Protein AF-0000000073388711 (afdb_homodimer)

Foldseek 3Di:
DDPPPPPDDPDDPDPDPPPVVVVVVVVVVVVVCVVCVVVVVVVVCVVCVVVVVLLQLLQWQAFPVCRPVTNDNPRRCVLVVCCVVPPLLVLQAVLLVVLLVLLLVLLLVVLVVLLVVLQDDDPVSVVVLVVLLVLQVDDPLVLLVVLLQCQPLVRHPVQVVCVVVVHHDDRQCQDLVRNSVSLSVSSSSRCSSVNNVQLNVQQVPDDCVVVVVVVVVVDDPVRCCVPPSCVSCVLSSVLSSLVSSLVSLVDDSNCCRRHNCDPVNSNNHLLSVLVCCCPVVRSSNSSSSSVVVNVVVSVVSVVVSCVSNVPVVPPD/DDPPPPPDDPDDPDPDPPVVVVVVVVVVVVVCCVVCVVVVVVVVCVVCVVVVVLLQLLQWQAFPVCRPVTNDNPRRCVLVVCCVVPPLLV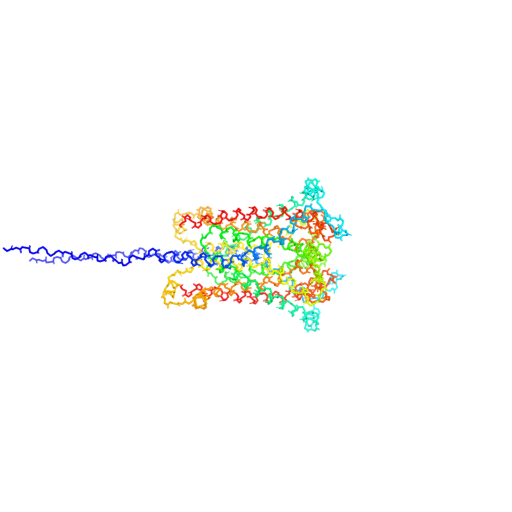LQAVLLVVLLVLLLVLLLVVLVVLLVVLQDDDPVSVVVLVVLLVLQVDDPLVLLVVLLQCQPLVRHPVQVVCVVVVRHDDRQCQDLVRNSVSLSVSSSSRCSSVNNVQLNVQQVPDDCVVVVVVVVVVDDPVRCCVPPSCVSCVLSSVLSSLVSSLVSLVDDSNCCRRHNCDPVNSNPHLLSVLVCCCPVVRSSNSSSNSVVVNVVVSVVSVVVSCVSNVVVVPPD

Nearest PDB structures (foldseek):
  4jbw-assembly2_H  TM=9.044E-01  e=5.539E-09  Escherichia coli K-12
  4jbw-assembly1_F  TM=8.390E-01  e=1.743E-09  Escherichia coli K-12
  2r6g-assembly1_F  TM=8.729E-01  e=6.574E-09  Escherichia coli K-12
  4tqv-assembly4_M  TM=8.009E-01  e=4.471E-09  Sphingomonas sp.
  4xtc-assembly1_M  TM=8.225E-01  e=8.501E-09  Sphingomonas sp. A1

Structure (mmCIF, N/CA/C/O backbone):
data_AF-0000000073388711-model_v1
#
loop_
_entity.id
_entity.type
_entity.pdbx_description
1 polymer 'Binding-protein-dependent transport systems inner membrane component'
#
loop_
_atom_site.group_PDB
_atom_site.id
_atom_site.type_symbol
_atom_site.label_atom_id
_atom_site.label_alt_id
_atom_site.label_comp_id
_atom_site.label_asym_id
_atom_site.label_entity_id
_atom_site.label_seq_id
_atom_site.pdbx_PDB_ins_code
_atom_site.Cartn_x
_atom_site.Cartn_y
_atom_site.Cartn_z
_atom_site.occupancy
_atom_site.B_iso_or_equiv
_atom_site.auth_seq_id
_atom_site.auth_comp_id
_atom_site.auth_asym_id
_atom_site.auth_atom_id
_atom_site.pdbx_PDB_model_num
ATOM 1 N N . MET A 1 1 ? 19 83.188 33.969 1 28.52 1 MET A N 1
ATOM 2 C CA . MET A 1 1 ? 18.734 81.812 34.375 1 28.52 1 MET A CA 1
ATOM 3 C C . MET A 1 1 ? 18.828 80.875 33.156 1 28.52 1 MET A C 1
ATOM 5 O O . MET A 1 1 ? 18.062 81.062 32.188 1 28.52 1 MET A O 1
ATOM 9 N N . GLY A 1 2 ? 20.047 80.312 32.781 1 33.41 2 GLY A N 1
ATOM 10 C CA . GLY A 1 2 ? 20.641 79.5 31.75 1 33.41 2 GLY A CA 1
ATOM 11 C C . GLY A 1 2 ? 20.078 78.062 31.719 1 33.41 2 GLY A C 1
ATOM 12 O O . GLY A 1 2 ? 20.156 77.375 32.719 1 33.41 2 GLY A O 1
ATOM 13 N N . ALA A 1 3 ? 19 77.875 30.969 1 43.28 3 ALA A N 1
ATOM 14 C CA . ALA A 1 3 ? 18.359 76.625 30.75 1 43.28 3 ALA A CA 1
ATOM 15 C C . ALA A 1 3 ? 19.359 75.562 30.312 1 43.28 3 ALA A C 1
ATOM 17 O O . ALA A 1 3 ? 20.031 75.688 29.281 1 43.28 3 ALA A O 1
ATOM 18 N N . ALA A 1 4 ? 20 74.812 31.25 1 41.16 4 ALA A N 1
ATOM 19 C CA . ALA A 1 4 ? 20.891 73.688 31.078 1 41.16 4 ALA A CA 1
ATOM 20 C C . ALA A 1 4 ? 20.25 72.625 30.188 1 41.16 4 ALA A C 1
ATOM 22 O O . ALA A 1 4 ? 19.172 72.125 30.5 1 41.16 4 ALA A O 1
ATOM 23 N N . ASN A 1 5 ? 20.484 72.562 28.859 1 36.97 5 ASN A N 1
ATOM 24 C CA . ASN A 1 5 ? 20.172 71.625 27.812 1 36.97 5 ASN A CA 1
ATOM 25 C C . ASN A 1 5 ? 20.656 70.188 28.203 1 36.97 5 ASN A C 1
ATOM 27 O O . ASN A 1 5 ? 21.859 70 28.344 1 36.97 5 ASN A O 1
ATOM 31 N N . ALA A 1 6 ? 19.984 69.5 29.109 1 43.19 6 ALA A N 1
ATOM 32 C CA . ALA A 1 6 ? 20.344 68.125 29.406 1 43.19 6 ALA A CA 1
ATOM 33 C C . ALA A 1 6 ? 20.531 67.312 28.125 1 43.19 6 ALA A C 1
ATOM 35 O O . ALA A 1 6 ? 19.578 67.125 27.359 1 43.19 6 ALA A O 1
ATOM 36 N N . LEU A 1 7 ? 21.75 67.25 27.516 1 36.62 7 LEU A N 1
ATOM 37 C CA . LEU A 1 7 ? 22.203 66.438 26.391 1 36.62 7 LEU A CA 1
ATOM 38 C C . LEU A 1 7 ? 21.906 64.938 26.641 1 36.62 7 LEU A C 1
ATOM 40 O O . LEU A 1 7 ? 22.219 64.438 27.719 1 36.62 7 LEU A O 1
ATOM 44 N N . ALA A 1 8 ? 20.859 64.438 26.062 1 44.75 8 ALA A N 1
ATOM 45 C CA . ALA A 1 8 ? 20.469 63 25.984 1 44.75 8 ALA A CA 1
ATOM 46 C C . ALA A 1 8 ? 21.688 62.125 25.719 1 44.75 8 ALA A C 1
ATOM 48 O O . ALA A 1 8 ? 22.484 62.406 24.828 1 44.75 8 ALA A O 1
ATOM 49 N N . ALA A 1 9 ? 22.25 61.375 26.688 1 48.31 9 ALA A N 1
ATOM 50 C CA . ALA A 1 9 ? 23.328 60.375 26.531 1 48.31 9 ALA A CA 1
ATOM 51 C C . ALA A 1 9 ? 23.031 59.438 25.375 1 48.31 9 ALA A C 1
ATOM 53 O O . ALA A 1 9 ? 21.906 58.969 25.203 1 48.31 9 ALA A O 1
ATOM 54 N N . PRO A 1 10 ? 23.891 59.375 24.281 1 43.28 10 PRO A N 1
ATOM 55 C CA . PRO A 1 10 ? 23.703 58.5 23.109 1 43.28 10 PRO A CA 1
ATOM 56 C C . PRO A 1 10 ? 23.578 57.031 23.484 1 43.28 10 PRO A C 1
ATOM 58 O O . PRO A 1 10 ? 24.141 56.594 24.484 1 43.28 10 PRO A O 1
ATOM 61 N N . ALA A 1 11 ? 22.469 56.344 23.188 1 48.56 11 ALA A N 1
ATOM 62 C CA . ALA A 1 11 ? 22.203 54.938 23.281 1 48.56 11 ALA A CA 1
ATOM 63 C C . ALA A 1 11 ? 23.391 54.125 22.781 1 48.56 11 ALA A C 1
ATOM 65 O O . ALA A 1 11 ? 23.938 54.406 21.703 1 48.56 11 ALA A O 1
ATOM 66 N N . THR A 1 12 ? 24.312 53.594 23.641 1 48.59 12 THR A N 1
ATOM 67 C CA . THR A 1 12 ? 25.406 52.719 23.297 1 48.59 12 THR A CA 1
ATOM 68 C C . THR A 1 12 ? 24.922 51.594 22.375 1 48.59 12 THR A C 1
ATOM 70 O O . THR A 1 12 ? 23.922 50.938 22.641 1 48.59 12 THR A O 1
ATOM 73 N N . PRO A 1 13 ? 25.297 51.594 21.062 1 46.88 13 PRO A N 1
ATOM 74 C CA . PRO A 1 13 ? 24.891 50.531 20.125 1 46.88 13 PRO A CA 1
ATOM 75 C C . PRO A 1 13 ? 25.125 49.125 20.672 1 46.88 13 PRO A C 1
ATOM 77 O O . PRO A 1 13 ? 26.078 48.906 21.438 1 46.88 13 PRO A O 1
ATOM 80 N N . GLY A 1 14 ? 24.156 48.344 20.984 1 45.16 14 GLY A N 1
ATOM 81 C CA . GLY A 1 14 ? 24.25 46.938 21.391 1 45.16 14 GLY A CA 1
ATOM 82 C C . GLY A 1 14 ? 25.297 46.156 20.609 1 45.16 14 GLY A C 1
ATOM 83 O O . GLY A 1 14 ? 25.734 46.594 19.547 1 45.16 14 GLY A O 1
ATOM 84 N N . PRO A 1 15 ? 26.156 45.375 21.219 1 46.56 15 PRO A N 1
ATOM 85 C CA . PRO A 1 15 ? 27.25 44.656 20.547 1 46.56 15 PRO A CA 1
ATOM 86 C C . PRO A 1 15 ? 26.828 44.031 19.219 1 46.56 15 PRO A C 1
ATOM 88 O O . PRO A 1 15 ? 25.797 43.375 19.156 1 46.56 15 PRO A O 1
ATOM 91 N N . GLN A 1 16 ? 27.094 44.625 18.078 1 43.47 16 GLN A N 1
ATOM 92 C CA . GLN A 1 16 ? 26.969 44.062 16.734 1 43.47 16 GLN A CA 1
ATOM 93 C C . GLN A 1 16 ? 27.516 42.656 16.688 1 43.47 16 GLN A C 1
ATOM 95 O O . GLN A 1 16 ? 28.625 42.375 17.156 1 43.47 16 GLN A O 1
ATOM 100 N N . ALA A 1 17 ? 26.656 41.656 16.672 1 50.5 17 ALA A N 1
ATOM 101 C CA . ALA A 1 17 ? 27.156 40.312 16.406 1 50.5 17 ALA A CA 1
ATOM 102 C C . ALA A 1 17 ? 28.344 40.344 15.438 1 50.5 17 ALA A C 1
ATOM 104 O O . ALA A 1 17 ? 28.25 40.969 14.367 1 50.5 17 ALA A O 1
ATOM 105 N N . SER A 1 18 ? 29.609 40.281 15.859 1 50.62 18 SER A N 1
ATOM 106 C CA . SER A 1 18 ? 30.828 40.406 15.078 1 50.62 18 SER A CA 1
ATOM 107 C C . SER A 1 18 ? 30.781 39.531 13.828 1 50.62 18 SER A C 1
ATOM 109 O O . SER A 1 18 ? 30.219 38.406 13.859 1 50.62 18 SER A O 1
ATOM 111 N N . PRO A 1 19 ? 30.984 39.969 12.641 1 50.44 19 PRO A N 1
ATOM 112 C CA . PRO A 1 19 ? 31.062 39.219 11.383 1 50.44 19 PRO A CA 1
ATOM 113 C C . PRO A 1 19 ? 31.766 37.875 11.539 1 50.44 19 PRO A C 1
ATOM 115 O O . PRO A 1 19 ? 31.688 37.031 10.648 1 50.44 19 PRO A O 1
ATOM 118 N N . ALA A 1 20 ? 32.5 37.719 12.594 1 51.53 20 ALA A N 1
ATOM 119 C CA . ALA A 1 20 ? 33.25 36.5 12.828 1 51.53 20 ALA A CA 1
ATOM 120 C C . ALA A 1 20 ? 32.344 35.344 13.219 1 51.53 20 ALA A C 1
ATOM 122 O O . ALA A 1 20 ? 32.594 34.188 12.891 1 51.53 20 ALA A O 1
ATOM 123 N N . SER A 1 21 ? 31.281 35.719 13.875 1 51.97 21 SER A N 1
ATOM 124 C CA . SER A 1 21 ? 30.391 34.688 14.352 1 51.97 21 SER A CA 1
ATOM 125 C C . SER A 1 21 ? 29.609 34.031 13.203 1 51.97 21 SER A C 1
ATOM 127 O O . SER A 1 21 ? 29.344 32.844 13.219 1 51.97 21 SER A O 1
ATOM 129 N N . ARG A 1 22 ? 29.344 34.906 12.203 1 54.09 22 ARG A N 1
ATOM 130 C CA . ARG A 1 22 ? 28.656 34.375 11.031 1 54.09 22 ARG A CA 1
ATOM 131 C C . ARG A 1 22 ? 29.594 33.469 10.219 1 54.09 22 ARG A C 1
ATOM 133 O O . ARG A 1 22 ? 29.141 32.469 9.625 1 54.09 22 ARG A O 1
ATOM 140 N N . GLY A 1 23 ? 30.797 33.938 10.219 1 50.62 23 GLY A N 1
ATOM 141 C CA . GLY A 1 23 ? 31.797 33.156 9.484 1 50.62 23 GLY A CA 1
ATOM 142 C C . GLY A 1 23 ? 32 31.781 10.062 1 50.62 23 GLY A C 1
ATOM 143 O O . GLY A 1 23 ? 32.188 30.812 9.32 1 50.62 23 GLY A O 1
ATOM 144 N N . TRP A 1 24 ? 32.125 31.75 11.344 1 50 24 TRP A N 1
ATOM 145 C CA . TRP A 1 24 ? 32.344 30.484 12.031 1 50 24 TRP A CA 1
ATOM 146 C C . TRP A 1 24 ? 31.141 29.562 11.875 1 50 24 TRP A C 1
ATOM 148 O O . TRP A 1 24 ? 31.281 28.359 11.656 1 50 24 TRP A O 1
ATOM 158 N N . GLN A 1 25 ? 29.984 30.172 11.922 1 54.19 25 GLN A N 1
ATOM 159 C CA . GLN A 1 25 ? 28.797 29.344 11.727 1 54.19 25 GLN A CA 1
ATOM 160 C C . GLN A 1 25 ? 28.734 28.781 10.312 1 54.19 25 GLN A C 1
ATOM 162 O O . GLN A 1 25 ? 28.359 27.625 10.117 1 54.19 25 GLN A O 1
ATOM 167 N N . ALA A 1 26 ? 29.109 29.688 9.43 1 55.22 26 ALA A N 1
ATOM 168 C CA . ALA A 1 26 ? 29.172 29.219 8.047 1 55.22 26 ALA A CA 1
ATOM 169 C C . ALA A 1 26 ? 30.25 28.141 7.883 1 55.22 26 ALA A C 1
ATOM 171 O O . ALA A 1 26 ? 30.062 27.172 7.141 1 55.22 26 ALA A O 1
ATOM 172 N N . ALA A 1 27 ? 31.391 28.312 8.453 1 52.41 27 ALA A N 1
ATOM 173 C CA . ALA A 1 27 ? 32.469 27.328 8.398 1 52.41 27 ALA A CA 1
ATOM 174 C C . ALA A 1 27 ? 32.062 26.016 9.055 1 52.41 27 ALA A C 1
ATOM 176 O O . ALA A 1 27 ? 32.375 24.938 8.562 1 52.41 27 ALA A O 1
ATOM 177 N N . ARG A 1 28 ? 31.422 25.969 10.117 1 52.72 28 ARG A N 1
ATOM 178 C CA . ARG A 1 28 ? 30.938 24.781 10.805 1 52.72 28 ARG A CA 1
ATOM 179 C C . ARG A 1 28 ? 29.859 24.078 9.984 1 52.72 28 ARG A C 1
ATOM 181 O O . ARG A 1 28 ? 29.844 22.844 9.906 1 52.72 28 ARG A O 1
ATOM 188 N N . ARG A 1 29 ? 29.062 24.906 9.383 1 55.72 29 ARG A N 1
ATOM 189 C CA . ARG A 1 29 ? 28.047 24.328 8.5 1 55.72 29 ARG A CA 1
ATOM 190 C C . ARG A 1 29 ? 28.703 23.625 7.312 1 55.72 29 ARG A C 1
ATOM 192 O O . ARG A 1 29 ? 28.25 22.547 6.898 1 55.72 29 ARG A O 1
ATOM 199 N N . ARG A 1 30 ? 29.734 24.312 6.793 1 54.56 30 ARG A N 1
ATOM 200 C CA . ARG A 1 30 ? 30.469 23.703 5.691 1 54.56 30 ARG A CA 1
ATOM 201 C C . ARG A 1 30 ? 31.188 22.438 6.141 1 54.56 30 ARG A C 1
ATOM 203 O O . ARG A 1 30 ? 31.234 21.453 5.406 1 54.56 30 ARG A O 1
ATOM 210 N N . ALA A 1 31 ? 31.797 22.516 7.207 1 53.03 31 ALA A N 1
ATOM 211 C CA . ALA A 1 31 ? 32.5 21.344 7.742 1 53.03 31 ALA A CA 1
ATOM 212 C C . ALA A 1 31 ? 31.531 20.188 7.988 1 53.03 31 ALA A C 1
ATOM 214 O O . ALA A 1 31 ? 31.828 19.031 7.691 1 53.03 31 ALA A O 1
ATOM 215 N N . PHE A 1 32 ? 30.5 20.516 8.602 1 54.19 32 PHE A N 1
ATOM 216 C CA . PHE A 1 32 ? 29.469 19.516 8.812 1 54.19 32 PHE A CA 1
ATOM 217 C C . PHE A 1 32 ? 28.953 18.984 7.48 1 54.19 32 PHE A C 1
ATOM 219 O O . PHE A 1 32 ? 28.75 17.766 7.324 1 54.19 32 PHE A O 1
ATOM 226 N N . ALA A 1 33 ? 28.859 19.922 6.582 1 56.19 33 ALA A N 1
ATOM 227 C CA . ALA A 1 33 ? 28.438 19.5 5.25 1 56.19 33 ALA A CA 1
ATOM 228 C C . ALA A 1 33 ? 29.5 18.641 4.586 1 56.19 33 ALA A C 1
ATOM 230 O O . ALA A 1 33 ? 29.188 17.625 3.945 1 56.19 33 ALA A O 1
ATOM 231 N N . PHE A 1 34 ? 30.75 19.062 4.676 1 59.19 34 PHE A N 1
ATOM 232 C CA . PHE A 1 34 ? 31.844 18.297 4.082 1 59.19 34 PHE A CA 1
ATOM 233 C C . PHE A 1 34 ? 32.031 16.969 4.812 1 59.19 34 PHE A C 1
ATOM 235 O O . PHE A 1 34 ? 32.375 15.953 4.195 1 59.19 34 PHE A O 1
ATOM 242 N N . GLY A 1 35 ? 31.922 16.938 6.125 1 60.88 35 GLY A N 1
ATOM 243 C CA . GLY A 1 35 ? 32.062 15.703 6.871 1 60.88 35 GLY A CA 1
ATOM 244 C C . GLY A 1 35 ? 30.906 14.734 6.633 1 60.88 35 GLY A C 1
ATOM 245 O O . GLY A 1 35 ? 31.125 13.516 6.605 1 60.88 35 GLY A O 1
ATOM 246 N N . LEU A 1 36 ? 29.828 15.312 6.344 1 70.5 36 LEU A N 1
ATOM 247 C CA . LEU A 1 36 ? 28.656 14.445 6.18 1 70.5 36 LEU A CA 1
ATOM 248 C C . LEU A 1 36 ? 28.438 14.117 4.707 1 70.5 36 LEU A C 1
ATOM 250 O O . LEU A 1 36 ? 27.656 13.219 4.383 1 70.5 36 LEU A O 1
ATOM 254 N N . ALA A 1 37 ? 29.312 14.734 3.889 1 78.12 37 ALA A N 1
ATOM 255 C CA . ALA A 1 37 ? 29.156 14.578 2.445 1 78.12 37 ALA A CA 1
ATOM 256 C C . ALA A 1 37 ? 29.422 13.141 2.016 1 78.12 37 ALA A C 1
ATOM 258 O O . ALA A 1 37 ? 28.656 12.562 1.249 1 78.12 37 ALA A O 1
ATOM 259 N N . PRO A 1 38 ? 30.438 12.539 2.615 1 80.5 38 PRO A N 1
ATOM 260 C CA . PRO A 1 38 ? 30.656 11.148 2.209 1 80.5 38 PRO A CA 1
ATOM 261 C C . PRO A 1 38 ? 29.5 10.234 2.574 1 80.5 38 PRO A C 1
ATOM 263 O O . PRO A 1 38 ? 29.125 9.359 1.789 1 80.5 38 PRO A O 1
ATOM 266 N N . ALA A 1 39 ? 28.984 10.523 3.746 1 81.69 39 ALA A N 1
ATOM 267 C CA . ALA A 1 39 ? 27.844 9.703 4.176 1 81.69 39 ALA A CA 1
ATOM 268 C C . ALA A 1 39 ? 26.641 9.93 3.281 1 81.69 39 ALA A C 1
ATOM 270 O O . ALA A 1 39 ? 25.938 8.977 2.92 1 81.69 39 ALA A O 1
ATOM 271 N N . LEU A 1 40 ? 26.453 11.117 2.875 1 84.75 40 LEU A N 1
ATOM 272 C CA . LEU A 1 40 ? 25.312 11.445 2.027 1 84.75 40 LEU A CA 1
ATOM 273 C C . LEU A 1 40 ? 25.484 10.844 0.636 1 84.75 40 LEU A C 1
ATOM 275 O O . LEU A 1 40 ? 24.5 10.375 0.043 1 84.75 40 LEU A O 1
ATOM 279 N N . VAL A 1 41 ? 26.688 10.836 0.199 1 87.38 41 VAL A N 1
ATOM 280 C CA . VAL A 1 41 ? 26.938 10.273 -1.12 1 87.38 41 VAL A CA 1
ATOM 281 C C . VAL A 1 41 ? 26.688 8.766 -1.099 1 87.38 41 VAL A C 1
ATOM 283 O O . VAL A 1 41 ? 26.078 8.227 -2.016 1 87.38 41 VAL A O 1
ATOM 286 N N . VAL A 1 42 ? 27.062 8.156 -0.072 1 86.19 42 VAL A N 1
ATOM 287 C CA . VAL A 1 42 ? 26.891 6.711 0.056 1 86.19 42 VAL A CA 1
ATOM 288 C C . VAL A 1 42 ? 25.406 6.379 0.188 1 86.19 42 VAL A C 1
ATOM 290 O O . VAL A 1 42 ? 24.906 5.461 -0.466 1 86.19 42 VAL A O 1
ATOM 293 N N . LEU A 1 43 ? 24.766 7.195 0.958 1 87.19 43 LEU A N 1
ATOM 294 C CA . LEU A 1 43 ? 23.328 6.957 1.157 1 87.19 43 LEU A CA 1
ATOM 295 C C . LEU A 1 43 ? 22.547 7.223 -0.125 1 87.19 43 LEU A C 1
ATOM 297 O O . LEU A 1 43 ? 21.609 6.492 -0.446 1 87.19 43 LEU A O 1
ATOM 301 N N . LEU A 1 44 ? 22.984 8.203 -0.798 1 90 44 LEU A N 1
ATOM 302 C CA . LEU A 1 44 ? 22.359 8.508 -2.074 1 90 44 LEU A CA 1
ATOM 303 C C . LEU A 1 44 ? 22.578 7.391 -3.082 1 90 44 LEU A C 1
ATOM 305 O O . LEU A 1 44 ? 21.672 7.012 -3.818 1 90 44 LEU A O 1
ATOM 309 N N . ALA A 1 45 ? 23.75 6.879 -3.039 1 88.88 45 ALA A N 1
ATOM 310 C CA . ALA A 1 45 ? 24.062 5.766 -3.93 1 88.88 45 ALA A CA 1
ATOM 311 C C . ALA A 1 45 ? 23.219 4.539 -3.592 1 88.88 45 ALA A C 1
ATOM 313 O O . ALA A 1 45 ? 22.641 3.91 -4.48 1 88.88 45 ALA A O 1
ATOM 314 N N . ILE A 1 46 ? 23.094 4.316 -2.389 1 88.5 46 ILE A N 1
ATOM 315 C CA . ILE A 1 46 ? 22.328 3.16 -1.939 1 88.5 46 ILE A CA 1
ATOM 316 C C . ILE A 1 46 ? 20.859 3.332 -2.324 1 88.5 46 ILE A C 1
ATOM 318 O O . ILE A 1 46 ? 20.172 2.354 -2.627 1 88.5 46 ILE A O 1
ATOM 322 N N . THR A 1 47 ? 20.438 4.539 -2.373 1 90.5 47 THR A N 1
ATOM 323 C CA . THR A 1 47 ? 19.047 4.832 -2.699 1 90.5 47 THR A CA 1
ATOM 324 C C . THR A 1 47 ? 18.828 4.801 -4.211 1 90.5 47 THR A C 1
ATOM 326 O O . THR A 1 47 ? 17.844 4.238 -4.688 1 90.5 47 THR A O 1
ATOM 329 N N . LEU A 1 48 ? 19.812 5.254 -4.965 1 92.56 48 LEU A N 1
ATOM 330 C CA . LEU A 1 48 ? 19.578 5.469 -6.391 1 92.56 48 LEU A CA 1
ATOM 331 C C . LEU A 1 48 ? 20.062 4.273 -7.207 1 92.56 48 LEU A C 1
ATOM 333 O O . LEU A 1 48 ? 19.578 4.035 -8.312 1 92.56 48 LEU A O 1
ATOM 337 N N . VAL A 1 49 ? 20.922 3.514 -6.684 1 91.12 49 VAL A N 1
ATOM 338 C CA . VAL A 1 49 ? 21.547 2.42 -7.43 1 91.12 49 VAL A CA 1
ATOM 339 C C . VAL A 1 49 ? 20.484 1.375 -7.777 1 91.12 49 VAL A C 1
ATOM 341 O O . VAL A 1 49 ? 20.406 0.918 -8.922 1 91.12 49 VAL A O 1
ATOM 344 N N . PRO A 1 50 ? 19.656 0.988 -6.832 1 92.81 50 PRO A N 1
ATOM 345 C CA . PRO A 1 50 ? 18.641 -0.001 -7.203 1 92.81 50 PRO A CA 1
ATOM 346 C C . PRO A 1 50 ? 17.719 0.497 -8.305 1 92.81 50 PRO A C 1
ATOM 348 O O . PRO A 1 50 ? 17.391 -0.249 -9.234 1 92.81 50 PRO A O 1
ATOM 351 N N . ALA A 1 51 ? 17.328 1.696 -8.18 1 91.75 51 ALA A N 1
ATOM 352 C CA . ALA A 1 51 ? 16.484 2.271 -9.219 1 91.75 51 ALA A CA 1
ATOM 353 C C . ALA A 1 51 ? 17.234 2.34 -10.555 1 91.75 51 ALA A C 1
ATOM 355 O O . ALA A 1 51 ? 16.641 2.082 -11.609 1 91.75 51 ALA A O 1
ATOM 356 N N . ALA A 1 52 ? 18.516 2.664 -10.492 1 92.12 52 ALA A N 1
ATOM 357 C CA . ALA A 1 52 ? 19.344 2.705 -11.703 1 92.12 52 ALA A CA 1
ATOM 358 C C . ALA A 1 52 ? 19.469 1.319 -12.32 1 92.12 52 ALA A C 1
ATOM 360 O O . ALA A 1 52 ? 19.516 1.185 -13.547 1 92.12 52 ALA A O 1
ATOM 361 N N . ALA A 1 53 ? 19.531 0.344 -11.523 1 90.69 53 ALA A N 1
ATOM 362 C CA . ALA A 1 53 ? 19.609 -1.027 -12.016 1 90.69 53 ALA A CA 1
ATOM 363 C C . ALA A 1 53 ? 18.391 -1.387 -12.844 1 90.69 53 ALA A C 1
ATOM 365 O O . ALA A 1 53 ? 18.484 -2.1 -13.852 1 90.69 53 ALA A O 1
ATOM 366 N N . LEU A 1 54 ? 17.266 -0.926 -12.367 1 93.44 54 LEU A N 1
ATOM 367 C CA . LEU A 1 54 ? 16.031 -1.143 -13.117 1 93.44 54 LEU A CA 1
ATOM 368 C C . LEU A 1 54 ? 16.125 -0.51 -14.508 1 93.44 54 LEU A C 1
ATOM 370 O O . LEU A 1 54 ? 15.773 -1.141 -15.5 1 93.44 54 LEU A O 1
ATOM 374 N N . VAL A 1 55 ? 16.641 0.712 -14.562 1 94.12 55 VAL A N 1
ATOM 375 C CA . VAL A 1 55 ? 16.75 1.439 -15.82 1 94.12 55 VAL A CA 1
ATOM 376 C C . VAL A 1 55 ? 17.781 0.76 -16.719 1 94.12 55 VAL A C 1
ATOM 378 O O . VAL A 1 55 ? 17.547 0.604 -17.922 1 94.12 55 VAL A O 1
ATOM 381 N N . VAL A 1 56 ? 18.844 0.325 -16.188 1 92.19 56 VAL A N 1
ATOM 382 C CA . VAL A 1 56 ? 19.875 -0.355 -16.953 1 92.19 56 VAL A CA 1
ATOM 383 C C . VAL A 1 56 ? 19.328 -1.662 -17.516 1 92.19 56 VAL A C 1
ATOM 385 O O . VAL A 1 56 ? 19.531 -1.973 -18.688 1 92.19 56 VAL A O 1
ATOM 388 N N . ALA A 1 57 ? 18.625 -2.414 -16.688 1 93.12 57 ALA A N 1
ATOM 389 C CA . ALA A 1 57 ? 18.031 -3.668 -17.141 1 93.12 57 ALA A CA 1
ATOM 390 C C . ALA A 1 57 ? 17.047 -3.422 -18.281 1 93.12 57 ALA A C 1
ATOM 392 O O . ALA A 1 57 ? 16.906 -4.242 -19.188 1 93.12 57 ALA A O 1
ATOM 393 N N . SER A 1 58 ? 16.359 -2.281 -18.203 1 96.06 58 SER A N 1
ATOM 394 C CA . SER A 1 58 ? 15.352 -1.953 -19.219 1 96.06 58 SER A CA 1
ATOM 395 C C . SER A 1 58 ? 16 -1.738 -20.578 1 96.06 58 SER A C 1
ATOM 397 O O . SER A 1 58 ? 15.312 -1.777 -21.609 1 96.06 58 SER A O 1
ATOM 399 N N . LEU A 1 59 ? 17.312 -1.503 -20.625 1 95.75 59 LEU A N 1
ATOM 400 C CA . LEU A 1 59 ? 18.047 -1.234 -21.859 1 95.75 59 LEU A CA 1
ATOM 401 C C . LEU A 1 59 ? 18.656 -2.514 -22.422 1 95.75 59 LEU A C 1
ATOM 403 O O . LEU A 1 59 ? 19.375 -2.477 -23.422 1 95.75 59 LEU A O 1
ATOM 407 N N . THR A 1 60 ? 18.328 -3.688 -21.797 1 93.75 60 THR A N 1
ATOM 408 C CA . THR A 1 60 ? 18.844 -4.984 -22.219 1 93.75 60 THR A CA 1
ATOM 409 C C . THR A 1 60 ? 17.719 -5.984 -22.406 1 93.75 60 THR A C 1
ATOM 411 O O . THR A 1 60 ? 16.625 -5.812 -21.859 1 93.75 60 THR A O 1
ATOM 414 N N . PRO A 1 61 ? 17.953 -6.957 -23.25 1 92.75 61 PRO A N 1
ATOM 415 C CA . PRO A 1 61 ? 16.969 -8.039 -23.344 1 92.75 61 PRO A CA 1
ATOM 416 C C . PRO A 1 61 ? 17.109 -9.07 -22.234 1 92.75 61 PRO A C 1
ATOM 418 O O . PRO A 1 61 ? 16.891 -10.266 -22.453 1 92.75 61 PRO A O 1
ATOM 421 N N . LEU A 1 62 ? 17.422 -8.68 -21.094 1 88.5 62 LEU A N 1
ATOM 422 C CA . LEU A 1 62 ? 17.719 -9.539 -19.953 1 88.5 62 LEU A CA 1
ATOM 423 C C . LEU A 1 62 ? 16.594 -10.562 -19.75 1 88.5 62 LEU A C 1
ATOM 425 O O . LEU A 1 62 ? 15.422 -10.203 -19.719 1 88.5 62 LEU A O 1
ATOM 429 N N . SER A 1 63 ? 17.047 -11.805 -19.75 1 90.25 63 SER A N 1
ATOM 430 C CA . SER A 1 63 ? 16.156 -12.93 -19.484 1 90.25 63 SER A CA 1
ATOM 431 C C . SER A 1 63 ? 16.766 -13.875 -18.453 1 90.25 63 SER A C 1
ATOM 433 O O . SER A 1 63 ? 17.969 -14.086 -18.438 1 90.25 63 SER A O 1
ATOM 435 N N . LEU A 1 64 ? 15.891 -14.359 -17.609 1 83.81 64 LEU A N 1
ATOM 436 C CA . LEU A 1 64 ? 16.375 -15.273 -16.578 1 83.81 64 LEU A CA 1
ATOM 437 C C . LEU A 1 64 ? 16.828 -16.594 -17.188 1 83.81 64 LEU A C 1
ATOM 439 O O . LEU A 1 64 ? 17.656 -17.297 -16.594 1 83.81 64 LEU A O 1
ATOM 443 N N . THR A 1 65 ? 16.312 -16.938 -18.312 1 84.12 65 THR A N 1
ATOM 444 C CA . THR A 1 65 ? 16.641 -18.203 -18.953 1 84.12 65 THR A CA 1
ATOM 445 C C . THR A 1 65 ? 18.047 -18.172 -19.516 1 84.12 65 THR A C 1
ATOM 447 O O . THR A 1 65 ? 18.688 -19.203 -19.703 1 84.12 65 THR A O 1
ATOM 450 N N . ASP A 1 66 ? 18.562 -17 -19.828 1 85.44 66 ASP A N 1
ATOM 451 C CA . ASP A 1 66 ? 19.922 -16.812 -20.328 1 85.44 66 ASP A CA 1
ATOM 452 C C . ASP A 1 66 ? 20.484 -15.453 -19.906 1 85.44 66 ASP A C 1
ATOM 454 O O . ASP A 1 66 ? 20.719 -14.586 -20.75 1 85.44 66 ASP A O 1
ATOM 458 N N . PRO A 1 67 ? 20.797 -15.375 -18.656 1 80.69 67 PRO A N 1
ATOM 459 C CA . PRO A 1 67 ? 21.188 -14.062 -18.156 1 80.69 67 PRO A CA 1
ATOM 460 C C . PRO A 1 67 ? 22.5 -13.57 -18.75 1 80.69 67 PRO A C 1
ATOM 462 O O . PRO A 1 67 ? 22.625 -12.398 -19.109 1 80.69 67 PRO A O 1
ATOM 465 N N . ALA A 1 68 ? 23.406 -14.359 -18.906 1 79.25 68 ALA A N 1
ATOM 466 C CA . ALA A 1 68 ? 24.719 -13.977 -19.438 1 79.25 68 ALA A CA 1
ATOM 467 C C . ALA A 1 68 ? 24.609 -13.531 -20.891 1 79.25 68 ALA A C 1
ATOM 469 O O . ALA A 1 68 ? 25.203 -12.523 -21.297 1 79.25 68 ALA A O 1
ATOM 470 N N . GLY A 1 69 ? 23.797 -14.195 -21.641 1 79.75 69 GLY A N 1
ATOM 471 C CA . GLY A 1 69 ? 23.672 -13.914 -23.062 1 79.75 69 GLY A CA 1
ATOM 472 C C . GLY A 1 69 ? 22.797 -12.719 -23.359 1 79.75 69 GLY A C 1
ATOM 473 O O . GLY A 1 69 ? 22.906 -12.109 -24.422 1 79.75 69 GLY A O 1
ATOM 474 N N . THR A 1 70 ? 22.062 -12.43 -22.359 1 82.5 70 THR A N 1
ATOM 475 C CA . THR A 1 70 ? 21.062 -11.422 -22.688 1 82.5 70 THR A CA 1
ATOM 476 C C . THR A 1 70 ? 21.375 -10.102 -22 1 82.5 70 THR A C 1
ATOM 478 O O . THR A 1 70 ? 20.719 -9.094 -22.25 1 82.5 70 THR A O 1
ATOM 481 N N . PHE A 1 71 ? 22.406 -10.164 -21.219 1 84.31 71 PHE A N 1
ATOM 482 C CA . PHE A 1 71 ? 22.812 -8.898 -20.625 1 84.31 71 PHE A CA 1
ATOM 483 C C . PHE A 1 71 ? 23.797 -8.164 -21.531 1 84.31 71 PHE A C 1
ATOM 485 O O . PHE A 1 71 ? 25.016 -8.188 -21.297 1 84.31 71 PHE A O 1
ATOM 492 N N . HIS A 1 72 ? 23.234 -7.566 -22.547 1 86.88 72 HIS A N 1
ATOM 493 C CA . HIS A 1 72 ? 24.047 -6.801 -23.484 1 86.88 72 HIS A CA 1
ATOM 494 C C . HIS A 1 72 ? 23.297 -5.559 -23.969 1 86.88 72 HIS A C 1
ATOM 496 O O . HIS A 1 72 ? 22.078 -5.453 -23.812 1 86.88 72 HIS A O 1
ATOM 502 N N . PHE A 1 73 ? 24.078 -4.641 -24.516 1 91.75 73 PHE A N 1
ATOM 503 C CA . PHE A 1 73 ? 23.531 -3.348 -24.922 1 91.75 73 PHE A CA 1
ATOM 504 C C . PHE A 1 73 ? 23.578 -3.188 -26.438 1 91.75 73 PHE A C 1
ATOM 506 O O . PHE A 1 73 ? 23.828 -2.092 -26.938 1 91.75 73 PHE A O 1
ATOM 513 N N . ARG A 1 74 ? 23.328 -4.219 -27.141 1 92.56 74 ARG A N 1
ATOM 514 C CA . ARG A 1 74 ? 23.391 -4.18 -28.594 1 92.56 74 ARG A CA 1
ATOM 515 C C . ARG A 1 74 ? 22.266 -3.322 -29.172 1 92.56 74 ARG A C 1
ATOM 517 O O . ARG A 1 74 ? 22.469 -2.605 -30.156 1 92.56 74 ARG A O 1
ATOM 524 N N . ASP A 1 75 ? 21.094 -3.43 -28.625 1 94.25 75 ASP A N 1
ATOM 525 C CA . ASP A 1 75 ? 19.938 -2.625 -29 1 94.25 75 ASP A CA 1
ATOM 526 C C . ASP A 1 75 ? 19.25 -2.045 -27.766 1 94.25 75 ASP A C 1
ATOM 528 O O . ASP A 1 75 ? 18.156 -2.477 -27.391 1 94.25 75 ASP A O 1
ATOM 532 N N . PRO A 1 76 ? 19.844 -1.013 -27.203 1 93.94 76 PRO A N 1
ATOM 533 C CA . PRO A 1 76 ? 19.375 -0.487 -25.922 1 93.94 76 PRO A CA 1
ATOM 534 C C . PRO A 1 76 ? 17.922 0.019 -25.984 1 93.94 76 PRO A C 1
ATOM 536 O O . PRO A 1 76 ? 17.234 0.042 -24.969 1 93.94 76 PRO A O 1
ATOM 539 N N . LEU A 1 77 ? 17.484 0.402 -27.125 1 96.25 77 LEU A N 1
ATOM 540 C CA . LEU A 1 77 ? 16.141 0.938 -27.203 1 96.25 77 LEU A CA 1
ATOM 541 C C . LEU A 1 77 ? 15.156 -0.113 -27.719 1 96.25 77 LEU A C 1
ATOM 543 O O . LEU A 1 77 ? 13.992 0.188 -27.969 1 96.25 77 LEU A O 1
ATOM 547 N N . GLY A 1 78 ? 15.602 -1.323 -27.812 1 96.31 78 GLY A N 1
ATOM 548 C CA . GLY A 1 78 ? 14.781 -2.404 -28.344 1 96.31 78 GLY A CA 1
ATOM 549 C C . GLY A 1 78 ? 13.508 -2.629 -27.547 1 96.31 78 GLY A C 1
ATOM 550 O O . GLY A 1 78 ? 12.43 -2.75 -28.125 1 96.31 78 GLY A O 1
ATOM 551 N N . ASN A 1 79 ? 13.656 -2.674 -26.188 1 97.38 79 ASN A N 1
ATOM 552 C CA . ASN A 1 79 ? 12.492 -2.871 -25.344 1 97.38 79 ASN A CA 1
ATOM 553 C C . ASN A 1 79 ? 11.484 -1.734 -25.484 1 97.38 79 ASN A C 1
ATOM 555 O O . ASN A 1 79 ? 10.273 -1.967 -25.484 1 97.38 79 ASN A O 1
ATOM 559 N N . TYR A 1 80 ? 11.969 -0.581 -25.672 1 97.31 80 TYR A N 1
ATOM 560 C CA . TYR A 1 80 ? 11.086 0.58 -25.75 1 97.31 80 TYR A CA 1
ATOM 561 C C . TYR A 1 80 ? 10.398 0.64 -27.109 1 97.31 80 TYR A C 1
ATOM 563 O O . TYR A 1 80 ? 9.242 1.058 -27.203 1 97.31 80 TYR A O 1
ATOM 571 N N . ARG A 1 81 ? 11.031 0.234 -28.125 1 96.81 81 ARG A N 1
ATOM 572 C CA . ARG A 1 81 ? 10.383 0.115 -29.422 1 96.81 81 ARG A CA 1
ATOM 573 C C . ARG A 1 81 ? 9.289 -0.951 -29.391 1 96.81 81 ARG A C 1
ATOM 575 O O . ARG A 1 81 ? 8.211 -0.753 -29.953 1 96.81 81 ARG A O 1
ATOM 582 N N . HIS A 1 82 ? 9.617 -2.025 -28.766 1 96.31 82 HIS A N 1
ATOM 583 C CA . HIS A 1 82 ? 8.641 -3.102 -28.641 1 96.31 82 HIS A CA 1
ATOM 584 C C . HIS A 1 82 ? 7.418 -2.646 -27.859 1 96.31 82 HIS A C 1
ATOM 586 O O . HIS A 1 82 ? 6.293 -3.047 -28.156 1 96.31 82 HIS A O 1
ATOM 592 N N . LEU A 1 83 ? 7.645 -1.84 -26.875 1 96.88 83 LEU A N 1
ATOM 593 C CA . LEU A 1 83 ? 6.543 -1.316 -26.078 1 96.88 83 LEU A CA 1
ATOM 594 C C . LEU A 1 83 ? 5.543 -0.57 -26.953 1 96.88 83 LEU A C 1
ATOM 596 O O . LEU A 1 83 ? 4.328 -0.701 -26.766 1 96.88 83 LEU A O 1
ATOM 600 N N . LEU A 1 84 ? 6.008 0.206 -27.906 1 96.12 84 LEU A N 1
ATOM 601 C CA . LEU A 1 84 ? 5.168 1.044 -28.75 1 96.12 84 LEU A CA 1
ATOM 602 C C . LEU A 1 84 ? 4.34 0.193 -29.719 1 96.12 84 LEU A C 1
ATOM 604 O O . LEU A 1 84 ? 3.248 0.593 -30.125 1 96.12 84 LEU A O 1
ATOM 608 N N . GLU A 1 85 ? 4.801 -1.007 -29.984 1 96.31 85 GLU A N 1
ATOM 609 C CA . GLU A 1 85 ? 4.145 -1.874 -30.953 1 96.31 85 GLU A CA 1
ATOM 610 C C . GLU A 1 85 ? 3.357 -2.984 -30.266 1 96.31 85 GLU A C 1
ATOM 612 O O . GLU A 1 85 ? 2.57 -3.684 -30.906 1 96.31 85 GLU A O 1
ATOM 617 N N . ASP A 1 86 ? 3.551 -3.16 -29.031 1 97.56 86 ASP A N 1
ATOM 618 C CA . ASP A 1 86 ? 2.906 -4.227 -28.281 1 97.56 86 ASP A CA 1
ATOM 619 C C . ASP A 1 86 ? 1.458 -3.869 -27.953 1 97.56 86 ASP A C 1
ATOM 621 O O . ASP A 1 86 ? 1.194 -3.123 -27 1 97.56 86 ASP A O 1
ATOM 625 N N . ALA A 1 87 ? 0.545 -4.516 -28.672 1 97.12 87 ALA A N 1
ATOM 626 C CA . ALA A 1 87 ? -0.876 -4.227 -28.5 1 97.12 87 ALA A CA 1
ATOM 627 C C . ALA A 1 87 ? -1.347 -4.598 -27.094 1 97.12 87 ALA A C 1
ATOM 629 O O . ALA A 1 87 ? -2.236 -3.947 -26.531 1 97.12 87 ALA A O 1
ATOM 630 N N . ARG A 1 88 ? -0.784 -5.602 -26.562 1 97.12 88 ARG A N 1
ATOM 631 C CA . ARG A 1 88 ? -1.169 -6.02 -25.219 1 97.12 88 ARG A CA 1
ATOM 632 C C . ARG A 1 88 ? -0.728 -4.996 -24.188 1 97.12 88 ARG A C 1
ATOM 634 O O . ARG A 1 88 ? -1.47 -4.695 -23.25 1 97.12 88 ARG A O 1
ATOM 641 N N . PHE A 1 89 ? 0.454 -4.445 -24.422 1 97.81 89 PHE A N 1
ATOM 642 C CA . PHE A 1 89 ? 0.93 -3.396 -23.531 1 97.81 89 PHE A CA 1
ATOM 643 C C . PHE A 1 89 ? 0.054 -2.154 -23.625 1 97.81 89 PHE A C 1
ATOM 645 O O . PHE A 1 89 ? -0.385 -1.609 -22.609 1 97.81 89 PHE A O 1
ATOM 652 N N . LEU A 1 90 ? -0.23 -1.756 -24.797 1 97.75 90 LEU A N 1
ATOM 653 C CA . LEU A 1 90 ? -1.055 -0.571 -25 1 97.75 90 LEU A CA 1
ATOM 654 C C . LEU A 1 90 ? -2.461 -0.784 -24.453 1 97.75 90 LEU A C 1
ATOM 656 O O . LEU A 1 90 ? -3.057 0.137 -23.891 1 97.75 90 LEU A O 1
ATOM 660 N N . GLY A 1 91 ? -2.961 -1.999 -24.641 1 97.5 91 GLY A N 1
ATOM 661 C CA . GLY A 1 91 ? -4.238 -2.344 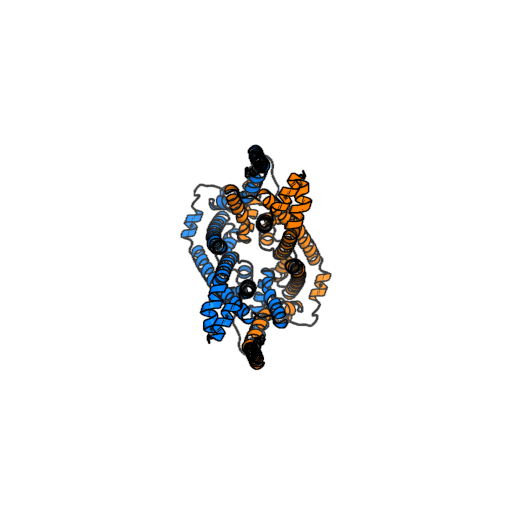-24.047 1 97.5 91 GLY A CA 1
ATOM 662 C C . GLY A 1 91 ? -4.219 -2.277 -22.531 1 97.5 91 GLY A C 1
ATOM 663 O O . GLY A 1 91 ? -5.203 -1.867 -21.906 1 97.5 91 GLY A O 1
ATOM 664 N N . SER A 1 92 ? -3.115 -2.645 -21.906 1 97.56 92 SER A N 1
ATOM 665 C CA . SER A 1 92 ? -3 -2.615 -20.453 1 97.56 92 SER A CA 1
ATOM 666 C C . SER A 1 92 ? -3.018 -1.185 -19.922 1 97.56 92 SER A C 1
ATOM 668 O O . SER A 1 92 ? -3.51 -0.931 -18.828 1 97.56 92 SER A O 1
ATOM 670 N N . ILE A 1 93 ? -2.496 -0.256 -20.734 1 96.69 93 ILE A N 1
ATOM 671 C CA . ILE A 1 93 ? -2.541 1.153 -20.359 1 96.69 93 ILE A CA 1
ATOM 672 C C . ILE A 1 93 ? -3.988 1.639 -20.344 1 96.69 93 ILE A C 1
ATOM 674 O O . ILE A 1 93 ? -4.414 2.318 -19.406 1 96.69 93 ILE A O 1
ATOM 678 N N . ALA A 1 94 ? -4.676 1.261 -21.359 1 97.19 94 ALA A N 1
ATOM 679 C CA . ALA A 1 94 ? -6.086 1.636 -21.422 1 97.19 94 ALA A CA 1
ATOM 680 C C . ALA A 1 94 ? -6.875 1.04 -20.266 1 97.19 94 ALA A C 1
ATOM 682 O O . ALA A 1 94 ? -7.715 1.716 -19.672 1 97.19 94 ALA A O 1
ATOM 683 N N . THR A 1 95 ? -6.605 -0.207 -19.984 1 97.5 95 THR A N 1
ATOM 684 C CA . THR A 1 95 ? -7.266 -0.877 -18.875 1 97.5 95 THR A CA 1
ATOM 685 C C . THR A 1 95 ? -6.914 -0.199 -17.562 1 97.5 95 THR A C 1
ATOM 687 O O . THR A 1 95 ? -7.785 -0.001 -16.703 1 97.5 95 THR A O 1
ATOM 690 N N . GLN A 1 96 ? -5.648 0.157 -17.391 1 96.5 96 GLN A N 1
ATOM 691 C CA . GLN A 1 96 ? -5.191 0.858 -16.188 1 96.5 96 GLN A CA 1
ATOM 692 C C . GLN A 1 96 ? -5.922 2.189 -16.031 1 96.5 96 GLN A C 1
ATOM 694 O O . GLN A 1 96 ? -6.391 2.514 -14.93 1 96.5 96 GLN A O 1
ATOM 699 N N . LEU A 1 97 ? -6.039 2.938 -17.078 1 96.38 97 LEU A N 1
ATOM 700 C CA . LEU A 1 97 ? -6.688 4.242 -17.016 1 96.38 97 LEU A CA 1
ATOM 701 C C . LEU A 1 97 ? -8.172 4.098 -16.719 1 96.38 97 LEU A C 1
ATOM 703 O O . LEU A 1 97 ? -8.734 4.887 -15.953 1 96.38 97 LEU A O 1
ATOM 707 N N . LYS A 1 98 ? -8.773 3.102 -17.297 1 97.31 98 LYS A N 1
ATOM 708 C CA . LYS A 1 98 ? -10.188 2.844 -17.047 1 97.31 98 LYS A CA 1
ATOM 709 C C . LYS A 1 98 ? -10.422 2.482 -15.578 1 97.31 98 LYS A C 1
ATOM 711 O O . LYS A 1 98 ? -11.32 3.029 -14.93 1 97.31 98 LYS A O 1
ATOM 716 N N . LEU A 1 99 ? -9.641 1.616 -15.094 1 97.25 99 LEU A N 1
ATOM 717 C CA . LEU A 1 99 ? -9.773 1.205 -13.703 1 97.25 99 LEU A CA 1
ATOM 718 C C . LEU A 1 99 ? -9.516 2.379 -12.758 1 97.25 99 LEU A C 1
ATOM 720 O O . LEU A 1 99 ? -10.266 2.596 -11.812 1 97.25 99 LEU A O 1
ATOM 724 N N . SER A 1 100 ? -8.438 3.076 -13.055 1 96.81 100 SER A N 1
ATOM 725 C CA . SER A 1 100 ? -8.07 4.203 -12.203 1 96.81 100 SER A CA 1
ATOM 726 C C . SER A 1 100 ? -9.164 5.27 -12.195 1 96.81 100 SER A C 1
ATOM 728 O O . SER A 1 100 ? -9.539 5.777 -11.141 1 96.81 100 SER A O 1
ATOM 730 N N . ALA A 1 101 ? -9.656 5.598 -13.359 1 97.12 101 ALA A N 1
ATOM 731 C CA . ALA A 1 101 ? -10.711 6.605 -13.453 1 97.12 101 ALA A CA 1
ATOM 732 C C . ALA A 1 101 ? -11.961 6.168 -12.695 1 97.12 101 ALA A C 1
ATOM 734 O O . ALA A 1 101 ? -12.516 6.938 -11.906 1 97.12 101 ALA A O 1
ATOM 735 N N . ALA A 1 102 ? -12.328 4.98 -12.922 1 97.31 102 ALA A N 1
ATOM 736 C CA . ALA A 1 102 ? -13.539 4.465 -12.289 1 97.31 102 ALA A CA 1
ATOM 737 C C . ALA A 1 102 ? -13.383 4.41 -10.766 1 97.31 102 ALA A C 1
ATOM 739 O O . ALA A 1 102 ? -14.227 4.926 -10.031 1 97.31 102 ALA A O 1
ATOM 740 N N . SER A 1 103 ? -12.328 3.787 -10.281 1 97.69 103 SER A N 1
ATOM 741 C CA . SER A 1 103 ? -12.141 3.584 -8.844 1 97.69 103 SER A CA 1
ATOM 742 C C . SER A 1 103 ? -11.922 4.91 -8.125 1 97.69 103 SER A C 1
ATOM 744 O O . SER A 1 103 ? -12.492 5.145 -7.059 1 97.69 103 SER A O 1
ATOM 746 N N . VAL A 1 104 ? -11.078 5.801 -8.719 1 97.75 104 VAL A N 1
ATOM 747 C CA . VAL A 1 104 ? -10.758 7.062 -8.062 1 97.75 104 VAL A CA 1
ATOM 748 C C . VAL A 1 104 ? -12 7.941 -7.98 1 97.75 104 VAL A C 1
ATOM 750 O O . VAL A 1 104 ? -12.297 8.516 -6.93 1 97.75 104 VAL A O 1
ATOM 753 N N . VAL A 1 105 ? -12.758 8 -9.062 1 97.88 105 VAL A N 1
ATOM 754 C CA . VAL A 1 105 ? -13.977 8.805 -9.078 1 97.88 105 VAL A CA 1
ATOM 755 C C . VAL A 1 105 ? -14.969 8.25 -8.055 1 97.88 105 VAL A C 1
ATOM 757 O O . VAL A 1 105 ? -15.562 9.008 -7.289 1 97.88 105 VAL A O 1
ATOM 760 N N . LEU A 1 106 ? -15.078 6.988 -8.031 1 97.75 106 LEU A N 1
ATOM 761 C CA . LEU A 1 106 ? -16 6.367 -7.09 1 97.75 106 LEU A CA 1
ATOM 762 C C . LEU A 1 106 ? -15.555 6.59 -5.652 1 97.75 106 LEU A C 1
ATOM 764 O O . LEU A 1 106 ? -16.375 6.855 -4.773 1 97.75 106 LEU A O 1
ATOM 768 N N . GLN A 1 107 ? -14.305 6.465 -5.383 1 97.75 107 GLN A N 1
ATOM 769 C CA . GLN A 1 107 ? -13.766 6.68 -4.039 1 97.75 107 GLN A CA 1
ATOM 770 C C . GLN A 1 107 ? -14 8.117 -3.576 1 97.75 107 GLN A C 1
ATOM 772 O O . GLN A 1 107 ? -14.367 8.344 -2.424 1 97.75 107 GLN A O 1
ATOM 777 N N . LEU A 1 108 ? -13.75 9.047 -4.539 1 97.88 108 LEU A N 1
ATOM 778 C CA . LEU A 1 108 ? -13.977 10.453 -4.199 1 97.88 108 LEU A CA 1
ATOM 779 C C . LEU A 1 108 ? -15.453 10.719 -3.941 1 97.88 108 LEU A C 1
ATOM 781 O O . LEU A 1 108 ? -15.805 11.414 -2.982 1 97.88 108 LEU A O 1
ATOM 785 N N . ALA A 1 109 ? -16.312 10.156 -4.77 1 97.06 109 ALA A N 1
ATOM 786 C CA . ALA A 1 109 ? -17.75 10.367 -4.645 1 97.06 109 ALA A CA 1
ATOM 787 C C . ALA A 1 109 ? -18.281 9.766 -3.35 1 97.06 109 ALA A C 1
ATOM 789 O O . ALA A 1 109 ? -18.969 10.438 -2.582 1 97.06 109 ALA A O 1
ATOM 790 N N . VAL A 1 110 ? -17.906 8.539 -3.092 1 95.88 110 VAL A N 1
ATOM 791 C CA . VAL A 1 110 ? -18.406 7.844 -1.906 1 95.88 110 VAL A CA 1
ATOM 792 C C . VAL A 1 110 ? -17.797 8.461 -0.653 1 95.88 110 VAL A C 1
ATOM 794 O O . VAL A 1 110 ? -18.5 8.719 0.329 1 95.88 110 VAL A O 1
ATOM 797 N N . GLY A 1 111 ? -16.469 8.695 -0.702 1 97.12 111 GLY A N 1
ATOM 798 C CA . GLY A 1 111 ? -15.812 9.328 0.431 1 97.12 111 GLY A CA 1
ATOM 799 C C . GLY A 1 111 ? -16.375 10.695 0.765 1 97.12 111 GLY A C 1
ATOM 800 O O . GLY A 1 111 ? -16.609 11 1.934 1 97.12 111 GLY A O 1
ATOM 801 N N . LEU A 1 112 ? -16.609 11.492 -0.28 1 96.19 112 LEU A N 1
ATOM 802 C CA . LEU A 1 112 ? -17.188 12.82 -0.096 1 96.19 112 LEU A CA 1
ATOM 803 C C . LEU A 1 112 ? -18.609 12.719 0.462 1 96.19 112 LEU A C 1
ATOM 805 O O . LEU A 1 112 ? -18.953 13.406 1.423 1 96.19 112 LEU A O 1
ATOM 809 N N . GLY A 1 113 ? -19.391 11.859 -0.172 1 93.94 113 GLY A N 1
ATOM 810 C CA . GLY A 1 113 ? -20.75 11.68 0.304 1 93.94 113 GLY A CA 1
ATOM 811 C C . GLY A 1 113 ? -20.828 11.281 1.765 1 93.94 113 GLY A C 1
ATOM 812 O O . GLY A 1 113 ? -21.609 11.852 2.533 1 93.94 113 GLY A O 1
ATOM 813 N N . LEU A 1 114 ? -19.984 10.406 2.186 1 94.69 114 LEU A N 1
ATOM 814 C CA . LEU A 1 114 ? -19.984 9.93 3.564 1 94.69 114 LEU A CA 1
ATOM 815 C C . LEU A 1 114 ? -19.438 10.992 4.512 1 94.69 114 LEU A C 1
ATOM 817 O O . LEU A 1 114 ? -19.922 11.133 5.637 1 94.69 114 LEU A O 1
ATOM 821 N N . ALA A 1 115 ? -18.438 11.719 4.02 1 94.75 115 ALA A N 1
ATOM 822 C CA . ALA A 1 115 ? -17.906 12.797 4.848 1 94.75 115 ALA A CA 1
ATOM 823 C C . ALA A 1 115 ? -18.984 13.844 5.137 1 94.75 115 ALA A C 1
ATOM 825 O O . ALA A 1 115 ? -19.094 14.32 6.266 1 94.75 115 ALA A O 1
ATOM 826 N N . LEU A 1 116 ? -19.781 14.172 4.133 1 91.75 116 LEU A N 1
ATOM 827 C CA . LEU A 1 116 ? -20.844 15.172 4.297 1 91.75 116 LEU A CA 1
ATOM 828 C C . LEU A 1 116 ? -21.922 14.656 5.234 1 91.75 116 LEU A C 1
ATOM 830 O O . LEU A 1 116 ? -22.453 15.414 6.055 1 91.75 116 LEU A O 1
ATOM 834 N N . LEU A 1 117 ? -22.156 13.359 5.137 1 89.38 117 LEU A N 1
ATOM 835 C CA . LEU A 1 117 ? -23.219 12.758 5.941 1 89.38 117 LEU A CA 1
ATOM 836 C C . LEU A 1 117 ? -22.781 12.625 7.398 1 89.38 117 LEU A C 1
ATOM 838 O O . LEU A 1 117 ? -23.609 12.734 8.312 1 89.38 117 LEU A O 1
ATOM 842 N N . LEU A 1 118 ? -21.516 12.5 7.59 1 91.81 118 LEU A N 1
ATOM 843 C CA . LEU A 1 118 ? -21.031 12.156 8.93 1 91.81 118 LEU A CA 1
ATOM 844 C C . LEU A 1 118 ? -20.406 13.367 9.602 1 91.81 118 LEU A C 1
ATOM 846 O O . LEU A 1 118 ? -19.875 13.258 10.711 1 91.81 118 LEU A O 1
ATOM 850 N N . ASN A 1 119 ? -20.578 14.406 8.844 1 89.5 119 ASN A N 1
ATOM 851 C CA . ASN A 1 119 ? -20.031 15.625 9.414 1 89.5 119 ASN A CA 1
ATOM 852 C C . ASN A 1 119 ? -20.875 16.141 10.57 1 89.5 119 ASN A C 1
ATOM 854 O O . ASN A 1 119 ? -21.969 16.672 10.352 1 89.5 119 ASN A O 1
ATOM 858 N N . GLY A 1 120 ? -20.547 15.844 11.82 1 84.56 120 GLY A N 1
ATOM 859 C CA . GLY A 1 120 ? -21.281 16.297 12.992 1 84.56 120 GLY A CA 1
ATOM 860 C C . GLY A 1 120 ? -20.625 15.906 14.297 1 84.56 120 GLY A C 1
ATOM 861 O O . GLY A 1 120 ? -19.766 15.008 14.32 1 84.56 120 GLY A O 1
ATOM 862 N N . PRO A 1 121 ? -20.953 16.531 15.336 1 81.81 121 PRO A N 1
ATOM 863 C CA . PRO A 1 121 ? -20.312 16.312 16.625 1 81.81 121 PRO A CA 1
ATOM 864 C C . PRO A 1 121 ? -20.906 15.141 17.406 1 81.81 121 PRO A C 1
ATOM 866 O O . PRO A 1 121 ? -20.422 14.797 18.484 1 81.81 121 PRO A O 1
ATOM 869 N N . SER A 1 122 ? -21.656 14.266 17 1 84.81 122 SER A N 1
ATOM 870 C CA . SER A 1 122 ? -22.359 13.203 17.688 1 84.81 122 SER A CA 1
ATOM 871 C C . SER A 1 122 ? -21.453 12.008 17.938 1 84.81 122 SER A C 1
ATOM 873 O O . SER A 1 122 ? -20.625 11.664 17.109 1 84.81 122 SER A O 1
ATOM 875 N N . ARG A 1 123 ? -21.562 11.414 19.156 1 85.88 123 ARG A N 1
ATOM 876 C CA . ARG A 1 123 ? -20.828 10.211 19.516 1 85.88 123 ARG A CA 1
ATOM 877 C C . ARG A 1 123 ? -21.203 9.039 18.609 1 85.88 123 ARG A C 1
ATOM 879 O O . ARG A 1 123 ? -20.344 8.219 18.266 1 85.88 123 ARG A O 1
ATOM 886 N N . VAL A 1 124 ? -22.422 9 18.328 1 84.5 124 VAL A N 1
ATOM 887 C CA . VAL A 1 124 ? -22.891 7.941 17.438 1 84.5 124 VAL A CA 1
ATOM 888 C C . VAL A 1 124 ? -22.203 8.062 16.078 1 84.5 124 VAL A C 1
ATOM 890 O O . VAL A 1 124 ? -21.734 7.066 15.516 1 84.5 124 VAL A O 1
ATOM 893 N N . LEU A 1 125 ? -22.031 9.312 15.648 1 87.69 125 LEU A N 1
ATOM 894 C CA . LEU A 1 125 ? -21.359 9.539 14.367 1 87.69 125 LEU A CA 1
ATOM 895 C C . LEU A 1 125 ? -19.875 9.195 14.461 1 87.69 125 LEU A C 1
ATOM 897 O O . LEU A 1 125 ? -19.297 8.711 13.492 1 87.69 125 LEU A O 1
ATOM 901 N N . GLY A 1 126 ? -19.391 9.43 15.617 1 88.75 126 GLY A N 1
ATOM 902 C CA . GLY A 1 126 ? -18 9.047 15.828 1 88.75 126 GLY A CA 1
ATOM 903 C C . GLY A 1 126 ? -17.766 7.551 15.703 1 88.75 126 GLY A C 1
ATOM 904 O O . GLY A 1 126 ? -16.812 7.121 15.055 1 88.75 126 GLY A O 1
ATOM 905 N N . ALA A 1 127 ? -18.656 6.785 16.281 1 88.5 127 ALA A N 1
ATOM 906 C CA . ALA A 1 127 ? -18.547 5.328 16.188 1 88.5 127 ALA A CA 1
ATOM 907 C C . ALA A 1 127 ? -18.734 4.852 14.758 1 88.5 127 ALA A C 1
ATOM 909 O O . ALA A 1 127 ? -18.047 3.941 14.305 1 88.5 127 ALA A O 1
ATOM 910 N N . VAL A 1 128 ? -19.625 5.488 14.094 1 91.31 128 VAL A N 1
ATOM 911 C CA . VAL A 1 128 ? -19.891 5.117 12.711 1 91.31 128 VAL A CA 1
ATOM 912 C C . VAL A 1 128 ? -18.688 5.449 11.836 1 91.31 128 VAL A C 1
ATOM 914 O O . VAL A 1 128 ? -18.297 4.66 10.969 1 91.31 128 VAL A O 1
ATOM 917 N N . ARG A 1 129 ? -18.031 6.574 12.07 1 91.81 129 ARG A N 1
ATOM 918 C CA . ARG A 1 129 ? -16.812 6.934 11.352 1 91.81 129 ARG A CA 1
ATOM 919 C C . ARG A 1 129 ? -15.727 5.879 11.555 1 91.81 129 ARG A C 1
ATOM 921 O O . ARG A 1 129 ? -15.039 5.496 10.609 1 91.81 129 ARG A O 1
ATOM 928 N N . GLY A 1 130 ? -15.625 5.434 12.781 1 89.31 130 GLY A N 1
ATOM 929 C CA . GLY A 1 130 ? -14.656 4.391 13.078 1 89.31 130 GLY A CA 1
ATOM 930 C C . GLY A 1 130 ? -14.922 3.1 12.328 1 89.31 130 GLY A C 1
ATOM 931 O O . GLY A 1 130 ? -13.992 2.451 11.852 1 89.31 130 GLY A O 1
ATOM 932 N N . ALA A 1 131 ? -16.172 2.76 12.219 1 91.5 131 ALA A N 1
ATOM 933 C CA . ALA A 1 131 ? -16.547 1.542 11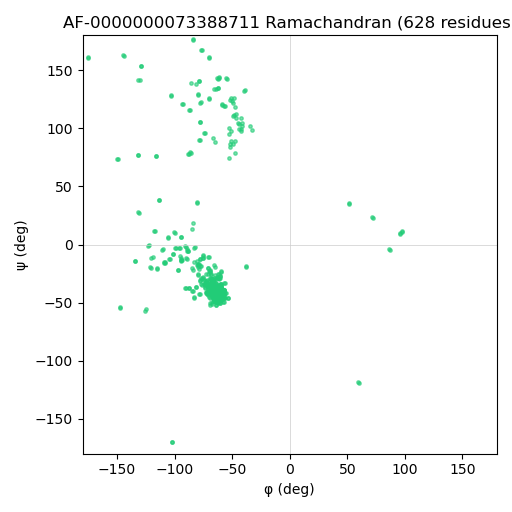.5 1 91.5 131 ALA A CA 1
ATOM 934 C C . ALA A 1 131 ? -16.203 1.65 10.016 1 91.5 131 ALA A C 1
ATOM 936 O O . ALA A 1 131 ? -15.766 0.677 9.406 1 91.5 131 ALA A O 1
ATOM 937 N N . PHE A 1 132 ? -16.375 2.824 9.477 1 94.25 132 PHE A N 1
ATOM 938 C CA . PHE A 1 132 ? -16.141 3.029 8.055 1 94.25 132 PHE A CA 1
ATOM 939 C C . PHE A 1 132 ? -14.648 2.963 7.742 1 94.25 132 PHE A C 1
ATOM 941 O O . PHE A 1 132 ? -14.25 2.838 6.582 1 94.25 132 PHE A O 1
ATOM 948 N N . LEU A 1 133 ? -13.805 2.961 8.781 1 90.75 133 LEU A N 1
ATOM 949 C CA . LEU A 1 133 ? -12.359 2.928 8.562 1 90.75 133 LEU A CA 1
ATOM 950 C C . LEU A 1 133 ? -11.859 1.49 8.461 1 90.75 133 LEU A C 1
ATOM 952 O O . LEU A 1 133 ? -10.734 1.252 8.016 1 90.75 133 LEU A O 1
ATOM 956 N N . ILE A 1 134 ? -12.641 0.503 8.664 1 90.69 134 ILE A N 1
ATOM 957 C CA . ILE A 1 134 ? -12.258 -0.899 8.789 1 90.69 134 ILE A CA 1
ATOM 958 C C . ILE A 1 134 ? -11.641 -1.38 7.477 1 90.69 134 ILE A C 1
ATOM 960 O O . ILE A 1 134 ? -10.586 -2.012 7.473 1 90.69 134 ILE A O 1
ATOM 964 N N . PRO A 1 135 ? -12.203 -1.107 6.305 1 94.38 135 PRO A N 1
ATOM 965 C CA . PRO A 1 135 ? -11.656 -1.639 5.055 1 94.38 135 PRO A CA 1
ATOM 966 C C . PRO A 1 135 ? -10.211 -1.205 4.812 1 94.38 135 PRO A C 1
ATOM 968 O O . PRO A 1 135 ? -9.391 -2.002 4.348 1 94.38 135 PRO A O 1
ATOM 971 N N . MET A 1 136 ? -9.938 0 5.184 1 91.75 136 MET A N 1
ATOM 972 C CA . MET A 1 136 ? -8.625 0.529 4.797 1 91.75 136 MET A CA 1
ATOM 973 C C . MET A 1 136 ? -7.531 -0.025 5.699 1 91.75 136 MET A C 1
ATOM 975 O O . MET A 1 136 ? -6.344 0.088 5.379 1 91.75 136 MET A O 1
ATOM 979 N N . VAL A 1 137 ? -7.891 -0.661 6.801 1 87.62 137 VAL A N 1
ATOM 980 C CA . VAL A 1 137 ? -6.902 -1.203 7.73 1 87.62 137 VAL A CA 1
ATOM 981 C C . VAL A 1 137 ? -6.555 -2.635 7.332 1 87.62 137 VAL A C 1
ATOM 983 O O . VAL A 1 137 ? -5.539 -3.178 7.777 1 87.62 137 VAL A O 1
ATOM 986 N N . LEU A 1 138 ? -7.301 -3.191 6.469 1 91.12 138 LEU A N 1
ATOM 987 C CA . LEU A 1 138 ? -7.094 -4.574 6.051 1 91.12 138 LEU A CA 1
ATOM 988 C C . LEU A 1 138 ? -5.941 -4.672 5.055 1 91.12 138 LEU A C 1
ATOM 990 O O . LEU A 1 138 ? -5.789 -3.812 4.188 1 91.12 138 LEU A O 1
ATOM 994 N N . PRO A 1 139 ? -5.16 -5.77 5.238 1 91.44 139 PRO A N 1
ATOM 995 C CA . PRO A 1 139 ? -4.188 -6.027 4.176 1 91.44 139 PRO A CA 1
ATOM 996 C C . PRO A 1 139 ? -4.848 -6.289 2.822 1 91.44 139 PRO A C 1
ATOM 998 O O . PRO A 1 139 ? -5.898 -6.934 2.758 1 91.44 139 PRO A O 1
ATOM 1001 N N . PRO A 1 140 ? -4.207 -5.812 1.787 1 93.06 140 PRO A N 1
ATOM 1002 C CA . PRO A 1 140 ? -4.801 -5.977 0.458 1 93.06 140 PRO A CA 1
ATOM 1003 C C . PRO A 1 140 ? -5.086 -7.438 0.112 1 93.06 140 PRO A C 1
ATOM 1005 O O . PRO A 1 140 ? -6.078 -7.734 -0.557 1 93.06 140 PRO A O 1
ATOM 1008 N N . ILE A 1 141 ? -4.277 -8.352 0.576 1 92.81 141 ILE A N 1
ATOM 1009 C CA . ILE A 1 141 ? -4.496 -9.758 0.271 1 92.81 141 ILE A CA 1
ATOM 1010 C C . ILE A 1 141 ? -5.754 -10.25 0.986 1 92.81 141 ILE A C 1
ATOM 1012 O O . ILE A 1 141 ? -6.488 -11.094 0.458 1 92.81 141 ILE A O 1
ATOM 1016 N N . VAL A 1 142 ? -5.98 -9.742 2.186 1 93.31 142 VAL A N 1
ATOM 1017 C CA . VAL A 1 142 ? -7.184 -10.086 2.932 1 93.31 142 VAL A CA 1
ATOM 1018 C C . VAL A 1 142 ? -8.414 -9.523 2.223 1 93.31 142 VAL A C 1
ATOM 1020 O O . VAL A 1 142 ? -9.445 -10.195 2.129 1 93.31 142 VAL A O 1
ATOM 1023 N N . VAL A 1 143 ? -8.25 -8.352 1.721 1 95.31 143 VAL A N 1
ATOM 1024 C CA . VAL A 1 143 ? -9.328 -7.742 0.948 1 95.31 143 VAL A CA 1
ATOM 1025 C C . VAL A 1 143 ? -9.633 -8.602 -0.278 1 95.31 143 VAL A C 1
ATOM 1027 O O . VAL A 1 143 ? -10.797 -8.836 -0.608 1 95.31 143 VAL A O 1
ATOM 1030 N N . ALA A 1 144 ? -8.617 -9.062 -0.88 1 95.56 144 ALA A N 1
ATOM 1031 C CA . ALA A 1 144 ? -8.797 -9.922 -2.049 1 95.56 144 ALA A CA 1
ATOM 1032 C C . ALA A 1 144 ? -9.523 -11.211 -1.678 1 95.56 144 ALA A C 1
ATOM 1034 O O . ALA A 1 144 ? -10.383 -11.68 -2.424 1 95.56 144 ALA A O 1
ATOM 1035 N N . LEU A 1 145 ? -9.195 -11.758 -0.538 1 94.12 145 LEU A N 1
ATOM 1036 C CA . LEU A 1 145 ? -9.867 -12.969 -0.07 1 94.12 145 LEU A CA 1
ATOM 1037 C C . LEU A 1 145 ? -11.352 -12.695 0.191 1 94.12 145 LEU A C 1
ATOM 1039 O O . LEU A 1 145 ? -12.211 -13.477 -0.229 1 94.12 145 LEU A O 1
ATOM 1043 N N . ILE A 1 146 ? -11.625 -11.602 0.81 1 95 146 ILE A N 1
ATOM 1044 C CA . ILE A 1 146 ? -13 -11.219 1.121 1 95 146 ILE A CA 1
ATOM 1045 C C . ILE A 1 146 ? -13.82 -11.156 -0.164 1 95 146 ILE A C 1
ATOM 1047 O O . ILE A 1 146 ? -14.875 -11.789 -0.267 1 95 146 ILE A O 1
ATOM 1051 N N . TRP A 1 147 ? -13.328 -10.508 -1.083 1 95.25 147 TRP A N 1
ATOM 1052 C CA . TRP A 1 147 ? -14.125 -10.273 -2.285 1 95.25 147 TRP A CA 1
ATOM 1053 C C . TRP A 1 147 ? -14.102 -11.5 -3.195 1 95.25 147 TRP A C 1
ATOM 1055 O O . TRP A 1 147 ? -15.008 -11.688 -4.012 1 95.25 147 TRP A O 1
ATOM 1065 N N . LYS A 1 148 ? -13.031 -12.312 -3.094 1 94.19 148 LYS A N 1
ATOM 1066 C CA . LYS A 1 148 ? -13.078 -13.594 -3.795 1 94.19 148 LYS A CA 1
ATOM 1067 C C . LYS A 1 148 ? -14.219 -14.461 -3.275 1 94.19 148 LYS A C 1
ATOM 1069 O O . LYS A 1 148 ? -14.953 -15.07 -4.062 1 94.19 148 LYS A O 1
ATOM 1074 N N . ILE A 1 149 ? -14.422 -14.484 -1.995 1 90.44 149 ILE A N 1
ATOM 1075 C CA . ILE A 1 149 ? -15.5 -15.234 -1.365 1 90.44 149 ILE A CA 1
ATOM 1076 C C . ILE A 1 149 ? -16.844 -14.68 -1.815 1 90.44 149 ILE A C 1
ATOM 1078 O O . ILE A 1 149 ? -17.75 -15.438 -2.18 1 90.44 149 ILE A O 1
ATOM 1082 N N . LEU A 1 150 ? -16.938 -13.414 -1.901 1 91.5 150 LEU A N 1
ATOM 1083 C CA . LEU A 1 150 ? -18.219 -12.758 -2.188 1 91.5 150 LEU A CA 1
ATOM 1084 C C . LEU A 1 150 ? -18.547 -12.859 -3.67 1 91.5 150 LEU A C 1
ATOM 1086 O O . LEU A 1 150 ? -19.734 -12.945 -4.039 1 91.5 150 LEU A O 1
ATOM 1090 N N . PHE A 1 151 ? -17.516 -12.883 -4.516 1 91.94 151 PHE A N 1
ATOM 1091 C CA . PHE A 1 151 ? -17.766 -12.812 -5.953 1 91.94 151 PHE A CA 1
ATOM 1092 C C . PHE A 1 151 ? -17.844 -14.211 -6.555 1 91.94 151 PHE A C 1
ATOM 1094 O O . PHE A 1 151 ? -18.25 -14.375 -7.707 1 91.94 151 PHE A O 1
ATOM 1101 N N . THR A 1 152 ? -17.422 -15.18 -5.82 1 88.19 152 THR A N 1
ATOM 1102 C CA . THR A 1 152 ? -17.469 -16.547 -6.328 1 88.19 152 THR A CA 1
ATOM 1103 C C . THR A 1 152 ? -18.828 -17.172 -6.039 1 88.19 152 THR A C 1
ATOM 1105 O O . THR A 1 152 ? -19.172 -17.453 -4.883 1 88.19 152 THR A O 1
ATOM 1108 N N . PRO A 1 153 ? -19.625 -17.516 -7.004 1 82.94 153 PRO A N 1
ATOM 1109 C CA . PRO A 1 153 ? -21.016 -17.922 -6.824 1 82.94 153 PRO A CA 1
ATOM 1110 C C . PRO A 1 153 ? -21.156 -19.172 -5.961 1 82.94 153 PRO A C 1
ATOM 1112 O O . PRO A 1 153 ? -22.031 -19.234 -5.094 1 82.94 153 PRO A O 1
ATOM 1115 N N . ASP A 1 154 ? -20.297 -20.156 -6.109 1 77.94 154 ASP A N 1
ATOM 1116 C CA . ASP A 1 154 ? -20.469 -21.422 -5.395 1 77.94 154 ASP A CA 1
ATOM 1117 C C . ASP A 1 154 ? -20.094 -21.266 -3.92 1 77.94 154 ASP A C 1
ATOM 1119 O O . ASP A 1 154 ? -20.484 -22.094 -3.088 1 77.94 154 ASP A O 1
ATOM 1123 N N . VAL A 1 155 ? -19.531 -20.141 -3.572 1 80.38 155 VAL A N 1
ATOM 1124 C CA . VAL A 1 155 ? -19.016 -19.969 -2.215 1 80.38 155 VAL A CA 1
ATOM 1125 C C . VAL A 1 155 ? -19.703 -18.781 -1.544 1 80.38 155 VAL A C 1
ATOM 1127 O O . VAL A 1 155 ? -19.781 -18.719 -0.314 1 80.38 155 VAL A O 1
ATOM 1130 N N . SER A 1 156 ? -20.266 -17.938 -2.314 1 81.69 156 SER A N 1
ATOM 1131 C CA . SER A 1 156 ? -20.734 -16.625 -1.849 1 81.69 156 SER A CA 1
ATOM 1132 C C . SER A 1 156 ? -22.047 -16.75 -1.099 1 81.69 156 SER A C 1
ATOM 1134 O O . SER A 1 156 ? -23.047 -17.219 -1.656 1 81.69 156 SER A O 1
ATOM 1136 N N . PRO A 1 157 ? -22.016 -16.281 0.164 1 74.56 157 PRO A N 1
ATOM 1137 C CA . PRO A 1 157 ? -23.297 -16.25 0.872 1 74.56 157 PRO A CA 1
ATOM 1138 C C . PRO A 1 157 ? -24.312 -15.336 0.198 1 74.56 157 PRO A C 1
ATOM 1140 O O . PRO A 1 157 ? -25.516 -15.617 0.233 1 74.56 157 PRO A O 1
ATOM 1143 N N . LEU A 1 158 ? -23.781 -14.383 -0.432 1 75.56 158 LEU A N 1
ATOM 1144 C CA . LEU A 1 158 ? -24.672 -13.445 -1.117 1 75.56 158 LEU A CA 1
ATOM 1145 C C . LEU A 1 158 ? -25.297 -14.094 -2.348 1 75.56 158 LEU A C 1
ATOM 1147 O O . LEU A 1 158 ? -26.484 -13.922 -2.605 1 75.56 158 LEU A O 1
ATOM 1151 N N . HIS A 1 159 ? -24.5 -14.797 -3.021 1 79.75 159 HIS A N 1
ATOM 1152 C CA . HIS A 1 159 ? -25.031 -15.492 -4.188 1 79.75 159 HIS A CA 1
ATOM 1153 C C . HIS A 1 159 ? -26.031 -16.562 -3.775 1 79.75 159 HIS A C 1
ATOM 1155 O O . HIS A 1 159 ? -27.062 -16.75 -4.438 1 79.75 159 HIS A O 1
ATOM 1161 N N . ARG A 1 160 ? -25.734 -17.141 -2.738 1 76.62 160 ARG A N 1
ATOM 1162 C CA . ARG A 1 160 ? -26.641 -18.172 -2.246 1 76.62 160 ARG A CA 1
ATOM 1163 C C . ARG A 1 160 ? -27.984 -17.562 -1.843 1 76.62 160 ARG A C 1
ATOM 1165 O O . ARG A 1 160 ? -29.047 -18.125 -2.141 1 76.62 160 ARG A O 1
ATOM 1172 N N . ALA A 1 161 ? -27.875 -16.453 -1.166 1 77.06 161 ALA A N 1
ATOM 1173 C CA . ALA A 1 161 ? -29.109 -15.773 -0.747 1 77.06 161 ALA A CA 1
ATOM 1174 C C . ALA A 1 161 ? -29.906 -15.305 -1.953 1 77.06 161 ALA A C 1
ATOM 1176 O O . ALA A 1 161 ? -31.141 -15.422 -1.971 1 77.06 161 ALA A O 1
ATOM 1177 N N . LEU A 1 162 ? -29.25 -14.781 -2.887 1 81.5 162 LEU A N 1
ATOM 1178 C CA . LEU A 1 162 ? -29.906 -14.305 -4.094 1 81.5 162 LEU A CA 1
ATOM 1179 C C . LEU A 1 162 ? -30.516 -15.469 -4.883 1 81.5 162 LEU A C 1
ATOM 1181 O O . LEU A 1 162 ? -31.609 -15.352 -5.422 1 81.5 162 LEU A O 1
ATOM 1185 N N . GLU A 1 163 ? -29.75 -16.547 -4.961 1 81.94 163 GLU A N 1
ATOM 1186 C CA . GLU A 1 163 ? -30.25 -17.734 -5.637 1 81.94 163 GLU A CA 1
ATOM 1187 C C . GLU A 1 163 ? -31.5 -18.281 -4.938 1 81.94 163 GLU A C 1
ATOM 1189 O O . GLU A 1 163 ? -32.438 -18.703 -5.598 1 81.94 163 GLU A O 1
ATOM 1194 N N . ALA A 1 164 ? -31.469 -18.266 -3.646 1 83.19 164 ALA A N 1
ATOM 1195 C CA . ALA A 1 164 ? -32.625 -18.719 -2.875 1 83.19 164 ALA A CA 1
ATOM 1196 C C . ALA A 1 164 ? -33.844 -17.844 -3.119 1 83.19 164 ALA A C 1
ATOM 1198 O O . ALA A 1 164 ? -34.969 -18.312 -3.074 1 83.19 164 ALA A O 1
ATOM 1199 N N . ALA A 1 165 ? -33.531 -16.625 -3.449 1 87.81 165 ALA A N 1
ATOM 1200 C CA . ALA A 1 165 ? -34.625 -15.68 -3.717 1 87.81 165 ALA A CA 1
ATOM 1201 C C . ALA A 1 165 ? -35.031 -15.719 -5.184 1 87.81 165 ALA A C 1
ATOM 1203 O O . ALA A 1 165 ? -35.938 -15 -5.598 1 87.81 165 ALA A O 1
ATOM 1204 N N . GLY A 1 166 ? -34.312 -16.5 -5.961 1 84.69 166 GLY A N 1
ATOM 1205 C CA . GLY A 1 166 ? -34.688 -16.688 -7.355 1 84.69 166 GLY A CA 1
ATOM 1206 C C . GLY A 1 166 ? -33.938 -15.766 -8.297 1 84.69 166 GLY A C 1
ATOM 1207 O O . GLY A 1 166 ? -34.312 -15.625 -9.461 1 84.69 166 GLY A O 1
ATOM 1208 N N . TRP A 1 167 ? -32.938 -15.07 -7.805 1 85.38 167 TRP A N 1
ATOM 1209 C CA . TRP A 1 167 ? -32.156 -14.141 -8.625 1 85.38 167 TRP A CA 1
ATOM 1210 C C . TRP A 1 167 ? -30.719 -14.578 -8.742 1 85.38 167 TRP A C 1
ATOM 1212 O O . TRP A 1 167 ? -29.828 -13.953 -8.164 1 85.38 167 TRP A O 1
ATOM 1222 N N . PRO A 1 168 ? -30.547 -15.617 -9.609 1 80.06 168 PRO A N 1
ATOM 1223 C CA . PRO A 1 168 ? -29.156 -16.062 -9.75 1 80.06 168 PRO A CA 1
ATOM 1224 C C . PRO A 1 168 ? -28.281 -15.055 -10.484 1 80.06 168 PRO A C 1
ATOM 1226 O O . PRO A 1 168 ? -28.719 -14.438 -11.461 1 80.06 168 PRO A O 1
ATOM 1229 N N . VAL A 1 169 ? -27.219 -14.734 -9.781 1 78.31 169 VAL A N 1
ATOM 1230 C CA . VAL A 1 169 ? -26.266 -13.805 -10.375 1 78.31 169 VAL A CA 1
ATOM 1231 C C . VAL A 1 169 ? -25.047 -14.57 -10.891 1 78.31 169 VAL A C 1
ATOM 1233 O O . VAL A 1 169 ? -24.562 -15.5 -10.234 1 78.31 169 VAL A O 1
ATOM 1236 N N . ARG A 1 170 ? -24.734 -14.289 -12.156 1 84.62 170 ARG A N 1
ATOM 1237 C CA . ARG A 1 170 ? -23.531 -14.875 -12.727 1 84.62 170 ARG A CA 1
ATOM 1238 C C . ARG A 1 170 ? -22.266 -14.266 -12.117 1 84.62 170 ARG A C 1
ATOM 1240 O O . ARG A 1 170 ? -22.344 -13.25 -11.422 1 84.62 170 ARG A O 1
ATOM 1247 N N . SER A 1 171 ? -21.219 -15.055 -12.312 1 88.19 171 SER A N 1
ATOM 1248 C CA . SER A 1 171 ? -19.953 -14.586 -11.742 1 88.19 171 SER A CA 1
ATOM 1249 C C . SER A 1 171 ? -19.562 -13.219 -12.305 1 88.19 171 SER A C 1
ATOM 1251 O O . SER A 1 171 ? -19.406 -13.062 -13.516 1 88.19 171 SER A O 1
ATOM 1253 N N . LEU A 1 172 ? -19.406 -12.234 -11.453 1 91 172 LEU A N 1
ATOM 1254 C CA . LEU A 1 172 ? -19.031 -10.875 -11.844 1 91 172 LEU A CA 1
ATOM 1255 C C . LEU A 1 172 ? -17.594 -10.836 -12.344 1 91 172 LEU A C 1
ATOM 1257 O O . LEU A 1 172 ? -17.25 -10.031 -13.219 1 91 172 LEU A O 1
ATOM 1261 N N . ILE A 1 173 ? -16.75 -11.719 -11.844 1 94.06 173 ILE A N 1
ATOM 1262 C CA . ILE A 1 173 ? -15.328 -11.633 -12.133 1 94.06 173 ILE A CA 1
ATOM 1263 C C . ILE A 1 173 ? -14.992 -12.531 -13.32 1 94.06 173 ILE A C 1
ATOM 1265 O O . ILE A 1 173 ? -13.914 -12.422 -13.906 1 94.06 173 ILE A O 1
ATOM 1269 N N . ALA A 1 174 ? -15.914 -13.445 -13.719 1 93.06 174 ALA A N 1
ATOM 1270 C CA . ALA A 1 174 ? -15.695 -14.32 -14.867 1 93.06 174 ALA A CA 1
ATOM 1271 C C . ALA A 1 174 ? -16.297 -13.727 -16.125 1 93.06 174 ALA A C 1
ATOM 1273 O O . ALA A 1 174 ? -16.062 -14.219 -17.234 1 93.06 174 ALA A O 1
ATOM 1274 N N . ASN A 1 175 ? -17.109 -12.68 -15.938 1 94 175 ASN A N 1
ATOM 1275 C CA . ASN A 1 175 ? -17.734 -11.969 -17.047 1 94 175 ASN A CA 1
ATOM 1276 C C . ASN A 1 175 ? -16.891 -10.781 -17.5 1 94 175 ASN A C 1
ATOM 1278 O O . ASN A 1 175 ? -16.625 -9.867 -16.719 1 94 175 ASN A O 1
ATOM 1282 N N . PRO A 1 176 ? -16.469 -10.773 -18.812 1 95 176 PRO A N 1
ATOM 1283 C CA . PRO A 1 176 ? -15.609 -9.711 -19.312 1 95 176 PRO A CA 1
ATOM 1284 C C . PRO A 1 176 ? -16.234 -8.328 -19.188 1 95 176 PRO A C 1
ATOM 1286 O O . PRO A 1 176 ? -15.523 -7.328 -19.031 1 95 176 PRO A O 1
ATOM 1289 N N . ASP A 1 177 ? -17.5 -8.266 -19.109 1 94.62 177 ASP A N 1
ATOM 1290 C CA . ASP A 1 177 ? -18.188 -6.977 -19.078 1 94.62 177 ASP A CA 1
ATOM 1291 C C . ASP A 1 177 ? -18.25 -6.426 -17.656 1 94.62 177 ASP A C 1
ATOM 1293 O O . ASP A 1 177 ? -18.422 -5.219 -17.469 1 94.62 177 ASP A O 1
ATOM 1297 N N . THR A 1 178 ? -18.078 -7.305 -16.656 1 95.56 178 THR A N 1
ATOM 1298 C CA . THR A 1 178 ? -18.312 -6.84 -15.289 1 95.56 178 THR A CA 1
ATOM 1299 C C . THR A 1 178 ? -17.047 -6.996 -14.453 1 95.56 178 THR A C 1
ATOM 1301 O O . THR A 1 178 ? -16.953 -6.438 -13.359 1 95.56 178 THR A O 1
ATOM 1304 N N . ALA A 1 179 ? -16.062 -7.707 -14.969 1 97.06 179 ALA A N 1
ATOM 1305 C CA . ALA A 1 179 ? -14.875 -8.055 -14.188 1 97.06 179 ALA A CA 1
ATOM 1306 C C . ALA A 1 179 ? -14.141 -6.809 -13.703 1 97.06 179 ALA A C 1
ATOM 1308 O O . ALA A 1 179 ? -13.828 -6.684 -12.523 1 97.06 179 ALA A O 1
ATOM 1309 N N . LEU A 1 180 ? -13.945 -5.863 -14.625 1 97.25 180 LEU A N 1
ATOM 1310 C CA . LEU A 1 180 ? -13.219 -4.648 -14.273 1 97.25 180 LEU A CA 1
ATOM 1311 C C . LEU A 1 180 ? -14 -3.828 -13.25 1 97.25 180 LEU A C 1
ATOM 1313 O O . LEU A 1 180 ? -13.414 -3.264 -12.32 1 97.25 180 LEU A O 1
ATOM 1317 N N . TRP A 1 181 ? -15.266 -3.814 -13.375 1 96.88 181 TRP A N 1
ATOM 1318 C CA . TRP A 1 181 ? -16.109 -3.059 -12.461 1 96.88 181 TRP A CA 1
ATOM 1319 C C . TRP A 1 181 ? -16.141 -3.699 -11.078 1 96.88 181 TRP A C 1
ATOM 1321 O O . TRP A 1 181 ? -16.219 -3.002 -10.062 1 96.88 181 TRP A O 1
ATOM 1331 N N . ALA A 1 182 ? -16.109 -5.012 -11.086 1 96.25 182 ALA A N 1
ATOM 1332 C CA . ALA A 1 182 ? -16.047 -5.719 -9.812 1 96.25 182 ALA A CA 1
ATOM 1333 C C . ALA A 1 182 ? -14.773 -5.352 -9.047 1 96.25 182 ALA A C 1
ATOM 1335 O O . ALA A 1 182 ? -14.812 -5.117 -7.84 1 96.25 182 ALA A O 1
ATOM 1336 N N . ILE A 1 183 ? -13.672 -5.27 -9.789 1 97.38 183 ILE A N 1
ATOM 1337 C CA . ILE A 1 183 ? -12.398 -4.887 -9.18 1 97.38 183 ILE A CA 1
ATOM 1338 C C . ILE A 1 183 ? -12.477 -3.438 -8.703 1 97.38 183 ILE A C 1
ATOM 1340 O O . ILE A 1 183 ? -12.047 -3.121 -7.59 1 97.38 183 ILE A O 1
ATOM 1344 N N . ALA A 1 184 ? -13.039 -2.561 -9.523 1 97.75 184 ALA A N 1
ATOM 1345 C CA . ALA A 1 184 ? -13.18 -1.153 -9.156 1 97.75 184 ALA A CA 1
ATOM 1346 C C . ALA A 1 184 ? -14.008 -1 -7.879 1 97.75 184 ALA A C 1
ATOM 1348 O O . ALA A 1 184 ? -13.68 -0.18 -7.016 1 97.75 184 ALA A O 1
ATOM 1349 N N . PHE A 1 185 ? -14.992 -1.772 -7.805 1 96.75 185 PHE A N 1
ATOM 1350 C CA . PHE A 1 185 ? -15.859 -1.724 -6.633 1 96.75 185 PHE A CA 1
ATOM 1351 C C . PHE A 1 185 ? -15.102 -2.16 -5.383 1 96.75 185 PHE A C 1
ATOM 1353 O O . PHE A 1 185 ? -15.188 -1.504 -4.34 1 96.75 185 PHE A O 1
ATOM 1360 N N . ALA A 1 186 ? -14.398 -3.271 -5.48 1 96.62 186 ALA A N 1
ATOM 1361 C CA . ALA A 1 186 ? -13.625 -3.773 -4.348 1 96.62 186 ALA A CA 1
ATOM 1362 C C . ALA A 1 186 ? -12.562 -2.764 -3.92 1 96.62 186 ALA A C 1
ATOM 1364 O O . ALA A 1 186 ? -12.352 -2.545 -2.725 1 96.62 186 ALA A O 1
ATOM 1365 N N . GLU A 1 187 ? -11.906 -2.176 -4.875 1 97.25 187 GLU A N 1
ATOM 1366 C CA . GLU A 1 187 ? -10.914 -1.144 -4.586 1 97.25 187 GLU A CA 1
ATOM 1367 C C . GLU A 1 187 ? -11.555 0.057 -3.895 1 97.25 187 GLU A C 1
ATOM 1369 O O . GLU A 1 187 ? -10.977 0.618 -2.959 1 97.25 187 GLU A O 1
ATOM 1374 N N . THR A 1 188 ? -12.648 0.432 -4.406 1 97.69 188 THR A N 1
ATOM 1375 C CA . THR A 1 188 ? -13.367 1.551 -3.812 1 97.69 188 THR A CA 1
ATOM 1376 C C . THR A 1 188 ? -13.758 1.239 -2.369 1 97.69 188 THR A C 1
ATOM 1378 O O . THR A 1 188 ? -13.578 2.074 -1.479 1 97.69 188 THR A O 1
ATOM 1381 N N . TRP A 1 189 ? -14.219 0.051 -2.219 1 97.25 189 TRP A N 1
ATOM 1382 C CA . TRP A 1 189 ? -14.602 -0.387 -0.879 1 97.25 189 TRP A CA 1
ATOM 1383 C C . TRP A 1 189 ? -13.43 -0.262 0.089 1 97.25 189 TRP A C 1
ATOM 1385 O O . TRP A 1 189 ? -13.602 0.187 1.226 1 97.25 189 TRP A O 1
ATOM 1395 N N . GLN A 1 190 ? -12.32 -0.556 -0.32 1 96.19 190 GLN A N 1
ATOM 1396 C CA . GLN A 1 190 ? -11.164 -0.569 0.568 1 96.19 190 GLN A CA 1
ATOM 1397 C C . GLN A 1 190 ? -10.664 0.848 0.85 1 96.19 190 GLN A C 1
ATOM 1399 O O . GLN A 1 190 ? -10.188 1.137 1.948 1 96.19 190 GLN A O 1
ATOM 1404 N N . TRP A 1 191 ? -10.859 1.823 -0.09 1 96.94 191 TRP A N 1
ATOM 1405 C CA . TRP A 1 191 ? -10.039 3.029 0.031 1 96.94 191 TRP A CA 1
ATOM 1406 C C . TRP A 1 191 ? -10.922 4.27 0.137 1 96.94 191 TRP A C 1
ATOM 1408 O O . TRP A 1 191 ? -10.422 5.379 0.349 1 96.94 191 TRP A O 1
ATOM 1418 N N . PHE A 1 192 ? -12.227 4.16 0.096 1 97.25 192 PHE A N 1
ATOM 1419 C CA . PHE A 1 192 ? -13.07 5.344 0.227 1 97.25 192 PHE A CA 1
ATOM 1420 C C . PHE A 1 192 ? -12.852 6.012 1.58 1 97.25 192 PHE A C 1
ATOM 1422 O O . PHE A 1 192 ? -13.016 7.227 1.712 1 97.25 192 PHE A O 1
ATOM 1429 N N . PRO A 1 193 ? -12.484 5.207 2.623 1 96.12 193 PRO A N 1
ATOM 1430 C CA . PRO A 1 193 ? -12.305 5.824 3.939 1 96.12 193 PRO A CA 1
ATOM 1431 C C . PRO A 1 193 ? -11.203 6.883 3.945 1 96.12 193 PRO A C 1
ATOM 1433 O O . PRO A 1 193 ? -11.258 7.84 4.719 1 96.12 193 PRO A O 1
ATOM 1436 N N . PHE A 1 194 ? -10.234 6.738 3.102 1 94.12 194 PHE A N 1
ATOM 1437 C CA . PHE A 1 194 ? -9.172 7.727 3.014 1 94.12 194 PHE A CA 1
ATOM 1438 C C . PHE A 1 194 ? -9.727 9.094 2.637 1 94.12 194 PHE A C 1
ATOM 1440 O O . PHE A 1 194 ? -9.453 10.094 3.311 1 94.12 194 PHE A O 1
ATOM 1447 N N . THR A 1 195 ? -10.516 9.125 1.607 1 96.5 195 THR A N 1
ATOM 1448 C CA . THR A 1 195 ? -11.148 10.367 1.172 1 96.5 195 THR A CA 1
ATOM 1449 C C . THR A 1 195 ? -12.102 10.883 2.236 1 96.5 195 THR A C 1
ATOM 1451 O O . THR A 1 195 ? -12.141 12.086 2.514 1 96.5 195 THR A O 1
ATOM 1454 N N . MET A 1 196 ? -12.828 10 2.799 1 96.38 196 MET A N 1
ATOM 1455 C CA . MET A 1 196 ? -13.766 10.391 3.846 1 96.38 196 MET A CA 1
ATOM 1456 C C . MET A 1 196 ? -13.039 11.102 4.984 1 96.38 196 MET A C 1
ATOM 1458 O O . MET A 1 196 ? -13.445 12.188 5.406 1 96.38 196 MET A O 1
ATOM 1462 N N . LEU A 1 197 ? -11.977 10.523 5.367 1 92.88 197 LEU A N 1
ATOM 1463 C CA . LEU A 1 197 ? -11.211 11.062 6.492 1 92.88 197 LEU A CA 1
ATOM 1464 C C . LEU A 1 197 ? -10.617 12.422 6.148 1 92.88 197 LEU A C 1
ATOM 1466 O O . LEU A 1 197 ? -10.688 13.352 6.949 1 92.88 197 LEU A O 1
ATOM 1470 N N . MET A 1 198 ? -10.078 12.516 5.023 1 93.19 198 MET A N 1
ATOM 1471 C CA . MET A 1 198 ? -9.43 13.758 4.609 1 93.19 198 MET A CA 1
ATOM 1472 C C . MET A 1 198 ? -10.453 14.875 4.461 1 93.19 198 MET A C 1
ATOM 1474 O O . MET A 1 198 ? -10.211 16 4.91 1 93.19 198 MET A O 1
ATOM 1478 N N . VAL A 1 199 ? -11.562 14.562 3.928 1 95.56 199 VAL A N 1
ATOM 1479 C CA . VAL A 1 199 ? -12.602 15.562 3.725 1 95.56 199 VAL A CA 1
ATOM 1480 C C . VAL A 1 199 ? -13.219 15.953 5.066 1 95.56 199 VAL A C 1
ATOM 1482 O O . VAL A 1 199 ? -13.5 17.125 5.309 1 95.56 199 VAL A O 1
ATOM 1485 N N . LEU A 1 200 ? -13.438 15.008 5.934 1 93.94 200 LEU A N 1
ATOM 1486 C CA . LEU A 1 200 ? -13.961 15.297 7.266 1 93.94 200 LEU A CA 1
ATOM 1487 C C . LEU A 1 200 ? -13.031 16.25 8.016 1 93.94 200 LEU A C 1
ATOM 1489 O O . LEU A 1 200 ? -13.5 17.203 8.656 1 93.94 200 LEU A O 1
ATOM 1493 N N . ALA A 1 201 ? -11.789 15.977 7.887 1 88.81 201 ALA A N 1
ATOM 1494 C CA . ALA A 1 201 ? -10.812 16.859 8.539 1 88.81 201 ALA A CA 1
ATOM 1495 C C . ALA A 1 201 ? -10.898 18.281 7.988 1 88.81 201 ALA A C 1
ATOM 1497 O O . ALA A 1 201 ? -10.852 19.25 8.75 1 88.81 201 ALA A O 1
ATOM 1498 N N . ALA A 1 202 ? -11.031 18.375 6.738 1 91 202 ALA A N 1
ATOM 1499 C CA . ALA A 1 202 ? -11.148 19.688 6.102 1 91 202 ALA A CA 1
ATOM 1500 C C . ALA A 1 202 ? -12.438 20.391 6.516 1 91 202 ALA A C 1
ATOM 1502 O O . ALA A 1 202 ? -12.453 21.609 6.738 1 91 202 ALA A O 1
ATOM 1503 N N . LEU A 1 203 ? -13.492 19.672 6.633 1 92.69 203 LEU A N 1
ATOM 1504 C CA . LEU A 1 203 ? -14.781 20.234 7.027 1 92.69 203 LEU A CA 1
ATOM 1505 C C . LEU A 1 203 ? -14.734 20.734 8.469 1 92.69 203 LEU A C 1
ATOM 1507 O O . LEU A 1 203 ? -15.344 21.75 8.789 1 92.69 203 LEU A O 1
ATOM 1511 N N . GLN A 1 204 ? -14.016 20.016 9.219 1 88.31 204 GLN A N 1
ATOM 1512 C CA . GLN A 1 204 ? -13.922 20.391 10.633 1 88.31 204 GLN A CA 1
ATOM 1513 C C . GLN A 1 204 ? -13.109 21.672 10.812 1 88.31 204 GLN A C 1
ATOM 1515 O O . GLN A 1 204 ? -13.242 22.359 11.828 1 88.31 204 GLN A O 1
ATOM 1520 N N . MET A 1 205 ? -12.367 21.922 9.836 1 87.25 205 MET A N 1
ATOM 1521 C CA . MET A 1 205 ? -11.547 23.141 9.898 1 87.25 205 MET A CA 1
ATOM 1522 C C . MET A 1 205 ? -12.289 24.328 9.305 1 87.25 205 MET A C 1
ATOM 1524 O O . MET A 1 205 ? -11.805 25.453 9.367 1 87.25 205 MET A O 1
ATOM 1528 N N . MET A 1 206 ? -13.453 24.094 8.828 1 88.12 206 MET A N 1
ATOM 1529 C CA . MET A 1 206 ? -14.227 25.172 8.195 1 88.12 206 MET A CA 1
ATOM 1530 C C . MET A 1 206 ? -14.891 26.047 9.242 1 88.12 206 MET A C 1
ATOM 1532 O O . MET A 1 206 ? -15.555 25.547 10.148 1 88.12 206 MET A O 1
ATOM 1536 N N . PRO A 1 207 ? -14.664 27.359 9.062 1 87.88 207 PRO A N 1
ATOM 1537 C CA . PRO A 1 207 ? -15.391 28.266 9.969 1 87.88 207 PRO A CA 1
ATOM 1538 C C . PRO A 1 207 ? -16.906 28.172 9.797 1 87.88 207 PRO A C 1
ATOM 1540 O O . PRO A 1 207 ? -17.391 27.984 8.68 1 87.88 207 PRO A O 1
ATOM 1543 N N . ALA A 1 208 ? -17.594 28.281 10.891 1 83.5 208 ALA A N 1
ATOM 1544 C CA . ALA A 1 208 ? -19.047 28.156 10.875 1 83.5 208 ALA A CA 1
ATOM 1545 C C . ALA A 1 208 ? -19.688 29.453 10.406 1 83.5 208 ALA A C 1
ATOM 1547 O O . ALA A 1 208 ? -20.828 29.453 9.93 1 83.5 208 ALA A O 1
ATOM 1548 N N . ASP A 1 209 ? -18.953 30.5 10.422 1 84.62 209 ASP A N 1
ATOM 1549 C CA . ASP A 1 209 ? -19.5 31.844 10.234 1 84.62 209 ASP A CA 1
ATOM 1550 C C . ASP A 1 209 ? -20.094 31.984 8.836 1 84.62 209 ASP A C 1
ATOM 1552 O O . ASP A 1 209 ? -21.25 32.406 8.695 1 84.62 209 ASP A O 1
ATOM 1556 N N . PRO A 1 210 ? -19.391 31.594 7.832 1 85.19 210 PRO A N 1
ATOM 1557 C CA . PRO A 1 210 ? -19.953 31.781 6.492 1 85.19 210 PRO A CA 1
ATOM 1558 C C . PRO A 1 210 ? -21.188 30.922 6.25 1 85.19 210 PRO A C 1
ATOM 1560 O O . PRO A 1 210 ? -22.109 31.328 5.531 1 85.19 210 PRO A O 1
ATOM 1563 N N . LEU A 1 211 ? -21.266 29.875 6.797 1 85.44 211 LEU A N 1
ATOM 1564 C CA . LEU A 1 211 ? -22.406 28.984 6.633 1 85.44 211 LEU A CA 1
ATOM 1565 C C . LEU A 1 211 ? -23.641 29.531 7.34 1 85.44 211 LEU A C 1
ATOM 1567 O O . LEU A 1 211 ? -24.734 29.484 6.789 1 85.44 211 LEU A O 1
ATOM 1571 N N . GLU A 1 212 ? -23.391 30.016 8.484 1 85.44 212 GLU A N 1
ATOM 1572 C CA . GLU A 1 212 ? -24.484 30.609 9.258 1 85.44 212 GLU A CA 1
ATOM 1573 C C . GLU A 1 212 ? -25.031 31.859 8.57 1 85.44 212 GLU A C 1
ATOM 1575 O O . GLU A 1 212 ? -26.25 32.031 8.477 1 85.44 212 GLU A O 1
ATOM 1580 N N . ALA A 1 213 ? -24.156 32.656 8.148 1 88.81 213 ALA A N 1
ATOM 1581 C CA . ALA A 1 213 ? -24.547 33.875 7.469 1 88.81 213 ALA A CA 1
ATOM 1582 C C . ALA A 1 213 ? -25.344 33.562 6.211 1 88.81 213 ALA A C 1
ATOM 1584 O O . ALA A 1 213 ? -26.391 34.188 5.961 1 88.81 213 ALA A O 1
ATOM 1585 N N . ALA A 1 214 ? -24.938 32.594 5.52 1 88.56 214 ALA A N 1
ATOM 1586 C CA . ALA A 1 214 ? -25.609 32.25 4.277 1 88.56 214 ALA A CA 1
ATOM 1587 C C . ALA A 1 214 ? -26.969 31.609 4.559 1 88.56 214 ALA A C 1
ATOM 1589 O O . ALA A 1 214 ? -27.922 31.828 3.812 1 88.56 214 ALA A O 1
ATOM 1590 N N . SER A 1 215 ? -27 30.922 5.57 1 86.38 215 SER A N 1
ATOM 1591 C CA . SER A 1 215 ? -28.281 30.312 5.953 1 86.38 215 SER A CA 1
ATOM 1592 C C . SER A 1 215 ? -29.281 31.375 6.395 1 86.38 215 SER A C 1
ATOM 1594 O O . SER A 1 215 ? -30.469 31.266 6.098 1 86.38 215 SER A O 1
ATOM 1596 N N . LEU A 1 216 ? -28.75 32.312 7.02 1 89.25 216 LEU A N 1
ATOM 1597 C CA . LEU A 1 216 ? -29.609 33.438 7.438 1 89.25 216 LEU A CA 1
ATOM 1598 C C . LEU A 1 216 ? -30.125 34.188 6.23 1 89.25 216 LEU A C 1
ATOM 1600 O O . LEU A 1 216 ? -31.234 34.719 6.258 1 89.25 216 LEU A O 1
ATOM 1604 N N . ASP A 1 217 ? -29.375 34.188 5.184 1 92.06 217 ASP A N 1
ATOM 1605 C CA . ASP A 1 217 ? -29.75 34.844 3.939 1 92.06 217 ASP A CA 1
ATOM 1606 C C . ASP A 1 217 ? -30.672 33.969 3.105 1 92.06 217 ASP A C 1
ATOM 1608 O O . ASP A 1 217 ? -31.125 34.375 2.031 1 92.06 217 ASP A O 1
ATOM 1612 N N . GLY A 1 218 ? -30.938 32.812 3.564 1 90.62 218 GLY A N 1
ATOM 1613 C CA . GLY A 1 218 ? -31.938 31.969 2.93 1 90.62 218 GLY A CA 1
ATOM 1614 C C . GLY A 1 218 ? -31.328 30.938 1.979 1 90.62 218 GLY A C 1
ATOM 1615 O O . GLY A 1 218 ? -32.031 30.344 1.178 1 90.62 218 GLY A O 1
ATOM 1616 N N . ALA A 1 219 ? -30.047 30.781 2.004 1 89.69 219 ALA A N 1
ATOM 1617 C CA . ALA A 1 219 ? -29.391 29.812 1.127 1 89.69 219 ALA A CA 1
ATOM 1618 C C . ALA A 1 219 ? -29.828 28.375 1.469 1 89.69 219 ALA A C 1
ATOM 1620 O O . ALA A 1 219 ? -29.953 28.031 2.645 1 89.69 219 ALA A O 1
ATOM 1621 N N . ASN A 1 220 ? -30.156 27.641 0.38 1 90.88 220 ASN A N 1
ATOM 1622 C CA . ASN A 1 220 ? -30.5 26.25 0.609 1 90.88 220 ASN A CA 1
ATOM 1623 C C . ASN A 1 220 ? -29.266 25.359 0.69 1 90.88 220 ASN A C 1
ATOM 1625 O O . ASN A 1 220 ? -28.141 25.828 0.527 1 90.88 220 ASN A O 1
ATOM 1629 N N . ARG A 1 221 ? -29.5 24.078 0.971 1 86.94 221 ARG A N 1
ATOM 1630 C CA . ARG A 1 221 ? -28.391 23.141 1.231 1 86.94 221 ARG A CA 1
ATOM 1631 C C . ARG A 1 221 ? -27.516 22.984 -0.004 1 86.94 221 ARG A C 1
ATOM 1633 O O . ARG A 1 221 ? -26.297 22.844 0.109 1 86.94 221 ARG A O 1
ATOM 1640 N N . TRP A 1 222 ? -28.141 22.938 -1.111 1 91.56 222 TRP A N 1
ATOM 1641 C CA . TRP A 1 222 ? -27.391 22.766 -2.346 1 91.56 222 TRP A CA 1
ATOM 1642 C C . TRP A 1 222 ? -26.547 24 -2.641 1 91.56 222 TRP A C 1
ATOM 1644 O O . TRP A 1 222 ? -25.422 23.906 -3.117 1 91.56 222 TRP A O 1
ATOM 1654 N N . GLN A 1 223 ? -27.094 25.188 -2.326 1 91.88 223 GLN A N 1
ATOM 1655 C CA . GLN A 1 223 ? -26.359 26.438 -2.508 1 91.88 223 GLN A CA 1
ATOM 1656 C C . GLN A 1 223 ? -25.188 26.547 -1.542 1 91.88 223 GLN A C 1
ATOM 1658 O O . GLN A 1 223 ? -24.094 26.953 -1.928 1 91.88 223 GLN A O 1
ATOM 1663 N N . LEU A 1 224 ? -25.484 26.109 -0.309 1 92.06 224 LEU A N 1
ATOM 1664 C CA . LEU A 1 224 ? -24.406 26.125 0.683 1 92.06 224 LEU A CA 1
ATOM 1665 C C . LEU A 1 224 ? -23.266 25.203 0.264 1 92.06 224 LEU A C 1
ATOM 1667 O O . LEU A 1 224 ? -22.094 25.562 0.389 1 92.06 224 LEU A O 1
ATOM 1671 N N . PHE A 1 225 ? -23.672 23.969 -0.257 1 92.44 225 PHE A N 1
ATOM 1672 C CA . PHE A 1 225 ? -22.672 23.016 -0.697 1 92.44 225 PHE A CA 1
ATOM 1673 C C . PHE A 1 225 ? -21.875 23.562 -1.881 1 92.44 225 PHE A C 1
ATOM 1675 O O . PHE A 1 225 ? -20.641 23.578 -1.861 1 92.44 225 PHE A O 1
ATOM 1682 N N . ARG A 1 226 ? -22.5 24.062 -2.865 1 93.81 226 ARG A N 1
ATOM 1683 C CA . ARG A 1 226 ? -21.875 24.453 -4.133 1 93.81 226 ARG A CA 1
ATOM 1684 C C . ARG A 1 226 ? -21.016 25.703 -3.967 1 93.81 226 ARG A C 1
ATOM 1686 O O . ARG A 1 226 ? -19.953 25.812 -4.57 1 93.81 226 ARG A O 1
ATOM 1693 N N . TYR A 1 227 ? -21.406 26.656 -3.074 1 93.31 227 TYR A N 1
ATOM 1694 C CA . TYR A 1 227 ? -20.766 27.969 -3.074 1 93.31 227 TYR A CA 1
ATOM 1695 C C . TYR A 1 227 ? -19.859 28.141 -1.853 1 93.31 227 TYR A C 1
ATOM 1697 O O . TYR A 1 227 ? -19 29.016 -1.823 1 93.31 227 TYR A O 1
ATOM 1705 N N . ILE A 1 228 ? -20 27.297 -0.833 1 92.62 228 ILE A N 1
ATOM 1706 C CA . ILE A 1 228 ? -19.203 27.5 0.377 1 92.62 228 ILE A CA 1
ATOM 1707 C C . ILE A 1 228 ? -18.422 26.234 0.703 1 92.62 228 ILE A C 1
ATOM 1709 O O . ILE A 1 228 ? -17.188 26.219 0.671 1 92.62 228 ILE A O 1
ATOM 1713 N N . VAL A 1 229 ? -19.156 25.141 0.829 1 93.44 229 VAL A N 1
ATOM 1714 C CA . VAL A 1 229 ? -18.547 23.906 1.31 1 93.44 229 VAL A CA 1
ATOM 1715 C C . VAL A 1 229 ? -17.594 23.359 0.247 1 93.44 229 VAL A C 1
ATOM 1717 O O . VAL A 1 229 ? -16.422 23.125 0.52 1 93.44 229 VAL A O 1
ATOM 1720 N N . PHE A 1 230 ? -18.062 23.219 -0.958 1 94.38 230 PHE A N 1
ATOM 1721 C CA . PHE A 1 230 ? -17.297 22.578 -2.016 1 94.38 230 PHE A CA 1
ATOM 1722 C C . PHE A 1 230 ? -16.031 23.359 -2.324 1 94.38 230 PHE A C 1
ATOM 1724 O O . PHE A 1 230 ? -14.945 22.797 -2.404 1 94.38 230 PHE A O 1
ATOM 1731 N N . PRO A 1 231 ? -16.141 24.672 -2.471 1 93.5 231 PRO A N 1
ATOM 1732 C CA . PRO A 1 231 ? -14.906 25.422 -2.695 1 93.5 231 PRO A CA 1
ATOM 1733 C C . PRO A 1 231 ? -13.898 25.266 -1.558 1 93.5 231 PRO A C 1
ATOM 1735 O O . PRO A 1 231 ? -12.688 25.297 -1.792 1 93.5 231 PRO A O 1
ATOM 1738 N N . HIS A 1 232 ? -14.414 25.141 -0.381 1 92.81 232 HIS A N 1
ATOM 1739 C CA . HIS A 1 232 ? -13.539 24.984 0.775 1 92.81 232 HIS A CA 1
ATOM 1740 C C . HIS A 1 232 ? -12.82 23.641 0.752 1 92.81 232 HIS A C 1
ATOM 1742 O O . HIS A 1 232 ? -11.641 23.562 1.089 1 92.81 232 HIS A O 1
ATOM 1748 N N . ILE A 1 233 ? -13.453 22.562 0.272 1 95.06 233 ILE A N 1
ATOM 1749 C CA . ILE A 1 233 ? -12.859 21.234 0.374 1 95.06 233 ILE A CA 1
ATOM 1750 C C . ILE A 1 233 ? -12.242 20.844 -0.965 1 95.06 233 ILE A C 1
ATOM 1752 O O . ILE A 1 233 ? -11.555 19.828 -1.062 1 95.06 233 ILE A O 1
ATOM 1756 N N . ARG A 1 234 ? -12.445 21.609 -2.002 1 94.31 234 ARG A N 1
ATOM 1757 C CA . ARG A 1 234 ? -11.992 21.297 -3.354 1 94.31 234 ARG A CA 1
ATOM 1758 C C . ARG A 1 234 ? -10.5 21 -3.377 1 94.31 234 ARG A C 1
ATOM 1760 O O . ARG A 1 234 ? -10.062 20 -3.953 1 94.31 234 ARG A O 1
ATOM 1767 N N . PRO A 1 235 ? -9.68 21.812 -2.732 1 90.69 235 PRO A N 1
ATOM 1768 C CA . PRO A 1 235 ? -8.25 21.5 -2.752 1 90.69 235 PRO A CA 1
ATOM 1769 C C . PRO A 1 235 ? -7.922 20.156 -2.125 1 90.69 235 PRO A C 1
ATOM 1771 O O . PRO A 1 235 ? -7.047 19.438 -2.619 1 90.69 235 PRO A O 1
ATOM 1774 N N . VAL A 1 236 ? -8.602 19.844 -1.066 1 91.56 236 VAL A N 1
ATOM 1775 C CA . VAL A 1 236 ? -8.383 18.578 -0.39 1 91.56 236 VAL A CA 1
ATOM 1776 C C . VAL A 1 236 ? -8.828 17.422 -1.295 1 91.56 236 VAL A C 1
ATOM 1778 O O . VAL A 1 236 ? -8.172 16.391 -1.358 1 91.56 236 VAL A O 1
ATOM 1781 N N . LEU A 1 237 ? -9.898 17.609 -2.018 1 95.06 237 LEU A N 1
ATOM 1782 C CA . LEU A 1 237 ? -10.398 16.578 -2.93 1 95.06 237 LEU A CA 1
ATOM 1783 C C . LEU A 1 237 ? -9.406 16.344 -4.066 1 95.06 237 LEU A C 1
ATOM 1785 O O . LEU A 1 237 ? -9.195 15.195 -4.473 1 95.06 237 LEU A O 1
ATOM 1789 N N . VAL A 1 238 ? -8.859 17.406 -4.547 1 92.25 238 VAL A N 1
ATOM 1790 C CA . VAL A 1 238 ? -7.883 17.281 -5.629 1 92.25 238 VAL A CA 1
ATOM 1791 C C . VAL A 1 238 ? -6.664 16.5 -5.148 1 92.25 238 VAL A C 1
ATOM 1793 O O . VAL A 1 238 ? -6.18 15.609 -5.84 1 92.25 238 VAL A O 1
ATOM 1796 N N . VAL A 1 239 ? -6.23 16.812 -3.957 1 88.69 239 VAL A N 1
ATOM 1797 C CA . VAL A 1 239 ? -5.078 16.125 -3.379 1 88.69 239 VAL A CA 1
ATOM 1798 C C . VAL A 1 239 ? -5.414 14.648 -3.158 1 88.69 239 VAL A C 1
ATOM 1800 O O . VAL A 1 239 ? -4.617 13.766 -3.494 1 88.69 239 VAL A O 1
ATOM 1803 N N . CYS A 1 240 ? -6.555 14.391 -2.652 1 93.75 240 CYS A N 1
ATOM 1804 C CA . CYS A 1 240 ? -7.008 13.016 -2.457 1 93.75 240 CYS A CA 1
ATOM 1805 C C . CYS A 1 240 ? -7.059 12.266 -3.781 1 93.75 240 CYS A C 1
ATOM 1807 O O . CYS A 1 240 ? -6.598 11.125 -3.871 1 93.75 240 CYS A O 1
ATOM 1809 N N . GLY A 1 241 ? -7.621 12.938 -4.742 1 95.31 241 GLY A N 1
ATOM 1810 C CA . GLY A 1 241 ? -7.73 12.32 -6.055 1 95.31 241 GLY A CA 1
ATOM 1811 C C . GLY A 1 241 ? -6.387 11.961 -6.656 1 95.31 241 GLY A C 1
ATOM 1812 O O . GLY A 1 241 ? -6.227 10.875 -7.223 1 95.31 241 GLY A O 1
ATOM 1813 N N . LEU A 1 242 ? -5.457 12.82 -6.504 1 91.19 242 LEU A N 1
ATOM 1814 C CA . LEU A 1 242 ? -4.129 12.578 -7.059 1 91.19 242 LEU A CA 1
ATOM 1815 C C . LEU A 1 242 ? -3.426 11.453 -6.309 1 91.19 242 LEU A C 1
ATOM 1817 O O . LEU A 1 242 ? -2.791 10.594 -6.93 1 91.19 242 LEU A O 1
ATOM 1821 N N . PHE A 1 243 ? -3.549 11.43 -4.992 1 89.5 243 PHE A N 1
ATOM 1822 C CA . PHE A 1 243 ? -2.951 10.359 -4.203 1 89.5 243 PHE A CA 1
ATOM 1823 C C . PHE A 1 243 ? -3.561 9.008 -4.566 1 89.5 243 PHE A C 1
ATOM 1825 O O . PHE A 1 243 ? -2.84 8.023 -4.738 1 89.5 243 PHE A O 1
ATOM 1832 N N . ARG A 1 244 ? -4.848 9.047 -4.68 1 94.94 244 ARG A N 1
ATOM 1833 C CA . ARG A 1 244 ? -5.543 7.809 -5.016 1 94.94 244 ARG A CA 1
ATOM 1834 C C . ARG A 1 244 ? -5.191 7.355 -6.43 1 94.94 244 ARG A C 1
ATOM 1836 O O . ARG A 1 244 ? -5.125 6.152 -6.707 1 94.94 244 ARG A O 1
ATOM 1843 N N . LEU A 1 245 ? -5.004 8.312 -7.289 1 94.12 245 LEU A N 1
ATOM 1844 C CA . LEU A 1 245 ? -4.602 7.984 -8.656 1 94.12 245 LEU A CA 1
ATOM 1845 C C . LEU A 1 245 ? -3.229 7.324 -8.672 1 94.12 245 LEU A C 1
ATOM 1847 O O . LEU A 1 245 ? -3.041 6.293 -9.32 1 94.12 245 LEU A O 1
ATOM 1851 N N . ILE A 1 246 ? -2.326 7.844 -7.98 1 89.75 246 ILE A N 1
ATOM 1852 C CA . ILE A 1 246 ? -0.988 7.273 -7.895 1 89.75 246 ILE A CA 1
ATOM 1853 C C . ILE A 1 246 ? -1.065 5.859 -7.324 1 89.75 246 ILE A C 1
ATOM 1855 O O . ILE A 1 246 ? -0.463 4.93 -7.867 1 89.75 246 ILE A O 1
ATOM 1859 N N . ASP A 1 247 ? -1.824 5.715 -6.277 1 91.38 247 ASP A N 1
ATOM 1860 C CA . ASP A 1 247 ? -1.922 4.426 -5.605 1 91.38 247 ASP A CA 1
ATOM 1861 C C . ASP A 1 247 ? -2.617 3.395 -6.496 1 91.38 247 ASP A C 1
ATOM 1863 O O . ASP A 1 247 ? -2.338 2.197 -6.402 1 91.38 247 ASP A O 1
ATOM 1867 N N . SER A 1 248 ? -3.529 3.855 -7.273 1 93 248 SER A N 1
ATOM 1868 C CA . SER A 1 248 ? -4.238 2.943 -8.164 1 93 248 SER A CA 1
ATOM 1869 C C . SER A 1 248 ? -3.277 2.264 -9.133 1 93 248 SER A C 1
ATOM 1871 O O . SER A 1 248 ? -3.525 1.138 -9.578 1 93 248 SER A O 1
ATOM 1873 N N . PHE A 1 249 ? -2.205 2.879 -9.438 1 90.69 249 PHE A N 1
ATOM 1874 C CA . PHE A 1 249 ? -1.216 2.309 -10.344 1 90.69 249 PHE A CA 1
ATOM 1875 C C . PHE A 1 249 ? -0.406 1.22 -9.648 1 90.69 249 PHE A C 1
ATOM 1877 O O . PHE A 1 249 ? 0.303 0.453 -10.305 1 90.69 249 PHE A O 1
ATOM 1884 N N . LYS A 1 250 ? -0.548 1.136 -8.344 1 88.81 250 LYS A N 1
ATOM 1885 C CA . LYS A 1 250 ? 0.23 0.171 -7.574 1 88.81 250 LYS A CA 1
ATOM 1886 C C . LYS A 1 250 ? -0.592 -1.076 -7.266 1 88.81 250 LYS A C 1
ATOM 1888 O O . LYS A 1 250 ? -0.08 -2.035 -6.684 1 88.81 250 LYS A O 1
ATOM 1893 N N . ALA A 1 251 ? -1.842 -1.053 -7.684 1 86.81 251 ALA A N 1
ATOM 1894 C CA . ALA A 1 251 ? -2.754 -2.145 -7.348 1 86.81 251 ALA A CA 1
ATOM 1895 C C . ALA A 1 251 ? -2.273 -3.463 -7.945 1 86.81 251 ALA A C 1
ATOM 1897 O O . ALA A 1 251 ? -2.006 -3.547 -9.148 1 86.81 251 ALA A O 1
ATOM 1898 N N . PHE A 1 252 ? -2.314 -4.57 -7.082 1 91.44 252 PHE A N 1
ATOM 1899 C CA . PHE A 1 252 ? -1.815 -5.848 -7.578 1 91.44 252 PHE A CA 1
ATOM 1900 C C . PHE A 1 252 ? -2.586 -7.008 -6.957 1 91.44 252 PHE A C 1
ATOM 1902 O O . PHE A 1 252 ? -3.209 -7.797 -7.668 1 91.44 252 PHE A O 1
ATOM 1909 N N . PRO A 1 253 ? -2.688 -7.109 -5.59 1 91.12 253 PRO A N 1
ATOM 1910 C CA . PRO A 1 253 ? -3.275 -8.32 -5.008 1 91.12 253 PRO A CA 1
ATOM 1911 C C . PRO A 1 253 ? -4.711 -8.555 -5.469 1 91.12 253 PRO A C 1
ATOM 1913 O O . PRO A 1 253 ? -5.102 -9.695 -5.723 1 91.12 253 PRO A O 1
ATOM 1916 N N . LEU A 1 254 ? -5.445 -7.496 -5.645 1 94.19 254 LEU A N 1
ATOM 1917 C CA . LEU A 1 254 ? -6.844 -7.625 -6.039 1 94.19 254 LEU A CA 1
ATOM 1918 C C . LEU A 1 254 ? -6.957 -8.211 -7.445 1 94.19 254 LEU A C 1
ATOM 1920 O O . LEU A 1 254 ? -7.738 -9.133 -7.676 1 94.19 254 LEU A O 1
ATOM 1924 N N . ILE A 1 255 ? -6.148 -7.699 -8.336 1 96.5 255 ILE A N 1
ATOM 1925 C CA . ILE A 1 255 ? -6.176 -8.172 -9.719 1 96.5 255 ILE A CA 1
ATOM 1926 C C . ILE A 1 255 ? -5.656 -9.602 -9.781 1 96.5 255 ILE A C 1
ATOM 1928 O O . ILE A 1 255 ? -6.27 -10.469 -10.414 1 96.5 255 ILE A O 1
ATOM 1932 N N . PHE A 1 256 ? -4.648 -9.891 -9.102 1 95.69 256 PHE A N 1
ATOM 1933 C CA . PHE A 1 256 ? -3.988 -11.195 -9.086 1 95.69 256 PHE A CA 1
ATOM 1934 C C . PHE A 1 256 ? -4.926 -12.273 -8.562 1 95.69 256 PHE A C 1
ATOM 1936 O O . PHE A 1 256 ? -5.082 -13.328 -9.18 1 95.69 256 PHE A O 1
ATOM 1943 N N . VAL A 1 257 ? -5.645 -11.961 -7.523 1 94.44 257 VAL A N 1
ATOM 1944 C CA . VAL A 1 257 ? -6.434 -12.961 -6.816 1 94.44 257 VAL A CA 1
ATOM 1945 C C . VAL A 1 257 ? -7.816 -13.078 -7.457 1 94.44 257 VAL A C 1
ATOM 1947 O O . VAL A 1 257 ? -8.328 -14.18 -7.645 1 94.44 257 VAL A O 1
ATOM 1950 N N . LEU A 1 258 ? -8.398 -12 -7.895 1 95.31 258 LEU A N 1
ATOM 1951 C CA . LEU A 1 258 ? -9.797 -12.023 -8.32 1 95.31 258 LEU A CA 1
ATOM 1952 C C . LEU A 1 258 ? -9.914 -12.492 -9.766 1 95.31 258 LEU A C 1
ATOM 1954 O O . LEU A 1 258 ? -10.812 -13.266 -10.102 1 95.31 258 LEU A O 1
ATOM 1958 N N . THR A 1 259 ? -8.922 -11.992 -10.609 1 96.06 259 THR A N 1
ATOM 1959 C CA . THR A 1 259 ? -9.188 -12.242 -12.023 1 96.06 259 THR A CA 1
ATOM 1960 C C . THR A 1 259 ? -7.93 -12.758 -12.719 1 96.06 259 THR A C 1
ATOM 1962 O O . THR A 1 259 ? -8.008 -13.266 -13.844 1 96.06 259 THR A O 1
ATOM 1965 N N . ASP A 1 260 ? -6.82 -12.617 -12.078 1 95.62 260 ASP A N 1
ATOM 1966 C CA . ASP A 1 260 ? -5.555 -12.984 -12.703 1 95.62 260 ASP A CA 1
ATOM 1967 C C . ASP A 1 260 ? -5.402 -12.328 -14.07 1 95.62 260 ASP A C 1
ATOM 1969 O O . ASP A 1 260 ? -4.949 -12.961 -15.023 1 95.62 260 ASP A O 1
ATOM 1973 N N . GLY A 1 261 ? -5.898 -11.133 -14.195 1 95.25 261 GLY A N 1
ATOM 1974 C CA . GLY A 1 261 ? -5.809 -10.359 -15.43 1 95.25 261 GLY A CA 1
ATOM 1975 C C . GLY A 1 261 ? -6.938 -10.648 -16.391 1 95.25 261 GLY A C 1
ATOM 1976 O O . GLY A 1 261 ? -7.074 -9.977 -17.422 1 95.25 261 GLY A O 1
ATOM 1977 N N . GLY A 1 262 ? -7.801 -11.609 -16.078 1 95.44 262 GLY A N 1
ATOM 1978 C CA . GLY A 1 262 ? -8.859 -12.031 -16.984 1 95.44 262 GLY A CA 1
ATOM 1979 C C . GLY A 1 262 ? -10.219 -11.461 -16.609 1 95.44 262 GLY A C 1
ATOM 1980 O O . GLY A 1 262 ? -10.32 -10.594 -15.75 1 95.44 262 GLY A O 1
ATOM 1981 N N . PRO A 1 263 ? -11.203 -12.047 -17.344 1 94.69 263 PRO A N 1
ATOM 1982 C CA . PRO A 1 263 ? -11.172 -12.883 -18.547 1 94.69 263 PRO A CA 1
ATOM 1983 C C . PRO A 1 263 ? -10.422 -12.227 -19.703 1 94.69 263 PRO A C 1
ATOM 1985 O O . PRO A 1 263 ? -10.477 -11.008 -19.859 1 94.69 263 PRO A O 1
ATOM 1988 N N . GLY A 1 264 ? -9.703 -13.125 -20.422 1 95.06 264 GLY A N 1
ATOM 1989 C CA . GLY A 1 264 ? -8.844 -12.492 -21.406 1 95.06 264 GLY A CA 1
ATOM 1990 C C . GLY A 1 264 ? -7.832 -11.547 -20.797 1 95.06 264 GLY A C 1
ATOM 1991 O O . GLY A 1 264 ? -7.074 -11.93 -19.906 1 95.06 264 GLY A O 1
ATOM 1992 N N . THR A 1 265 ? -7.957 -10.219 -21.234 1 96.12 265 THR A N 1
ATOM 1993 C CA . THR A 1 265 ? -7.031 -9.227 -20.688 1 96.12 265 THR A CA 1
ATOM 1994 C C . THR A 1 265 ? -7.789 -7.988 -20.203 1 96.12 265 THR A C 1
ATOM 1996 O O . THR A 1 265 ? -7.219 -6.898 -20.125 1 96.12 265 THR A O 1
ATOM 1999 N N . VAL A 1 266 ? -9.016 -8.188 -19.828 1 96.62 266 VAL A N 1
ATOM 2000 C CA . VAL A 1 266 ? -9.891 -7.039 -19.609 1 96.62 266 VAL A CA 1
ATOM 2001 C C . VAL A 1 266 ? -9.562 -6.387 -18.266 1 96.62 266 VAL A C 1
ATOM 2003 O O . VAL A 1 266 ? -9.969 -5.25 -18 1 96.62 266 VAL A O 1
ATOM 2006 N N . THR A 1 267 ? -8.867 -7.172 -17.406 1 97.56 267 THR A N 1
ATOM 2007 C CA . THR A 1 267 ? -8.484 -6.59 -16.125 1 97.56 267 THR A CA 1
ATOM 2008 C C . THR A 1 267 ? -6.969 -6.535 -15.992 1 97.56 267 THR A C 1
ATOM 2010 O O . THR A 1 267 ? -6.445 -6.301 -14.898 1 97.56 267 THR A O 1
ATOM 2013 N N . GLU A 1 268 ? -6.281 -6.777 -17.109 1 97.69 268 GLU A N 1
ATOM 2014 C CA . GLU A 1 268 ? -4.82 -6.75 -17.109 1 97.69 268 GLU A CA 1
ATOM 2015 C C . GLU A 1 268 ? -4.297 -5.316 -17.141 1 97.69 268 GLU A C 1
ATOM 2017 O O . GLU A 1 268 ? -4.02 -4.781 -18.219 1 97.69 268 GLU A O 1
ATOM 2022 N N . VAL A 1 269 ? -4.109 -4.77 -15.953 1 97.38 269 VAL A N 1
ATOM 2023 C CA . VAL A 1 269 ? -3.543 -3.428 -15.859 1 97.38 269 VAL A CA 1
ATOM 2024 C C . VAL A 1 269 ? -2.039 -3.482 -16.109 1 97.38 269 VAL A C 1
ATOM 2026 O O . VAL A 1 269 ? -1.447 -4.562 -16.141 1 97.38 269 VAL A O 1
ATOM 2029 N N . THR A 1 270 ? -1.412 -2.311 -16.312 1 96.38 270 THR A N 1
ATOM 2030 C CA . THR A 1 270 ? -0.034 -2.221 -16.781 1 96.38 270 THR A CA 1
ATOM 2031 C C . THR A 1 270 ? 0.922 -2.85 -15.773 1 96.38 270 THR A C 1
ATOM 2033 O O . THR A 1 270 ? 1.832 -3.592 -16.156 1 96.38 270 THR A O 1
ATOM 2036 N N . ASN A 1 271 ? 0.702 -2.525 -14.516 1 95.19 271 ASN A N 1
ATOM 2037 C CA . ASN A 1 271 ? 1.526 -3.098 -13.461 1 95.19 271 ASN A CA 1
ATOM 2038 C C . ASN A 1 271 ? 1.444 -4.621 -13.445 1 95.19 271 ASN A C 1
ATOM 2040 O O . ASN A 1 271 ? 2.453 -5.301 -13.258 1 95.19 271 ASN A O 1
ATOM 2044 N N . TYR A 1 272 ? 0.324 -5.168 -13.688 1 96.44 272 TYR A N 1
ATOM 2045 C CA . TYR A 1 272 ? 0.125 -6.613 -13.719 1 96.44 272 TYR A CA 1
ATOM 2046 C C . TYR A 1 272 ? 0.743 -7.223 -14.969 1 96.44 272 TYR A C 1
ATOM 2048 O O . TYR A 1 272 ? 1.304 -8.32 -14.922 1 96.44 272 TYR A O 1
ATOM 2056 N N . TYR A 1 273 ? 0.571 -6.527 -16.094 1 97.44 273 TYR A N 1
ATOM 2057 C CA . TYR A 1 273 ? 1.235 -6.984 -17.312 1 97.44 273 TYR A CA 1
ATOM 2058 C C . TYR A 1 273 ? 2.744 -7.07 -17.109 1 97.44 273 TYR A C 1
ATOM 2060 O O . TYR A 1 273 ? 3.379 -8.039 -17.531 1 97.44 273 TYR A O 1
ATOM 2068 N N . GLY A 1 274 ? 3.328 -6.062 -16.469 1 96.69 274 GLY A N 1
ATOM 2069 C CA . GLY A 1 274 ? 4.738 -6.117 -16.125 1 96.69 274 GLY A CA 1
ATOM 2070 C C . GLY A 1 274 ? 5.098 -7.32 -15.273 1 96.69 274 GLY A C 1
ATOM 2071 O O . GLY A 1 274 ? 6.129 -7.957 -15.492 1 96.69 274 GLY A O 1
ATOM 2072 N N . PHE A 1 275 ? 4.25 -7.656 -14.375 1 95.81 275 PHE A N 1
ATOM 2073 C CA . PHE A 1 275 ? 4.441 -8.812 -13.508 1 95.81 275 PHE A CA 1
ATOM 2074 C C . PHE A 1 275 ? 4.477 -10.102 -14.328 1 95.81 275 PHE A C 1
ATOM 2076 O O . PHE A 1 275 ? 5.344 -10.953 -14.125 1 95.81 275 PHE A O 1
ATOM 2083 N N . ILE A 1 276 ? 3.541 -10.227 -15.25 1 96.81 276 ILE A N 1
ATOM 2084 C CA . ILE A 1 276 ? 3.463 -11.406 -16.094 1 96.81 276 ILE A CA 1
ATOM 2085 C C . ILE A 1 276 ? 4.746 -11.539 -16.922 1 96.81 276 ILE A C 1
ATOM 2087 O O . ILE A 1 276 ? 5.332 -12.625 -16.984 1 96.81 276 ILE A O 1
ATOM 2091 N N . GLN A 1 277 ? 5.188 -10.438 -17.469 1 96.94 277 GLN A N 1
ATOM 2092 C CA . GLN A 1 277 ? 6.387 -10.461 -18.312 1 96.94 277 GLN A CA 1
ATOM 2093 C C . GLN A 1 277 ? 7.617 -10.836 -17.484 1 96.94 277 GLN A C 1
ATOM 2095 O O . GLN A 1 277 ? 8.469 -11.602 -17.953 1 96.94 277 GLN A O 1
ATOM 2100 N N . ALA A 1 278 ? 7.707 -10.367 -16.297 1 95.31 278 ALA A N 1
ATOM 2101 C CA . ALA A 1 278 ? 8.883 -10.586 -15.461 1 95.31 278 ALA A CA 1
ATOM 2102 C C . ALA A 1 278 ? 8.875 -11.984 -14.852 1 95.31 278 ALA A C 1
ATOM 2104 O O . ALA A 1 278 ? 9.875 -12.703 -14.922 1 95.31 278 ALA A O 1
ATOM 2105 N N . PHE A 1 279 ? 7.73 -12.438 -14.383 1 93.38 279 PHE A N 1
ATOM 2106 C CA . PHE A 1 279 ? 7.781 -13.57 -13.461 1 93.38 279 PHE A CA 1
ATOM 2107 C C . PHE A 1 279 ? 7.098 -14.789 -14.07 1 93.38 279 PHE A C 1
ATOM 2109 O O . PHE A 1 279 ? 7.348 -15.922 -13.648 1 93.38 279 PHE A O 1
ATOM 2116 N N . ASN A 1 280 ? 6.238 -14.57 -15.062 1 92.69 280 ASN A N 1
ATOM 2117 C CA . ASN A 1 280 ? 5.691 -15.719 -15.781 1 92.69 280 ASN A CA 1
ATOM 2118 C C . ASN A 1 280 ? 6.547 -16.078 -17 1 92.69 280 ASN A C 1
ATOM 2120 O O . ASN A 1 280 ? 6.789 -17.25 -17.266 1 92.69 280 ASN A O 1
ATOM 2124 N N . PHE A 1 281 ? 7.082 -15.047 -17.703 1 94.19 281 PHE A N 1
ATOM 2125 C CA . PHE A 1 281 ? 7.797 -15.289 -18.953 1 94.19 281 PHE A CA 1
ATOM 2126 C C . PHE A 1 281 ? 9.297 -15.062 -18.766 1 94.19 281 PHE A C 1
ATOM 2128 O O . PHE A 1 281 ? 10.086 -15.367 -19.672 1 94.19 281 PHE A O 1
ATOM 2135 N N . SER A 1 282 ? 9.719 -14.422 -17.703 1 93.94 282 SER A N 1
ATOM 2136 C CA . SER A 1 282 ? 11.125 -14.219 -17.344 1 93.94 282 SER A CA 1
ATOM 2137 C C . SER A 1 282 ? 11.789 -13.211 -18.266 1 93.94 282 SER A C 1
ATOM 2139 O O . SER A 1 282 ? 12.992 -13.305 -18.531 1 93.94 282 SER A O 1
ATOM 2141 N N . TYR A 1 283 ? 10.977 -12.344 -18.891 1 95 283 TYR A N 1
ATOM 2142 C CA . TYR A 1 283 ? 11.516 -11.242 -19.688 1 95 283 TYR A CA 1
ATOM 2143 C C . TYR A 1 283 ? 11.789 -10.023 -18.812 1 95 283 TYR A C 1
ATOM 2145 O O . TYR A 1 283 ? 11.07 -9.023 -18.875 1 95 283 TYR A O 1
ATOM 2153 N N . TRP A 1 284 ? 12.891 -10.102 -18.141 1 94.62 284 TRP A N 1
ATOM 2154 C CA . TRP A 1 284 ? 13.18 -9.109 -17.109 1 94.62 284 TRP A CA 1
ATOM 2155 C C . TRP A 1 284 ? 13.57 -7.777 -17.734 1 94.62 284 TRP A C 1
ATOM 2157 O O . TRP A 1 284 ? 13.266 -6.715 -17.188 1 94.62 284 TRP A O 1
ATOM 2167 N N . GLY A 1 285 ? 14.227 -7.812 -18.859 1 95.94 285 GLY A N 1
ATOM 2168 C CA . GLY A 1 285 ? 14.531 -6.574 -19.562 1 95.94 285 GLY A CA 1
ATOM 2169 C C . GLY A 1 285 ? 13.297 -5.82 -20 1 95.94 285 GLY A C 1
ATOM 2170 O O . GLY A 1 285 ? 13.156 -4.629 -19.719 1 95.94 285 GLY A O 1
ATOM 2171 N N . TYR A 1 286 ? 12.414 -6.578 -20.656 1 96.81 286 TYR A N 1
ATOM 2172 C CA . TYR A 1 286 ? 11.18 -5.977 -21.125 1 96.81 286 TYR A CA 1
ATOM 2173 C C . TYR A 1 286 ? 10.305 -5.52 -19.969 1 96.81 286 TYR A C 1
ATOM 2175 O O . TYR A 1 286 ? 9.758 -4.414 -19.984 1 96.81 286 TYR A O 1
ATOM 2183 N N . ALA A 1 287 ? 10.219 -6.344 -18.922 1 97.44 287 ALA A N 1
ATOM 2184 C CA . ALA A 1 287 ? 9.461 -5.973 -17.734 1 97.44 287 ALA A CA 1
ATOM 2185 C C . ALA A 1 287 ? 10.047 -4.723 -17.078 1 97.44 287 ALA A C 1
ATOM 2187 O O . ALA A 1 287 ? 9.305 -3.879 -16.578 1 97.44 287 ALA A O 1
ATOM 2188 N N . SER A 1 288 ? 11.367 -4.598 -17.094 1 96.81 288 SER A N 1
ATOM 2189 C CA . SER A 1 288 ? 12.023 -3.418 -16.547 1 96.81 288 SER A CA 1
ATOM 2190 C C . SER A 1 288 ? 11.695 -2.17 -17.359 1 96.81 288 SER A C 1
ATOM 2192 O O . SER A 1 288 ? 11.57 -1.077 -16.812 1 96.81 288 SER A O 1
ATOM 2194 N N . ALA A 1 289 ? 11.57 -2.35 -18.625 1 97.81 289 ALA A N 1
ATOM 2195 C CA . ALA A 1 289 ? 11.156 -1.228 -19.469 1 97.81 289 ALA A CA 1
ATOM 2196 C C . ALA A 1 289 ? 9.742 -0.774 -19.125 1 97.81 289 ALA A C 1
ATOM 2198 O O . ALA A 1 289 ? 9.477 0.426 -19.016 1 97.81 289 ALA A O 1
ATOM 2199 N N . ILE A 1 290 ? 8.836 -1.706 -18.953 1 97.5 290 ILE A N 1
ATOM 2200 C CA . ILE A 1 290 ? 7.469 -1.399 -18.547 1 97.5 290 ILE A CA 1
ATOM 2201 C C . ILE A 1 290 ? 7.48 -0.663 -17.203 1 97.5 290 ILE A C 1
ATOM 2203 O O . ILE A 1 290 ? 6.828 0.374 -17.047 1 97.5 290 ILE A O 1
ATOM 2207 N N . ALA A 1 291 ? 8.266 -1.182 -16.281 1 96.31 291 ALA A N 1
ATOM 2208 C CA . ALA A 1 291 ? 8.359 -0.596 -14.945 1 96.31 291 ALA A CA 1
ATOM 2209 C C . ALA A 1 291 ? 8.922 0.823 -15.008 1 96.31 291 ALA A C 1
ATOM 2211 O O . ALA A 1 291 ? 8.492 1.7 -14.258 1 96.31 291 ALA A O 1
ATOM 2212 N N . THR A 1 292 ? 9.859 1.011 -15.859 1 95.81 292 THR A N 1
ATOM 2213 C CA . THR A 1 292 ? 10.453 2.332 -16.016 1 95.81 292 THR A CA 1
ATOM 2214 C C . THR A 1 292 ? 9.43 3.334 -16.531 1 95.81 292 THR A C 1
ATOM 2216 O O . THR A 1 292 ? 9.383 4.477 -16.078 1 95.81 292 THR A O 1
ATOM 2219 N N . VAL A 1 293 ? 8.641 2.908 -17.406 1 95.06 293 VAL A N 1
ATOM 2220 C CA . VAL A 1 293 ? 7.594 3.773 -17.938 1 95.06 293 VAL A CA 1
ATOM 2221 C C . VAL A 1 293 ? 6.582 4.102 -16.844 1 95.06 293 VAL A C 1
ATOM 2223 O O . VAL A 1 293 ? 6.156 5.25 -16.719 1 95.06 293 VAL A O 1
ATOM 2226 N N . ILE A 1 294 ? 6.219 3.102 -16.094 1 91.44 294 ILE A N 1
ATOM 2227 C CA . ILE A 1 294 ? 5.305 3.314 -14.977 1 91.44 294 ILE A CA 1
ATOM 2228 C C . ILE A 1 294 ? 5.918 4.297 -13.984 1 91.44 294 ILE A C 1
ATOM 2230 O O . ILE A 1 294 ? 5.242 5.207 -13.5 1 91.44 294 ILE A O 1
ATOM 2234 N N . LEU A 1 295 ? 7.16 4.094 -13.703 1 89.25 295 LEU A N 1
ATOM 2235 C CA . LEU A 1 295 ? 7.883 4.98 -12.797 1 89.25 295 LEU A CA 1
ATOM 2236 C C . LEU A 1 295 ? 7.836 6.422 -13.289 1 89.25 295 LEU A C 1
ATOM 2238 O O . LEU A 1 295 ? 7.555 7.34 -12.516 1 89.25 295 LEU A O 1
ATOM 2242 N N . ALA A 1 296 ? 8.062 6.602 -14.523 1 91 296 ALA A N 1
ATOM 2243 C CA . ALA A 1 296 ? 8.023 7.938 -15.117 1 91 296 ALA A CA 1
ATOM 2244 C C . ALA A 1 296 ? 6.633 8.547 -14.992 1 91 296 ALA A C 1
ATOM 2246 O O . ALA A 1 296 ? 6.492 9.734 -14.672 1 91 296 ALA A O 1
ATOM 2247 N N . GLY A 1 297 ? 5.637 7.723 -15.219 1 89 297 GLY A N 1
ATOM 2248 C CA . GLY A 1 297 ? 4.266 8.188 -15.086 1 89 297 GLY A CA 1
ATOM 2249 C C . GLY A 1 297 ? 3.9 8.57 -13.664 1 89 297 GLY A C 1
ATOM 2250 O O . GLY A 1 297 ? 3.33 9.641 -13.43 1 89 297 GLY A O 1
ATOM 2251 N N . VAL A 1 298 ? 4.277 7.746 -12.766 1 86.25 298 VAL A N 1
ATOM 2252 C CA . VAL A 1 298 ? 3.967 7.988 -11.359 1 86.25 298 VAL A CA 1
ATOM 2253 C C . VAL A 1 298 ? 4.73 9.211 -10.867 1 86.25 298 VAL A C 1
ATOM 2255 O O . VAL A 1 298 ? 4.199 10.016 -10.094 1 86.25 298 VAL A O 1
ATOM 2258 N N . PHE A 1 299 ? 5.938 9.383 -11.297 1 84.44 299 PHE A N 1
ATOM 2259 C CA . PHE A 1 299 ? 6.727 10.555 -10.938 1 84.44 299 PHE A CA 1
ATOM 2260 C C . PHE A 1 299 ? 6.086 11.82 -11.492 1 84.44 299 PHE A C 1
ATOM 2262 O O . PHE A 1 299 ? 6.043 12.844 -10.805 1 84.44 299 PHE A O 1
ATOM 2269 N N . GLY A 1 300 ? 5.676 11.758 -12.711 1 87.12 300 GLY A N 1
ATOM 2270 C CA . GLY A 1 300 ? 4.973 12.891 -13.289 1 87.12 300 GLY A CA 1
ATOM 2271 C C . GLY A 1 300 ? 3.727 13.281 -12.516 1 87.12 300 GLY A C 1
ATOM 2272 O O . GLY A 1 300 ? 3.508 14.461 -12.227 1 87.12 300 GLY A O 1
ATOM 2273 N N . LEU A 1 301 ? 2.969 12.266 -12.094 1 84.75 301 LEU A N 1
ATOM 2274 C CA . LEU A 1 301 ? 1.76 12.508 -11.312 1 84.75 301 LEU A CA 1
ATOM 2275 C C . LEU A 1 301 ? 2.104 13.055 -9.93 1 84.75 301 LEU A C 1
ATOM 2277 O O . LEU A 1 301 ? 1.43 13.961 -9.438 1 84.75 301 LEU A O 1
ATOM 2281 N N . SER A 1 302 ? 3.137 12.5 -9.375 1 80.94 302 SER A N 1
ATOM 2282 C CA . SER A 1 302 ? 3.566 12.953 -8.055 1 80.94 302 SER A CA 1
ATOM 2283 C C . SER A 1 302 ? 4.035 14.406 -8.102 1 80.94 302 SER A C 1
ATOM 2285 O O . SER A 1 302 ? 3.789 15.172 -7.172 1 80.94 302 SER A O 1
ATOM 2287 N N . TRP A 1 303 ? 4.723 14.727 -9.141 1 80.69 303 TRP A N 1
ATOM 2288 C CA . TRP A 1 303 ? 5.172 16.094 -9.344 1 80.69 303 TRP A CA 1
ATOM 2289 C C . TRP A 1 303 ? 3.98 17.047 -9.453 1 80.69 303 TRP A C 1
ATOM 2291 O O . TRP A 1 303 ? 3.99 18.141 -8.875 1 80.69 303 TRP A O 1
ATOM 2301 N N . LEU A 1 304 ? 2.982 16.578 -10.031 1 81.19 304 LEU A N 1
ATOM 2302 C CA . LEU A 1 304 ? 1.764 17.375 -10.172 1 81.19 304 LEU A CA 1
ATOM 2303 C C . LEU A 1 304 ? 1.089 17.578 -8.82 1 81.19 304 LEU A C 1
ATOM 2305 O O . LEU A 1 304 ? 0.644 18.672 -8.5 1 81.19 304 LEU A O 1
ATOM 2309 N N . VAL A 1 305 ? 1.078 16.594 -8.039 1 76.75 305 VAL A N 1
ATOM 2310 C CA . VAL A 1 305 ? 0.496 16.672 -6.699 1 76.75 305 VAL A CA 1
ATOM 2311 C C . VAL A 1 305 ? 1.275 17.672 -5.852 1 76.75 305 VAL A C 1
ATOM 2313 O O . VAL A 1 305 ? 0.684 18.484 -5.125 1 76.75 305 VAL A O 1
ATOM 2316 N N . GLY A 1 306 ? 2.58 17.641 -5.902 1 70.94 306 GLY A N 1
ATOM 2317 C CA . GLY A 1 306 ? 3.414 18.578 -5.168 1 70.94 306 GLY A CA 1
ATOM 2318 C C . GLY A 1 306 ? 3.176 20.016 -5.559 1 70.94 306 GLY A C 1
ATOM 2319 O O . GLY A 1 306 ? 3.146 20.906 -4.699 1 70.94 306 GLY A O 1
ATOM 2320 N N . ARG A 1 307 ? 2.938 20.219 -6.809 1 73.94 307 ARG A N 1
ATOM 2321 C CA . ARG A 1 307 ? 2.729 21.562 -7.301 1 73.94 307 ARG A CA 1
ATOM 2322 C C . ARG A 1 307 ? 1.356 22.094 -6.891 1 73.94 307 ARG A C 1
ATOM 2324 O O . ARG A 1 307 ? 1.198 23.297 -6.629 1 73.94 307 ARG A O 1
ATOM 2331 N N . LEU A 1 308 ? 0.442 21.172 -6.863 1 65.81 308 LEU A N 1
ATOM 2332 C CA . LEU A 1 308 ? -0.918 21.578 -6.527 1 65.81 308 LEU A CA 1
ATOM 2333 C C . LEU A 1 308 ? -1.101 21.656 -5.016 1 65.81 308 LEU A C 1
ATOM 2335 O O . LEU A 1 308 ? -1.867 22.5 -4.527 1 65.81 308 LEU A O 1
ATOM 2339 N N . GLY A 1 309 ? -0.65 20.688 -4.25 1 57.28 309 GLY A N 1
ATOM 2340 C CA . GLY A 1 309 ? -0.808 20.656 -2.805 1 57.28 309 GLY A CA 1
ATOM 2341 C C . GLY A 1 309 ? -0.003 21.734 -2.094 1 57.28 309 GLY A C 1
ATOM 2342 O O . GLY A 1 309 ? -0.455 22.297 -1.094 1 57.28 309 GLY A O 1
ATOM 2343 N N . TRP A 1 310 ? 1.415 21.922 -2.355 1 49.59 310 TRP A N 1
ATOM 2344 C CA . TRP A 1 310 ? 2.291 22.875 -1.683 1 49.59 310 TRP A CA 1
ATOM 2345 C C . TRP A 1 310 ? 1.915 24.297 -2.043 1 49.59 310 TRP A C 1
ATOM 2347 O O . TRP A 1 310 ? 2.16 25.234 -1.267 1 49.59 310 TRP A O 1
ATOM 2357 N N . ASN A 1 311 ? 1.426 24.562 -3.084 1 44.19 311 ASN A N 1
ATOM 2358 C CA . ASN A 1 311 ? 1.219 25.969 -3.398 1 44.19 311 ASN A CA 1
ATOM 2359 C C . ASN A 1 311 ? 0.162 26.594 -2.492 1 44.19 311 ASN A C 1
ATOM 2361 O O . ASN A 1 311 ? 0.163 27.812 -2.277 1 44.19 311 ASN A O 1
ATOM 2365 N N . ASP A 1 312 ? -0.806 25.875 -2.088 1 43.22 312 ASP A N 1
ATOM 2366 C CA . ASP A 1 312 ? -1.828 26.688 -1.424 1 43.22 312 ASP A CA 1
ATOM 2367 C C . ASP A 1 312 ? -1.415 27.016 0.006 1 43.22 312 ASP A C 1
ATOM 2369 O O . ASP A 1 312 ? -2.123 27.75 0.705 1 43.22 312 ASP A O 1
ATOM 2373 N N . HIS A 1 313 ? -0.516 26.359 0.662 1 40.78 313 HIS A N 1
ATOM 2374 C CA . HIS A 1 313 ? -0.191 26.891 1.98 1 40.78 313 HIS A CA 1
ATOM 2375 C C . HIS A 1 313 ? 0.555 28.219 1.872 1 40.78 313 HIS A C 1
ATOM 2377 O O . HIS A 1 313 ? 0.85 28.859 2.887 1 40.78 313 HIS A O 1
ATOM 2383 N N . GLY A 1 314 ? 1.191 28.484 0.781 1 36.81 314 GLY A N 1
ATOM 2384 C CA . GLY A 1 314 ? 1.88 29.766 0.719 1 36.81 314 GLY A CA 1
ATOM 2385 C C . GLY A 1 314 ? 0.936 30.953 0.58 1 36.81 314 GLY A C 1
ATOM 2386 O O . GLY A 1 314 ? 1.362 32.094 0.65 1 36.81 314 GLY A O 1
ATOM 2387 N N . LYS A 1 315 ? -0.189 30.859 -0.043 1 36.72 315 LYS A N 1
ATOM 2388 C CA . LYS A 1 315 ? -0.878 32.125 -0.295 1 36.72 315 LYS A CA 1
ATOM 2389 C C . LYS A 1 315 ? -1.679 32.562 0.926 1 36.72 315 LYS A C 1
ATOM 2391 O O . LYS A 1 315 ? -2.297 33.625 0.917 1 36.72 315 LYS A O 1
ATOM 2396 N N . HIS A 1 316 ? -1.976 31.719 1.98 1 32.75 316 HIS A N 1
ATOM 2397 C CA . HIS A 1 316 ? -2.545 32.531 3.047 1 32.75 316 HIS A CA 1
ATOM 2398 C C . HIS A 1 316 ? -1.483 32.906 4.07 1 32.75 316 HIS A C 1
ATOM 2400 O O . HIS A 1 316 ? -0.576 32.125 4.359 1 32.75 316 HIS A O 1
ATOM 2406 N N . MET B 1 1 ? -28.594 75.188 42.094 1 28.89 1 MET B N 1
ATOM 2407 C CA . MET B 1 1 ? -28.188 74.688 40.781 1 28.89 1 MET B CA 1
ATOM 2408 C C . MET B 1 1 ? -28.109 73.125 40.781 1 28.89 1 MET B C 1
ATOM 2410 O O . MET B 1 1 ? -27.375 72.562 41.562 1 28.89 1 MET B O 1
ATOM 2414 N N . GLY B 1 2 ? -29.219 72.375 40.438 1 32.78 2 GLY B N 1
ATOM 2415 C CA . GLY B 1 2 ? -29.703 71 40.438 1 32.78 2 GLY B CA 1
ATOM 2416 C C . GLY B 1 2 ? -28.938 70.125 39.469 1 32.78 2 GLY B C 1
ATOM 2417 O O . GLY B 1 2 ? -28.828 70.438 38.281 1 32.78 2 GLY B O 1
ATOM 2418 N N . ALA B 1 3 ? -27.891 69.5 40 1 42.06 3 ALA B N 1
ATOM 2419 C CA . ALA B 1 3 ? -27.094 68.5 39.25 1 42.06 3 ALA B CA 1
ATOM 2420 C C . ALA B 1 3 ? -28 67.438 38.656 1 42.06 3 ALA B C 1
ATOM 2422 O O . ALA B 1 3 ? -28.703 66.75 39.344 1 42.06 3 ALA B O 1
ATOM 2423 N N . ALA B 1 4 ? -28.562 67.75 37.469 1 41.62 4 ALA B N 1
ATOM 2424 C CA . ALA B 1 4 ? -29.359 66.812 36.656 1 41.62 4 ALA B CA 1
ATOM 2425 C C . ALA B 1 4 ? -28.609 65.5 36.438 1 41.62 4 ALA B C 1
ATOM 2427 O O . ALA B 1 4 ? -27.5 65.5 35.875 1 41.62 4 ALA B O 1
ATOM 2428 N N . ASN B 1 5 ? -28.703 64.5 37.344 1 37.06 5 ASN B N 1
ATOM 2429 C CA . ASN B 1 5 ? -28.281 63.125 37.25 1 37.06 5 ASN B CA 1
ATOM 2430 C C . ASN B 1 5 ? -28.734 62.5 35.938 1 37.06 5 ASN B C 1
ATOM 2432 O O . ASN B 1 5 ? -29.922 62.375 35.688 1 37.06 5 ASN B O 1
ATOM 2436 N N . ALA B 1 6 ? -28.078 62.75 34.844 1 43.03 6 ALA B N 1
ATOM 2437 C CA . ALA B 1 6 ? -28.391 62.094 33.594 1 43.03 6 ALA B CA 1
ATOM 2438 C C . ALA B 1 6 ? -28.484 60.562 33.812 1 43.03 6 ALA B C 1
ATOM 2440 O O . ALA B 1 6 ? -27.5 59.938 34.156 1 43.03 6 ALA B O 1
ATOM 2441 N N . LEU B 1 7 ? -29.656 60 34.219 1 36.88 7 LEU B N 1
ATOM 2442 C CA . LEU B 1 7 ? -29.984 58.562 34.312 1 36.88 7 LEU B CA 1
ATOM 2443 C C . LEU B 1 7 ? -29.672 57.844 33.031 1 36.88 7 LEU B C 1
ATOM 2445 O O . LEU B 1 7 ? -30.109 58.281 31.938 1 36.88 7 LEU B O 1
ATOM 2449 N N . ALA B 1 8 ? -28.516 57.188 32.938 1 45.09 8 ALA B N 1
ATOM 2450 C CA . ALA B 1 8 ? -28.109 56.281 31.844 1 45.09 8 ALA B CA 1
ATOM 2451 C C . ALA B 1 8 ? -29.266 55.375 31.422 1 45.09 8 ALA B C 1
ATOM 2453 O O . ALA B 1 8 ? -29.938 54.781 32.25 1 45.09 8 ALA B O 1
ATOM 2454 N N . ALA B 1 9 ? -29.875 55.562 30.25 1 50.31 9 ALA B N 1
ATOM 2455 C CA . ALA B 1 9 ? -30.906 54.719 29.641 1 50.31 9 ALA B CA 1
ATOM 2456 C C . ALA B 1 9 ? -30.5 53.25 29.656 1 50.31 9 ALA B C 1
ATOM 2458 O O . ALA B 1 9 ? -29.328 52.938 29.406 1 50.31 9 ALA B O 1
ATOM 2459 N N . PRO B 1 10 ? -31.312 52.281 30.297 1 43.84 10 PRO B N 1
ATOM 2460 C CA . PRO B 1 10 ? -31 50.844 30.375 1 43.84 10 PRO B CA 1
ATOM 2461 C C . PRO B 1 10 ? -30.812 50.219 29 1 43.84 10 PRO B C 1
ATOM 2463 O O . PRO B 1 10 ? -31.422 50.656 28.016 1 43.84 10 PRO B O 1
ATOM 2466 N N . ALA B 1 11 ? -29.672 49.656 28.656 1 50.72 11 ALA B N 1
ATOM 2467 C CA . ALA B 1 11 ? -29.344 48.875 27.484 1 50.72 11 ALA B CA 1
ATOM 2468 C C . ALA B 1 11 ? -30.438 47.875 27.188 1 50.72 11 ALA B C 1
ATOM 2470 O O . ALA B 1 11 ? -30.891 47.156 28.078 1 50.72 11 ALA B O 1
ATOM 2471 N N . THR B 1 12 ? -31.391 48.125 26.234 1 49.47 12 THR B N 1
ATOM 2472 C CA . THR B 1 12 ? -32.406 47.188 25.766 1 49.47 12 THR B CA 1
ATOM 2473 C C . THR B 1 12 ? -31.766 45.844 25.484 1 49.47 12 THR B C 1
ATOM 2475 O O . THR B 1 12 ? -30.734 45.75 24.812 1 49.47 12 THR B O 1
ATOM 2478 N N . PRO B 1 13 ? -32.062 44.75 26.266 1 46.97 13 PRO B N 1
ATOM 2479 C CA . PRO B 1 13 ? -31.516 43.406 26.031 1 46.97 13 PRO B CA 1
ATOM 2480 C C . PRO B 1 13 ? -31.656 42.969 24.578 1 46.97 13 PRO B C 1
ATOM 2482 O O . PRO B 1 13 ? -32.656 43.312 23.906 1 46.97 13 PRO B O 1
ATOM 2485 N N . GLY B 1 14 ? -30.656 42.844 23.781 1 45.25 14 GLY B N 1
ATOM 2486 C CA . GLY B 1 14 ? -30.656 42.312 22.438 1 45.25 14 GLY B CA 1
ATOM 2487 C C . GLY B 1 14 ? -31.578 41.094 22.281 1 45.25 14 GLY B C 1
ATOM 2488 O O . GLY B 1 14 ? -31.969 40.5 23.266 1 45.25 14 GLY B O 1
ATOM 2489 N N . PRO B 1 15 ? -32.406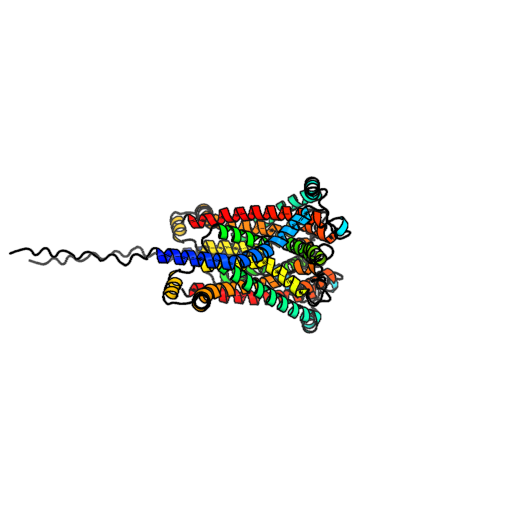 41.031 21.281 1 47.16 15 PRO B N 1
ATOM 2490 C CA . PRO B 1 15 ? -33.375 39.938 21.109 1 47.16 15 PRO B CA 1
ATOM 2491 C C . PRO B 1 15 ? -32.812 38.562 21.422 1 47.16 15 PRO B C 1
ATOM 2493 O O . PRO B 1 15 ? -31.719 38.219 20.984 1 47.16 15 PRO B O 1
ATOM 2496 N N . GLN B 1 16 ? -33.094 37.969 22.578 1 43.53 16 GLN B N 1
ATOM 2497 C CA . GLN B 1 16 ? -32.812 36.594 22.953 1 43.53 16 GLN B CA 1
ATOM 2498 C C . GLN B 1 16 ? -33.188 35.625 21.828 1 43.53 16 GLN B C 1
ATOM 2500 O O . GLN B 1 16 ? -34.281 35.719 21.281 1 43.53 16 GLN B O 1
ATOM 2505 N N . ALA B 1 17 ? -32.188 35.125 21.125 1 51.03 17 ALA B N 1
ATOM 2506 C CA . ALA B 1 17 ? -32.531 34.062 20.188 1 51.03 17 ALA B CA 1
ATOM 2507 C C . ALA B 1 17 ? -33.656 33.188 20.734 1 51.03 17 ALA B C 1
ATOM 2509 O O . ALA B 1 17 ? -33.594 32.719 21.875 1 51.03 17 ALA B O 1
ATOM 2510 N N . SER B 1 18 ? -34.906 33.312 20.312 1 50.88 18 SER B N 1
ATOM 2511 C CA . SER B 1 18 ? -36.094 32.625 20.812 1 50.88 18 SER B CA 1
ATOM 2512 C C . SER B 1 18 ? -35.875 31.109 20.875 1 50.88 18 SER B C 1
ATOM 2514 O O . SER B 1 18 ? -35.188 30.547 20.031 1 50.88 18 SER B O 1
ATOM 2516 N N . PRO B 1 19 ? -36.062 30.406 21.938 1 50.53 19 PRO B N 1
ATOM 2517 C CA . PRO B 1 19 ? -35.969 28.953 22.109 1 50.53 19 PRO B CA 1
ATOM 2518 C C . PRO B 1 19 ? -36.5 28.188 20.906 1 50.53 19 PRO B C 1
ATOM 2520 O O . PRO B 1 19 ? -36.281 26.969 20.781 1 50.53 19 PRO B O 1
ATOM 2523 N N . ALA B 1 20 ? -37.281 28.844 20.109 1 51.78 20 ALA B N 1
ATOM 2524 C CA . ALA B 1 20 ? -37.875 28.203 18.953 1 51.78 20 ALA B CA 1
ATOM 2525 C C . ALA B 1 20 ? -36.844 27.922 17.859 1 51.78 20 ALA B C 1
ATOM 2527 O O . ALA B 1 20 ? -36.969 26.938 17.125 1 51.78 20 ALA B O 1
ATOM 2528 N N . SER B 1 21 ? -35.875 28.781 17.828 1 51.81 21 SER B N 1
ATOM 2529 C CA . SER B 1 21 ? -34.906 28.641 16.766 1 51.81 21 SER B CA 1
ATOM 2530 C C . SER B 1 21 ? -33.969 27.438 17.031 1 51.81 21 SER B C 1
ATOM 2532 O O . SER B 1 21 ? -33.562 26.766 16.078 1 51.81 21 SER B O 1
ATOM 2534 N N . ARG B 1 22 ? -33.781 27.203 18.328 1 53.94 22 ARG B N 1
ATOM 2535 C CA . ARG B 1 22 ? -32.969 26.047 18.672 1 53.94 22 ARG B CA 1
ATOM 2536 C C . ARG B 1 22 ? -33.688 24.75 18.391 1 53.94 22 ARG B C 1
ATOM 2538 O O . ARG B 1 22 ? -33.094 23.734 18 1 53.94 22 ARG B O 1
ATOM 2545 N N . GLY B 1 23 ? -34.969 24.859 18.688 1 50.41 23 GLY B N 1
ATOM 2546 C CA . GLY B 1 23 ? -35.812 23.688 18.453 1 50.41 23 GLY B CA 1
ATOM 2547 C C . GLY B 1 23 ? -35.875 23.297 16.984 1 50.41 23 GLY B C 1
ATOM 2548 O O . GLY B 1 23 ? -35.875 22.094 16.672 1 50.41 23 GLY B O 1
ATOM 2549 N N . TRP B 1 24 ? -36.062 24.281 16.188 1 49.72 24 TRP B N 1
ATOM 2550 C CA . TRP B 1 24 ? -36.156 24.031 14.758 1 49.72 24 TRP B CA 1
ATOM 2551 C C . TRP B 1 24 ? -34.844 23.5 14.203 1 49.72 24 TRP B C 1
ATOM 2553 O O . TRP B 1 24 ? -34.812 22.594 13.383 1 49.72 24 TRP B O 1
ATOM 2563 N N . GLN B 1 25 ? -33.75 24.047 14.711 1 53.94 25 GLN B N 1
ATOM 2564 C CA . GLN B 1 25 ? -32.469 23.562 14.258 1 53.94 25 GLN B CA 1
ATOM 2565 C C . GLN B 1 25 ? -32.25 22.109 14.672 1 53.94 25 GLN B C 1
ATOM 2567 O O . GLN B 1 25 ? -31.734 21.297 13.898 1 53.94 25 GLN B O 1
ATOM 2572 N N . ALA B 1 26 ? -32.688 21.891 15.914 1 55.19 26 ALA B N 1
ATOM 2573 C CA . ALA B 1 26 ? -32.625 20.516 16.375 1 55.19 26 ALA B CA 1
ATOM 2574 C C . ALA B 1 26 ? -33.531 19.609 15.562 1 55.19 26 ALA B C 1
ATOM 2576 O O . ALA B 1 26 ? -33.188 18.453 15.266 1 55.19 26 ALA B O 1
ATOM 2577 N N . ALA B 1 27 ? -34.719 20.016 15.273 1 52.19 27 ALA B N 1
ATOM 2578 C CA . ALA B 1 27 ? -35.656 19.25 14.469 1 52.19 27 ALA B CA 1
ATOM 2579 C C . ALA B 1 27 ? -35.125 19.031 13.055 1 52.19 27 ALA B C 1
ATOM 2581 O O . ALA B 1 27 ? -35.281 17.953 12.492 1 52.19 27 ALA B O 1
ATOM 2582 N N . ARG B 1 28 ? -34.562 19.922 12.43 1 52.56 28 ARG B N 1
ATOM 2583 C CA . ARG B 1 28 ? -33.969 19.812 11.102 1 52.56 28 ARG B CA 1
ATOM 2584 C C . ARG B 1 28 ? -32.781 18.875 11.117 1 52.56 28 ARG B C 1
ATOM 2586 O O . ARG B 1 28 ? -32.594 18.078 10.195 1 52.56 28 ARG B O 1
ATOM 2593 N N . ARG B 1 29 ? -32.031 19.016 12.172 1 55.31 29 ARG B N 1
ATOM 2594 C CA . ARG B 1 29 ? -30.922 18.094 12.328 1 55.31 29 ARG B CA 1
ATOM 2595 C C . ARG B 1 29 ? -31.406 16.656 12.461 1 55.31 29 ARG B C 1
ATOM 2597 O O . ARG B 1 29 ? -30.812 15.734 11.891 1 55.31 29 ARG B O 1
ATOM 2604 N N . ARG B 1 30 ? -32.5 16.531 13.258 1 54.12 30 ARG B N 1
ATOM 2605 C CA . ARG B 1 30 ? -33.094 15.211 13.406 1 54.12 30 ARG B CA 1
ATOM 2606 C C . ARG B 1 30 ? -33.688 14.711 12.086 1 54.12 30 ARG B C 1
ATOM 2608 O O . ARG B 1 30 ? -33.562 13.531 11.758 1 54.12 30 ARG B O 1
ATOM 2615 N N . ALA B 1 31 ? -34.344 15.523 11.461 1 52.88 31 ALA B N 1
ATOM 2616 C CA . ALA B 1 31 ? -34.938 15.156 10.172 1 52.88 31 ALA B CA 1
ATOM 2617 C C . ALA B 1 31 ? -33.844 14.773 9.164 1 52.88 31 ALA B C 1
ATOM 2619 O O . ALA B 1 31 ? -34 13.797 8.422 1 52.88 31 ALA B O 1
ATOM 2620 N N . PHE B 1 32 ? -32.906 15.578 9.094 1 54.09 32 PHE B N 1
ATOM 2621 C CA . PHE B 1 32 ? -31.766 15.258 8.234 1 54.09 32 PHE B CA 1
ATOM 2622 C C . PHE B 1 32 ? -31.109 13.953 8.664 1 54.09 32 PHE B C 1
ATOM 2624 O O . PHE B 1 32 ? -30.766 13.125 7.82 1 54.09 32 PHE B O 1
ATOM 2631 N N . ALA B 1 33 ? -31.078 13.828 9.961 1 55.88 33 ALA B N 1
ATOM 2632 C CA . ALA B 1 33 ? -30.547 12.57 10.484 1 55.88 33 ALA B CA 1
ATOM 2633 C C . ALA B 1 33 ? -31.453 11.398 10.141 1 55.88 33 ALA B C 1
ATOM 2635 O O . ALA B 1 33 ? -30.984 10.328 9.766 1 55.88 33 ALA B O 1
ATOM 2636 N N . PHE B 1 34 ? -32.75 11.578 10.344 1 58.75 34 PHE B N 1
ATOM 2637 C CA . PHE B 1 34 ? -33.719 10.523 10.031 1 58.75 34 PHE B CA 1
ATOM 2638 C C . PHE B 1 34 ? -33.781 10.273 8.531 1 58.75 34 PHE B C 1
ATOM 2640 O O . PHE B 1 34 ? -33.938 9.133 8.094 1 58.75 34 PHE B O 1
ATOM 2647 N N . GLY B 1 35 ? -33.75 11.289 7.711 1 60.5 35 GLY B N 1
ATOM 2648 C CA . GLY B 1 35 ? -33.75 11.109 6.27 1 60.5 35 GLY B CA 1
ATOM 2649 C C . GLY B 1 35 ? -32.5 10.469 5.73 1 60.5 35 GLY B C 1
ATOM 2650 O O . GLY B 1 35 ? -32.562 9.688 4.781 1 60.5 35 GLY B O 1
ATOM 2651 N N . LEU B 1 36 ? -31.484 10.734 6.422 1 69.94 36 LEU B N 1
ATOM 2652 C CA . LEU B 1 36 ? -30.203 10.219 5.922 1 69.94 36 LEU B CA 1
ATOM 2653 C C . LEU B 1 36 ? -29.859 8.883 6.582 1 69.94 36 LEU B C 1
ATOM 2655 O O . LEU B 1 36 ? -28.953 8.18 6.137 1 69.94 36 LEU B O 1
ATOM 2659 N N . ALA B 1 37 ? -30.766 8.523 7.512 1 78 37 ALA B N 1
ATOM 2660 C CA . ALA B 1 37 ? -30.516 7.316 8.297 1 78 37 ALA B CA 1
ATOM 2661 C C . ALA B 1 37 ? -30.578 6.07 7.41 1 78 37 ALA B C 1
ATOM 2663 O O . ALA B 1 37 ? -29.703 5.211 7.484 1 78 37 ALA B O 1
ATOM 2664 N N . PRO B 1 38 ? -31.547 6.047 6.516 1 80.25 38 PRO B N 1
ATOM 2665 C CA . PRO B 1 38 ? -31.562 4.855 5.66 1 80.25 38 PRO B CA 1
ATOM 2666 C C . PRO B 1 38 ? -30.312 4.727 4.793 1 80.25 38 PRO B C 1
ATOM 2668 O O . PRO B 1 38 ? -29.797 3.625 4.613 1 80.25 38 PRO B O 1
ATOM 2671 N N . ALA B 1 39 ? -29.906 5.883 4.324 1 81.5 39 ALA B N 1
ATOM 2672 C CA . ALA B 1 39 ? -28.703 5.855 3.486 1 81.5 39 ALA B CA 1
ATOM 2673 C C . ALA B 1 39 ? -27.484 5.434 4.293 1 81.5 39 ALA B C 1
ATOM 2675 O O . ALA B 1 39 ? -26.656 4.656 3.814 1 81.5 39 ALA B O 1
ATOM 2676 N N . LEU B 1 40 ? -27.438 5.859 5.492 1 84.62 40 LEU B N 1
ATOM 2677 C CA . LEU B 1 40 ? -26.312 5.527 6.348 1 84.62 40 LEU B CA 1
ATOM 2678 C C . LEU B 1 40 ? -26.328 4.051 6.719 1 84.62 40 LEU B C 1
ATOM 2680 O O . LEU B 1 40 ? -25.266 3.41 6.777 1 84.62 40 LEU B O 1
ATOM 2684 N N . VAL B 1 41 ? -27.5 3.559 6.906 1 87.38 41 VAL B N 1
ATOM 2685 C CA . VAL B 1 41 ? -27.625 2.148 7.258 1 87.38 41 VAL B CA 1
ATOM 2686 C C . VAL B 1 41 ? -27.188 1.282 6.078 1 87.38 41 VAL B C 1
ATOM 2688 O O . VAL B 1 41 ? -26.453 0.301 6.254 1 87.38 41 VAL B O 1
ATOM 2691 N N . VAL B 1 42 ? -27.531 1.67 4.941 1 86.12 42 VAL B N 1
ATOM 2692 C CA . VAL B 1 42 ? -27.188 0.916 3.742 1 86.12 42 VAL B CA 1
ATOM 2693 C C . VAL B 1 42 ? -25.672 0.991 3.496 1 86.12 42 VAL B C 1
ATOM 2695 O O . VAL B 1 42 ? -25.031 -0.023 3.209 1 86.12 42 VAL B O 1
ATOM 2698 N N . LEU B 1 43 ? -25.172 2.17 3.705 1 87.19 43 LEU B N 1
ATOM 2699 C CA . LEU B 1 43 ? -23.75 2.346 3.484 1 87.19 43 LEU B CA 1
ATOM 2700 C C . LEU B 1 43 ? -22.938 1.591 4.535 1 87.19 43 LEU B C 1
ATOM 2702 O O . LEU B 1 43 ? -21.906 1.006 4.219 1 87.19 43 LEU B O 1
ATOM 2706 N N . LEU B 1 44 ? -23.469 1.608 5.684 1 90.06 44 LEU B N 1
ATOM 2707 C CA . LEU B 1 44 ? -22.797 0.864 6.754 1 90.06 44 LEU B CA 1
ATOM 2708 C C . LEU B 1 44 ? -22.844 -0.635 6.477 1 90.06 44 LEU B C 1
ATOM 2710 O O . LEU B 1 44 ? -21.859 -1.337 6.688 1 90.06 44 LEU B O 1
ATOM 2714 N N . ALA B 1 45 ? -23.938 -1.054 5.973 1 88.94 45 ALA B N 1
ATOM 2715 C CA . ALA B 1 45 ? -24.062 -2.465 5.625 1 88.94 45 ALA B CA 1
ATOM 2716 C C . ALA B 1 45 ? -23.094 -2.844 4.504 1 88.94 45 ALA B C 1
ATOM 2718 O O . ALA B 1 45 ? -22.391 -3.855 4.598 1 88.94 45 ALA B O 1
ATOM 2719 N N . ILE B 1 46 ? -23 -2.012 3.607 1 88.44 46 ILE B N 1
ATOM 2720 C CA . ILE B 1 46 ? -22.125 -2.27 2.469 1 88.44 46 ILE B CA 1
ATOM 2721 C C . ILE B 1 46 ? -20.672 -2.295 2.934 1 88.44 46 ILE B C 1
ATOM 2723 O O . ILE B 1 46 ? -19.859 -3.045 2.393 1 88.44 46 ILE B O 1
ATOM 2727 N N . THR B 1 47 ? -20.391 -1.549 3.934 1 90.5 47 THR B N 1
ATOM 2728 C CA . THR B 1 47 ? -19.031 -1.466 4.453 1 90.5 47 THR B CA 1
ATOM 2729 C C . THR B 1 47 ? -18.734 -2.646 5.367 1 90.5 47 THR B C 1
ATOM 2731 O O . THR B 1 47 ? -17.656 -3.252 5.277 1 90.5 47 THR B O 1
ATOM 2734 N N . LEU B 1 48 ? -19.719 -3.086 6.129 1 92.5 48 LEU B N 1
ATOM 2735 C CA . LEU B 1 48 ? -19.438 -4.047 7.191 1 92.5 48 LEU B CA 1
ATOM 2736 C C . LEU B 1 48 ? -19.734 -5.469 6.727 1 92.5 48 LEU B C 1
ATOM 2738 O O . LEU B 1 48 ? -19.156 -6.426 7.246 1 92.5 48 LEU B O 1
ATOM 2742 N N . VAL B 1 49 ? -20.531 -5.621 5.758 1 91.19 49 VAL B N 1
ATOM 2743 C CA . VAL B 1 49 ? -20.969 -6.945 5.324 1 91.19 49 VAL B CA 1
ATOM 2744 C C . VAL B 1 49 ? -19.781 -7.73 4.777 1 91.19 49 VAL B C 1
ATOM 2746 O O . VAL B 1 49 ? -19.578 -8.898 5.125 1 91.19 49 VAL B O 1
ATOM 2749 N N . PRO B 1 50 ? -18.953 -7.117 3.938 1 92.75 50 PRO B N 1
ATOM 2750 C CA . PRO B 1 50 ? -17.812 -7.891 3.449 1 92.75 50 PRO B CA 1
ATOM 2751 C C . PRO B 1 50 ? -16.891 -8.344 4.574 1 92.75 50 PRO B C 1
ATOM 2753 O O . PRO B 1 50 ? -16.438 -9.492 4.578 1 92.75 50 PRO B O 1
ATOM 2756 N N . ALA B 1 51 ? -16.656 -7.484 5.461 1 91.75 51 ALA B N 1
ATOM 2757 C CA . ALA B 1 51 ? -15.836 -7.859 6.605 1 91.75 51 ALA B CA 1
ATOM 2758 C C . ALA B 1 51 ? -16.5 -8.953 7.43 1 91.75 51 ALA B C 1
ATOM 2760 O O . ALA B 1 51 ? -15.836 -9.875 7.91 1 91.75 51 ALA B O 1
ATOM 2761 N N . ALA B 1 52 ? -17.812 -8.859 7.578 1 92.19 52 ALA B N 1
ATOM 2762 C CA . ALA B 1 52 ? -18.578 -9.875 8.305 1 92.19 52 ALA B CA 1
ATOM 2763 C C . ALA B 1 52 ? -18.5 -11.227 7.586 1 92.19 52 ALA B C 1
ATOM 2765 O O . ALA B 1 52 ? -18.453 -12.273 8.234 1 92.19 52 ALA B O 1
ATOM 2766 N N . ALA B 1 53 ? -18.5 -11.195 6.324 1 90.62 53 ALA B N 1
ATOM 2767 C CA . ALA B 1 53 ? -18.391 -12.422 5.547 1 90.62 53 ALA B CA 1
ATOM 2768 C C . ALA B 1 53 ? -17.078 -13.148 5.848 1 90.62 53 ALA B C 1
ATOM 2770 O O . ALA B 1 53 ? -17.047 -14.383 5.902 1 90.62 53 ALA B O 1
ATOM 2771 N N . LEU B 1 54 ? -16.047 -12.359 5.98 1 93.44 54 LEU B N 1
ATOM 2772 C CA . LEU B 1 54 ? -14.766 -12.938 6.34 1 93.44 54 LEU B CA 1
ATOM 2773 C C . LEU B 1 54 ? -14.844 -13.648 7.688 1 93.44 54 LEU B C 1
ATOM 2775 O O . LEU B 1 54 ? -14.359 -14.773 7.828 1 93.44 54 LEU B O 1
ATOM 2779 N N . VAL B 1 55 ? -15.492 -13.016 8.648 1 94.12 55 VAL B N 1
ATOM 2780 C CA . VAL B 1 55 ? -15.617 -13.57 9.992 1 94.12 55 VAL B CA 1
ATOM 2781 C C . VAL B 1 55 ? -16.5 -14.82 9.961 1 94.12 55 VAL B C 1
ATOM 2783 O O . VAL B 1 55 ? -16.188 -15.828 10.586 1 94.12 55 VAL B O 1
ATOM 2786 N N . VAL B 1 56 ? -17.531 -14.789 9.227 1 92.19 56 VAL B N 1
ATOM 2787 C CA . VAL B 1 56 ? -18.438 -15.922 9.109 1 92.19 56 VAL B CA 1
ATOM 2788 C C . VAL B 1 56 ? -17.703 -17.094 8.461 1 92.19 56 VAL B C 1
ATOM 2790 O O . VAL B 1 56 ? -17.812 -18.234 8.93 1 92.19 56 VAL B O 1
ATOM 2793 N N . ALA B 1 57 ? -16.984 -16.812 7.387 1 93.12 57 ALA B N 1
ATOM 2794 C CA . ALA B 1 57 ? -16.219 -17.875 6.719 1 93.12 57 ALA B CA 1
ATOM 2795 C C . ALA B 1 57 ? -15.195 -18.484 7.664 1 93.12 57 ALA B C 1
ATOM 2797 O O . ALA B 1 57 ? -14.914 -19.688 7.59 1 93.12 57 ALA B O 1
ATOM 2798 N N . SER B 1 58 ? -14.641 -17.656 8.555 1 96.12 58 SER B N 1
ATOM 2799 C CA . SER B 1 58 ? -13.633 -18.125 9.492 1 96.12 58 SER B CA 1
ATOM 2800 C C . SER B 1 58 ? -14.211 -19.156 10.461 1 96.12 58 SER B C 1
ATOM 2802 O O . SER B 1 58 ? -13.469 -19.906 11.102 1 96.12 58 SER B O 1
ATOM 2804 N N . LEU B 1 59 ? -15.539 -19.203 10.602 1 95.88 59 LEU B N 1
ATOM 2805 C CA . LEU B 1 59 ? -16.219 -20.094 11.531 1 95.88 59 LEU B CA 1
ATOM 2806 C C . LEU B 1 59 ? -16.641 -21.375 10.828 1 95.88 59 LEU B C 1
ATOM 2808 O O . LEU B 1 59 ? -17.312 -22.234 11.43 1 95.88 59 LEU B O 1
ATOM 2812 N N . THR B 1 60 ? -16.219 -21.562 9.555 1 93.81 60 THR B N 1
ATOM 2813 C CA . THR B 1 60 ? -16.562 -22.734 8.758 1 93.81 60 THR B CA 1
ATOM 2814 C C . THR B 1 60 ? -15.305 -23.359 8.148 1 93.81 60 THR B C 1
ATOM 2816 O O . THR B 1 60 ? -14.273 -22.703 8.016 1 93.81 60 THR B O 1
ATOM 2819 N N . PRO B 1 61 ? -15.383 -24.656 7.883 1 93.12 61 PRO B N 1
ATOM 2820 C CA . PRO B 1 61 ? -14.273 -25.266 7.152 1 93.12 61 PRO B CA 1
ATOM 2821 C C . PRO B 1 61 ? -14.352 -25.031 5.645 1 93.12 61 PRO B C 1
ATOM 2823 O O . PRO B 1 61 ? -13.984 -25.906 4.855 1 93.12 61 PRO B O 1
ATOM 2826 N N . LEU B 1 62 ? -14.789 -23.938 5.219 1 89.06 62 LEU B N 1
ATOM 2827 C CA . LEU B 1 62 ? -15.039 -23.594 3.824 1 89.06 62 LEU B CA 1
ATOM 2828 C C . LEU B 1 62 ? -13.82 -23.922 2.961 1 89.06 62 LEU B C 1
ATOM 2830 O O . LEU B 1 62 ? -12.703 -23.531 3.291 1 89.06 62 LEU B O 1
ATOM 2834 N N . SER B 1 63 ? -14.102 -24.734 1.969 1 90.44 63 SER B N 1
ATOM 2835 C CA . SER B 1 63 ? -13.102 -25.094 0.967 1 90.44 63 SER B CA 1
ATOM 2836 C C . SER B 1 63 ? -13.648 -24.906 -0.446 1 90.44 63 SER B C 1
ATOM 2838 O O . SER B 1 63 ? -14.828 -25.172 -0.698 1 90.44 63 SER B O 1
ATOM 2840 N N . LEU B 1 64 ? -12.789 -24.438 -1.281 1 84.44 64 LEU B N 1
ATOM 2841 C CA . LEU B 1 64 ? -13.219 -24.219 -2.66 1 84.44 64 LEU B CA 1
ATOM 2842 C C . LEU B 1 64 ? -13.477 -25.562 -3.357 1 84.44 64 LEU B C 1
ATOM 2844 O O . LEU B 1 64 ? -14.242 -25.625 -4.32 1 84.44 64 LEU B O 1
ATOM 2848 N N . THR B 1 65 ? -12.844 -26.594 -2.918 1 84.38 65 THR B N 1
ATOM 2849 C CA . THR B 1 65 ? -12.984 -27.906 -3.547 1 84.38 65 THR B CA 1
ATOM 2850 C C . THR B 1 65 ? -14.359 -28.5 -3.26 1 84.38 65 THR B C 1
ATOM 2852 O O . THR B 1 65 ? -14.844 -29.328 -4.02 1 84.38 65 THR B O 1
ATOM 2855 N N . ASP B 1 66 ? -14.992 -28.109 -2.186 1 85.62 66 ASP B N 1
ATOM 2856 C CA . ASP B 1 66 ? -16.328 -28.547 -1.814 1 85.62 66 ASP B CA 1
ATOM 2857 C C . ASP B 1 66 ? -17.062 -27.469 -1.029 1 85.62 66 ASP B C 1
ATOM 2859 O O . ASP B 1 66 ? -17.344 -27.641 0.158 1 85.62 66 ASP B O 1
ATOM 2863 N N . PRO B 1 67 ? -17.453 -26.484 -1.748 1 80.94 67 PRO B N 1
ATOM 2864 C CA . PRO B 1 67 ? -18.047 -25.328 -1.047 1 80.94 67 PRO B CA 1
ATOM 2865 C C . PRO B 1 67 ? -19.375 -25.672 -0.367 1 80.94 67 PRO B C 1
ATOM 2867 O O . PRO B 1 67 ? -19.609 -25.25 0.771 1 80.94 67 PRO B O 1
ATOM 2870 N N . ALA B 1 68 ? -20.172 -26.375 -0.935 1 79.5 68 ALA B N 1
ATOM 2871 C CA . ALA B 1 68 ? -21.469 -26.703 -0.384 1 79.5 68 ALA B CA 1
ATOM 2872 C C . ALA B 1 68 ? -21.344 -27.578 0.866 1 79.5 68 ALA B C 1
ATOM 2874 O O . ALA B 1 68 ? -22.031 -27.344 1.864 1 79.5 68 ALA B O 1
ATOM 2875 N N . GLY B 1 69 ? -20.406 -28.469 0.85 1 80 69 GLY B N 1
ATOM 2876 C CA . GLY B 1 69 ? -20.234 -29.406 1.952 1 80 69 GLY B CA 1
ATOM 2877 C C . GLY B 1 69 ? -19.5 -28.812 3.131 1 80 69 GLY B C 1
ATOM 2878 O O . GLY B 1 69 ? -19.609 -29.297 4.258 1 80 69 GLY B O 1
ATOM 2879 N N . THR B 1 70 ? -18.875 -27.766 2.785 1 82.94 70 THR B N 1
ATOM 2880 C CA . THR B 1 70 ? -17.969 -27.312 3.838 1 82.94 70 THR B CA 1
ATOM 2881 C C . THR B 1 70 ? -18.484 -26 4.441 1 82.94 70 THR B C 1
ATOM 2883 O O . THR B 1 70 ? -17.922 -25.516 5.43 1 82.94 70 THR B O 1
ATOM 2886 N N . PHE B 1 71 ? -19.531 -25.531 3.844 1 84.38 71 PHE B N 1
ATOM 2887 C CA . PHE B 1 71 ? -20.125 -24.344 4.449 1 84.38 71 PHE B CA 1
ATOM 2888 C C . PHE B 1 71 ? -21.125 -24.734 5.527 1 84.38 71 PHE B C 1
ATOM 2890 O O . PHE B 1 71 ? -22.344 -24.703 5.289 1 84.38 71 PHE B O 1
ATOM 2897 N N . HIS B 1 72 ? -20.578 -25.094 6.664 1 87 72 HIS B N 1
ATOM 2898 C CA . HIS B 1 72 ? -21.438 -25.453 7.793 1 87 72 HIS B CA 1
ATOM 2899 C C . HIS B 1 72 ? -20.812 -25 9.109 1 87 72 HIS B C 1
ATOM 2901 O O . HIS B 1 72 ? -19.625 -24.672 9.164 1 87 72 HIS B O 1
ATOM 2907 N N . PHE B 1 73 ? -21.656 -24.953 10.133 1 91.88 73 PHE B N 1
ATOM 2908 C CA . PHE B 1 73 ? -21.234 -24.422 11.422 1 91.88 73 PHE B CA 1
ATOM 2909 C C . PHE B 1 73 ? -21.219 -25.531 12.477 1 91.88 73 PHE B C 1
ATOM 2911 O O . PHE B 1 73 ? -21.562 -25.281 13.641 1 91.88 73 PHE B O 1
ATOM 2918 N N . ARG B 1 74 ? -20.812 -26.672 12.109 1 92.69 74 ARG B N 1
ATOM 2919 C CA . ARG B 1 74 ? -20.797 -27.812 13.031 1 92.69 74 ARG B CA 1
ATOM 2920 C C . ARG B 1 74 ? -19.75 -27.609 14.125 1 92.69 74 ARG B C 1
ATOM 2922 O O . ARG B 1 74 ? -19.969 -27.969 15.281 1 92.69 74 ARG B O 1
ATOM 2929 N N . ASP B 1 75 ? -18.594 -27.109 13.781 1 94.5 75 ASP B N 1
ATOM 2930 C CA . ASP B 1 75 ? -17.516 -26.781 14.711 1 94.5 75 ASP B CA 1
ATOM 2931 C C . ASP B 1 75 ? -16.969 -25.391 14.445 1 94.5 75 ASP B C 1
ATOM 2933 O O . ASP B 1 75 ? -15.859 -25.234 13.938 1 94.5 75 ASP B O 1
ATOM 2937 N N . PRO B 1 76 ? -17.703 -24.391 14.883 1 94 76 PRO B N 1
ATOM 2938 C CA . PRO B 1 76 ? -17.375 -23.016 14.531 1 94 76 PRO B CA 1
ATOM 2939 C C . PRO B 1 76 ? -16 -22.578 15.055 1 94 76 PRO B C 1
ATOM 2941 O O . PRO B 1 76 ? -15.383 -21.688 14.484 1 94 76 PRO B O 1
ATOM 2944 N N . LEU B 1 77 ? -15.562 -23.203 16.094 1 96.31 77 LEU B N 1
ATOM 2945 C CA . LEU B 1 77 ? -14.273 -22.766 16.641 1 96.31 77 LEU B CA 1
ATOM 2946 C C . LEU B 1 77 ? -13.156 -23.703 16.188 1 96.31 77 LEU B C 1
ATOM 2948 O O . LEU B 1 77 ? -12.016 -23.578 16.641 1 96.31 77 LEU B O 1
ATOM 2952 N N . GLY B 1 78 ? -13.445 -24.562 15.273 1 96.44 78 GLY B N 1
ATOM 2953 C CA . GLY B 1 78 ? -12.477 -25.531 14.797 1 96.44 78 GLY B CA 1
ATOM 2954 C C . GLY B 1 78 ? -11.234 -24.891 14.203 1 96.44 78 GLY B C 1
ATOM 2955 O O . GLY B 1 78 ? -10.109 -25.297 14.516 1 96.44 78 GLY B O 1
ATOM 2956 N N . ASN B 1 79 ? -11.453 -23.875 13.312 1 97.5 79 ASN B N 1
ATOM 2957 C CA . ASN B 1 79 ? -10.328 -23.172 12.703 1 97.5 79 ASN B CA 1
ATOM 2958 C C . ASN B 1 79 ? -9.453 -22.484 13.742 1 97.5 79 ASN B C 1
ATOM 2960 O O . ASN B 1 79 ? -8.227 -22.484 13.633 1 97.5 79 ASN B O 1
ATOM 2964 N N . TYR B 1 80 ? -10.055 -21.984 14.727 1 97.38 80 TYR B N 1
ATOM 2965 C CA . TYR B 1 80 ? -9.32 -21.25 15.75 1 97.38 80 TYR B CA 1
ATOM 2966 C C . TYR B 1 80 ? -8.562 -22.203 16.672 1 97.38 80 TYR B C 1
ATOM 2968 O O . TYR B 1 80 ? -7.461 -21.891 17.125 1 97.38 80 TYR B O 1
ATOM 2976 N N . ARG B 1 81 ? -9.086 -23.312 16.938 1 96.81 81 ARG B N 1
ATOM 2977 C CA . ARG B 1 81 ? -8.352 -24.328 17.672 1 96.81 81 ARG B CA 1
ATOM 2978 C C . ARG B 1 81 ? -7.148 -24.828 16.891 1 96.81 81 ARG B C 1
ATOM 2980 O O . ARG B 1 81 ? -6.066 -25.016 17.438 1 96.81 81 ARG B O 1
ATOM 2987 N N . HIS B 1 82 ? -7.375 -25.031 15.641 1 96.38 82 HIS B N 1
ATOM 2988 C CA . HIS B 1 82 ? -6.289 -25.469 14.773 1 96.38 82 HIS B CA 1
ATOM 2989 C C . HIS B 1 82 ? -5.18 -24.422 14.719 1 96.38 82 HIS B C 1
ATOM 2991 O O . HIS B 1 82 ? -3.996 -24.781 14.656 1 96.38 82 HIS B O 1
ATOM 2997 N N . LEU B 1 83 ? -5.559 -23.188 14.734 1 96.94 83 LEU B N 1
ATOM 2998 C CA . LEU B 1 83 ? -4.574 -22.109 14.719 1 96.94 83 LEU B CA 1
ATOM 2999 C C . LEU B 1 83 ? -3.621 -22.234 15.898 1 96.94 83 LEU B C 1
ATOM 3001 O O . LEU B 1 83 ? -2.414 -22.016 15.758 1 96.94 83 LEU B O 1
ATOM 3005 N N . LEU B 1 84 ? -4.117 -22.562 17.078 1 96.12 84 LEU B N 1
ATOM 3006 C CA . LEU B 1 84 ? -3.334 -22.625 18.297 1 96.12 84 LEU B CA 1
ATOM 3007 C C . LEU B 1 84 ? -2.359 -23.797 18.266 1 96.12 84 LEU B C 1
ATOM 3009 O O . LEU B 1 84 ? -1.302 -23.75 18.906 1 96.12 84 LEU B O 1
ATOM 3013 N N . GLU B 1 85 ? -2.652 -24.797 17.469 1 96.38 85 GLU B N 1
ATOM 3014 C CA . GLU B 1 85 ? -1.846 -26.016 17.422 1 96.38 85 GLU B CA 1
ATOM 3015 C C . GLU B 1 85 ? -0.971 -26.047 16.172 1 96.38 85 GLU B C 1
ATOM 3017 O O . GLU B 1 85 ? -0.067 -26.875 16.062 1 96.38 85 GLU B O 1
ATOM 3022 N N . ASP B 1 86 ? -1.217 -25.203 15.266 1 97.56 86 ASP B N 1
ATOM 3023 C CA . ASP B 1 86 ? -0.496 -25.172 14 1 97.56 86 ASP B CA 1
ATOM 3024 C C . ASP B 1 86 ? 0.879 -24.531 14.164 1 97.56 86 ASP B C 1
ATOM 3026 O O . ASP B 1 86 ? 0.998 -23.312 14.188 1 97.56 86 ASP B O 1
ATOM 3030 N N . ALA B 1 87 ? 1.904 -25.375 14.141 1 97.12 87 ALA B N 1
ATOM 3031 C CA . ALA B 1 87 ? 3.27 -24.906 14.344 1 97.12 87 ALA B CA 1
ATOM 3032 C C . ALA B 1 87 ? 3.699 -23.969 13.219 1 97.12 87 ALA B C 1
ATOM 3034 O O . ALA B 1 87 ? 4.473 -23.031 13.445 1 97.12 87 ALA B O 1
ATOM 3035 N N . ARG B 1 88 ? 3.229 -24.234 12.07 1 97.12 88 ARG B N 1
ATOM 3036 C CA . ARG B 1 88 ? 3.582 -23.375 10.945 1 97.12 88 ARG B CA 1
ATOM 3037 C C . ARG B 1 88 ? 2.963 -22 11.086 1 97.12 88 ARG B C 1
ATOM 3039 O O . ARG B 1 88 ? 3.609 -20.984 10.789 1 97.12 88 ARG B O 1
ATOM 3046 N N . PHE B 1 89 ? 1.745 -21.984 11.594 1 97.81 89 PHE B N 1
ATOM 3047 C CA . PHE B 1 89 ? 1.095 -20.703 11.836 1 97.81 89 PHE B CA 1
ATOM 3048 C C . PHE B 1 89 ? 1.82 -19.922 12.93 1 97.81 89 PHE B C 1
ATOM 3050 O O . PHE B 1 89 ? 2.131 -18.75 12.758 1 97.81 89 PHE B O 1
ATOM 3057 N N . LEU B 1 90 ? 2.121 -20.578 13.984 1 97.69 90 LEU B N 1
ATOM 3058 C CA . LEU B 1 90 ? 2.809 -19.922 15.086 1 97.69 90 LEU B CA 1
ATOM 3059 C C . LEU B 1 90 ? 4.195 -19.453 14.664 1 97.69 90 LEU B C 1
ATOM 3061 O O . LEU B 1 90 ? 4.648 -18.375 15.078 1 97.69 90 LEU B O 1
ATOM 3065 N N . GLY B 1 91 ? 4.855 -20.266 13.852 1 97.5 91 GLY B N 1
ATOM 3066 C CA . GLY B 1 91 ? 6.129 -19.859 13.281 1 97.5 91 GLY B CA 1
ATOM 3067 C C . GLY B 1 91 ? 6.012 -18.625 12.406 1 97.5 91 GLY B C 1
ATOM 3068 O O . GLY B 1 91 ? 6.902 -17.781 12.398 1 97.5 91 GLY B O 1
ATOM 3069 N N . SER B 1 92 ? 4.922 -18.5 11.68 1 97.56 92 SER B N 1
ATOM 3070 C CA . SER B 1 92 ? 4.719 -17.344 10.805 1 97.56 92 SER B CA 1
ATOM 3071 C C . SER B 1 92 ? 4.539 -16.062 11.602 1 97.56 92 SER B C 1
ATOM 3073 O O . SER B 1 92 ? 4.934 -14.984 11.156 1 97.56 92 SER B O 1
ATOM 3075 N N . ILE B 1 93 ? 3.959 -16.203 12.805 1 96.69 93 ILE B N 1
ATOM 3076 C CA . ILE B 1 93 ? 3.812 -15.047 13.688 1 96.69 93 ILE B CA 1
ATOM 3077 C C . ILE B 1 93 ? 5.188 -14.57 14.141 1 96.69 93 ILE B C 1
ATOM 3079 O O . ILE B 1 93 ? 5.477 -13.367 14.125 1 96.69 93 ILE B O 1
ATOM 3083 N N . ALA B 1 94 ? 5.977 -15.508 14.5 1 97.19 94 ALA B N 1
ATOM 3084 C CA . ALA B 1 94 ? 7.332 -15.172 14.922 1 97.19 94 ALA B CA 1
ATOM 3085 C C . ALA B 1 94 ? 8.117 -14.523 13.781 1 97.19 94 ALA B C 1
ATOM 3087 O O . ALA B 1 94 ? 8.836 -13.539 13.992 1 97.19 94 ALA B O 1
ATOM 3088 N N . THR B 1 95 ? 7.98 -15.102 12.617 1 97.56 95 THR B N 1
ATOM 3089 C CA . THR B 1 95 ? 8.648 -14.547 11.445 1 97.56 95 THR B CA 1
ATOM 3090 C C . THR B 1 95 ? 8.148 -13.141 11.141 1 97.56 95 THR B C 1
ATOM 3092 O O . THR B 1 95 ? 8.938 -12.25 10.828 1 97.56 95 THR B O 1
ATOM 3095 N N . GLN B 1 96 ? 6.836 -12.938 11.242 1 96.56 96 GLN B N 1
ATOM 3096 C CA . GLN B 1 96 ? 6.234 -11.625 11.031 1 96.56 96 GLN B CA 1
ATOM 3097 C C . GLN B 1 96 ? 6.793 -10.602 12.023 1 96.56 96 GLN B C 1
ATOM 3099 O O . GLN B 1 96 ? 7.156 -9.492 11.633 1 96.56 96 GLN B O 1
ATOM 3104 N N . LEU B 1 97 ? 6.875 -10.961 13.266 1 96.44 97 LEU B N 1
ATOM 3105 C CA . LEU B 1 97 ? 7.363 -10.047 14.289 1 96.44 97 LEU B CA 1
ATOM 3106 C C . LEU B 1 97 ? 8.836 -9.719 14.07 1 96.44 97 LEU B C 1
ATOM 3108 O O . LEU B 1 97 ? 9.258 -8.578 14.258 1 96.44 97 LEU B O 1
ATOM 3112 N N . LYS B 1 98 ? 9.586 -10.703 13.688 1 97.38 98 LYS B N 1
ATOM 3113 C CA . LYS B 1 98 ? 11 -10.484 13.406 1 97.38 98 LYS B CA 1
ATOM 3114 C C . LYS B 1 98 ? 11.195 -9.531 12.234 1 97.38 98 LYS B C 1
ATOM 3116 O O . LYS B 1 98 ? 11.984 -8.586 12.32 1 97.38 98 LYS B O 1
ATOM 3121 N N . LEU B 1 99 ? 10.492 -9.781 11.211 1 97.25 99 LEU B N 1
ATOM 3122 C CA . LEU B 1 99 ? 10.586 -8.922 10.039 1 97.25 99 LEU B CA 1
ATOM 3123 C C . LEU B 1 99 ? 10.141 -7.5 10.367 1 97.25 99 LEU B C 1
ATOM 3125 O O . LEU B 1 99 ? 10.805 -6.531 9.992 1 97.25 99 LEU B O 1
ATOM 3129 N N . SER B 1 100 ? 9.016 -7.434 11.039 1 96.88 100 SER B N 1
ATOM 3130 C CA . SER B 1 100 ? 8.469 -6.125 11.383 1 96.88 100 SER B CA 1
ATOM 3131 C C . SER B 1 100 ? 9.43 -5.344 12.273 1 96.88 100 SER B C 1
ATOM 3133 O O . SER B 1 100 ? 9.68 -4.16 12.047 1 96.88 100 SER B O 1
ATOM 3135 N N . ALA B 1 101 ? 9.945 -5.996 13.273 1 97.12 101 ALA B N 1
ATOM 3136 C CA . ALA B 1 101 ? 10.875 -5.332 14.18 1 97.12 101 ALA B CA 1
ATOM 3137 C C . ALA B 1 101 ? 12.117 -4.852 13.445 1 97.12 101 ALA B C 1
ATOM 3139 O O . ALA B 1 101 ? 12.531 -3.701 13.594 1 97.12 101 ALA B O 1
ATOM 3140 N N . ALA B 1 102 ? 12.641 -5.711 12.664 1 97.38 102 ALA B N 1
ATOM 3141 C CA . ALA B 1 102 ? 13.867 -5.383 11.938 1 97.38 102 ALA B CA 1
ATOM 3142 C C . ALA B 1 102 ? 13.625 -4.242 10.953 1 97.38 102 ALA B C 1
ATOM 3144 O O . ALA B 1 102 ? 14.359 -3.252 10.953 1 97.38 102 ALA B O 1
ATOM 3145 N N . SER B 1 103 ? 12.617 -4.359 10.109 1 97.69 103 SER B N 1
ATOM 3146 C CA . SER B 1 103 ? 12.375 -3.379 9.055 1 97.69 103 SER B CA 1
ATOM 3147 C C . SER B 1 103 ? 11.961 -2.033 9.641 1 97.69 103 SER B C 1
ATOM 3149 O O . SER B 1 103 ? 12.43 -0.984 9.203 1 97.69 103 SER B O 1
ATOM 3151 N N . VAL B 1 104 ? 11.055 -2.061 10.664 1 97.81 104 VAL B N 1
ATOM 3152 C CA . VAL B 1 104 ? 10.547 -0.815 11.234 1 97.81 104 VAL B CA 1
ATOM 3153 C C . VAL B 1 104 ? 11.672 -0.072 11.945 1 97.81 104 VAL B C 1
ATOM 3155 O O . VAL B 1 104 ? 11.844 1.137 11.766 1 97.81 104 VAL B O 1
ATOM 3158 N N . VAL B 1 105 ? 12.484 -0.795 12.695 1 97.88 105 VAL B N 1
ATOM 3159 C CA . VAL B 1 105 ? 13.602 -0.177 13.406 1 97.88 105 VAL B CA 1
ATOM 3160 C C . VAL B 1 105 ? 14.586 0.409 12.398 1 97.88 105 VAL B C 1
ATOM 3162 O O . VAL B 1 105 ? 15.047 1.542 12.555 1 97.88 105 VAL B O 1
ATOM 3165 N N . LEU B 1 106 ? 14.844 -0.33 11.398 1 97.81 106 LEU B N 1
ATOM 3166 C CA . LEU B 1 106 ? 15.781 0.139 10.383 1 97.81 106 LEU B CA 1
ATOM 3167 C C . LEU B 1 106 ? 15.227 1.354 9.648 1 97.81 106 LEU B C 1
ATOM 3169 O O . LEU B 1 106 ? 15.961 2.305 9.367 1 97.81 106 LEU B O 1
ATOM 3173 N N . GLN B 1 107 ? 13.977 1.346 9.312 1 97.81 107 GLN B N 1
ATOM 3174 C CA . GLN B 1 107 ? 13.344 2.467 8.625 1 97.81 107 GLN B CA 1
ATOM 3175 C C . GLN B 1 107 ? 13.383 3.729 9.484 1 97.81 107 GLN B C 1
ATOM 3177 O O . GLN B 1 107 ? 13.656 4.82 8.977 1 97.81 107 GLN B O 1
ATOM 3182 N N . LEU B 1 108 ? 13.086 3.516 10.789 1 97.94 108 LEU B N 1
ATOM 3183 C CA . LEU B 1 108 ? 13.125 4.66 11.695 1 97.94 108 LEU B CA 1
ATOM 3184 C C . LEU B 1 108 ? 14.539 5.195 11.836 1 97.94 108 LEU B C 1
ATOM 3186 O O . LEU B 1 108 ? 14.758 6.41 11.812 1 97.94 108 LEU B O 1
ATOM 3190 N N . ALA B 1 109 ? 15.5 4.297 11.945 1 97.12 109 ALA B N 1
ATOM 3191 C CA . ALA B 1 109 ? 16.891 4.695 12.117 1 97.12 109 ALA B CA 1
ATOM 3192 C C . ALA B 1 109 ? 17.422 5.41 10.875 1 97.12 109 ALA B C 1
ATOM 3194 O O . ALA B 1 109 ? 17.984 6.504 10.977 1 97.12 109 ALA B O 1
ATOM 3195 N N . VAL B 1 110 ? 17.188 4.828 9.734 1 96 110 VAL B N 1
ATOM 3196 C CA . VAL B 1 110 ? 17.688 5.398 8.484 1 96 110 VAL B CA 1
ATOM 3197 C C . VAL B 1 110 ? 16.938 6.688 8.172 1 96 110 VAL B C 1
ATOM 3199 O O . VAL B 1 110 ? 17.547 7.695 7.805 1 96 110 VAL B O 1
ATOM 3202 N N . GLY B 1 111 ? 15.594 6.633 8.312 1 97.19 111 GLY B N 1
ATOM 3203 C CA . GLY B 1 111 ? 14.805 7.832 8.078 1 97.19 111 GLY B CA 1
ATOM 3204 C C . GLY B 1 111 ? 15.188 8.984 8.977 1 97.19 111 GLY B C 1
ATOM 3205 O O . GLY B 1 111 ? 15.312 10.125 8.523 1 97.19 111 GLY B O 1
ATOM 3206 N N . LEU B 1 112 ? 15.383 8.68 10.258 1 96.31 112 LEU B N 1
ATOM 3207 C CA . LEU B 1 112 ? 15.797 9.695 11.227 1 96.31 112 LEU B CA 1
ATOM 3208 C C . LEU B 1 112 ? 17.172 10.242 10.883 1 96.31 112 LEU B C 1
ATOM 3210 O O . LEU B 1 112 ? 17.375 11.453 10.852 1 96.31 112 LEU B O 1
ATOM 3214 N N . GLY B 1 113 ? 18.109 9.312 10.648 1 94.06 113 GLY B N 1
ATOM 3215 C CA . GLY B 1 113 ? 19.453 9.742 10.289 1 94.06 113 GLY B CA 1
ATOM 3216 C C . GLY B 1 113 ? 19.484 10.656 9.086 1 94.06 113 GLY B C 1
ATOM 3217 O O . GLY B 1 113 ? 20.141 11.695 9.109 1 94.06 113 GLY B O 1
ATOM 3218 N N . LEU B 1 114 ? 18.719 10.352 8.086 1 94.75 114 LEU B N 1
ATOM 3219 C CA . LEU B 1 114 ? 18.703 11.156 6.867 1 94.75 114 LEU B CA 1
ATOM 3220 C C . LEU B 1 114 ? 17.984 12.484 7.098 1 94.75 114 LEU B C 1
ATOM 3222 O O . LEU B 1 114 ? 18.375 13.508 6.543 1 94.75 114 LEU B O 1
ATOM 3226 N N . ALA B 1 115 ? 16.938 12.406 7.898 1 94.81 115 ALA B N 1
ATOM 3227 C CA . ALA B 1 115 ? 16.234 13.648 8.211 1 94.81 115 ALA B CA 1
ATOM 3228 C C . ALA B 1 115 ? 17.156 14.641 8.922 1 94.81 115 ALA B C 1
ATOM 3230 O O . ALA B 1 115 ? 17.156 15.828 8.609 1 94.81 115 ALA B O 1
ATOM 3231 N N . LEU B 1 116 ? 17.969 14.148 9.844 1 91.81 116 LEU B N 1
ATOM 3232 C CA . LEU B 1 116 ? 18.891 15 10.586 1 91.81 116 LEU B CA 1
ATOM 3233 C C . LEU B 1 116 ? 19.984 15.562 9.664 1 91.81 116 LEU B C 1
ATOM 3235 O O . LEU B 1 116 ? 20.359 16.719 9.789 1 91.81 116 LEU B O 1
ATOM 3239 N N . LEU B 1 117 ? 20.359 14.727 8.727 1 89.38 117 LEU B N 1
ATOM 3240 C CA . LEU B 1 117 ? 21.438 15.117 7.82 1 89.38 117 LEU B CA 1
ATOM 3241 C C . LEU B 1 117 ? 20.938 16.141 6.797 1 89.38 117 LEU B C 1
ATOM 3243 O O . LEU B 1 117 ? 21.688 17.016 6.371 1 89.38 117 LEU B O 1
ATOM 3247 N N . LEU B 1 118 ? 19.688 16.062 6.508 1 91.94 118 LEU B N 1
ATOM 3248 C CA . LEU B 1 118 ? 19.172 16.844 5.391 1 91.94 118 LEU B CA 1
ATOM 3249 C C . LEU B 1 118 ? 18.359 18.031 5.895 1 91.94 118 LEU B C 1
ATOM 3251 O O . LEU B 1 118 ? 17.797 18.781 5.098 1 91.94 118 LEU B O 1
ATOM 3255 N N . ASN B 1 119 ? 18.469 18.078 7.18 1 89.5 119 ASN B N 1
ATOM 3256 C CA . ASN B 1 119 ? 17.734 19.203 7.762 1 89.5 119 ASN B CA 1
ATOM 3257 C C . ASN B 1 119 ? 18.453 20.531 7.512 1 89.5 119 ASN B C 1
ATOM 3259 O O . ASN B 1 119 ? 19.484 20.797 8.125 1 89.5 119 ASN B O 1
ATOM 3263 N N . GLY B 1 120 ? 18.094 21.297 6.484 1 84.62 120 GLY B N 1
ATOM 3264 C CA . GLY B 1 120 ? 18.703 22.594 6.172 1 84.62 120 GLY B CA 1
ATOM 3265 C C . GLY B 1 120 ? 18.016 23.297 5.016 1 84.62 120 GLY B C 1
ATOM 3266 O O . GLY B 1 120 ? 17.297 22.688 4.238 1 84.62 120 GLY B O 1
ATOM 3267 N N . PRO B 1 121 ? 18.188 24.547 4.891 1 81.69 121 PRO B N 1
ATOM 3268 C CA . PRO B 1 121 ? 17.5 25.359 3.881 1 81.69 121 PRO B CA 1
ATOM 3269 C C . PRO B 1 121 ? 18.203 25.328 2.525 1 81.69 121 PRO B C 1
ATOM 3271 O O . PRO B 1 121 ? 17.75 25.969 1.576 1 81.69 121 PRO B O 1
ATOM 3274 N N . SER B 1 122 ? 19.016 24.531 2.104 1 84.75 122 SER B N 1
ATOM 3275 C CA . SER B 1 122 ? 19.812 24.516 0.879 1 84.75 122 SER B CA 1
ATOM 3276 C C . SER B 1 122 ? 19.031 23.891 -0.274 1 84.75 122 SER B C 1
ATOM 3278 O O . SER B 1 122 ? 18.312 22.922 -0.08 1 84.75 122 SER B O 1
ATOM 3280 N N . ARG B 1 123 ? 19.156 24.516 -1.479 1 85.94 123 ARG B N 1
ATOM 3281 C CA . ARG B 1 123 ? 18.547 23.984 -2.693 1 85.94 123 ARG B CA 1
ATOM 3282 C C . ARG B 1 123 ? 19.109 22.594 -3.031 1 85.94 123 ARG B C 1
ATOM 3284 O O . ARG B 1 123 ? 18.391 21.734 -3.52 1 85.94 123 ARG B O 1
ATOM 3291 N N . VAL B 1 124 ? 20.344 22.5 -2.795 1 84.62 124 VAL B N 1
ATOM 3292 C CA . VAL B 1 124 ? 20.984 21.203 -3.053 1 84.62 124 VAL B CA 1
ATOM 3293 C C . VAL B 1 124 ? 20.359 20.141 -2.16 1 84.62 124 VAL B C 1
ATOM 3295 O O . VAL B 1 124 ? 20.062 19.031 -2.625 1 84.62 124 VAL B O 1
ATOM 3298 N N . LEU B 1 125 ? 20.078 20.531 -0.922 1 87.81 125 LEU B N 1
ATOM 3299 C CA . LEU B 1 125 ? 19.469 19.594 0.002 1 87.81 125 LEU B CA 1
ATOM 3300 C C . LEU B 1 125 ? 18.031 19.266 -0.409 1 87.81 125 LEU B C 1
ATOM 3302 O O . LEU B 1 125 ? 17.562 18.141 -0.228 1 87.81 125 LEU B O 1
ATOM 3306 N N . GLY B 1 126 ? 17.453 20.266 -0.968 1 88.81 126 GLY B N 1
ATOM 3307 C CA . GLY B 1 126 ? 16.109 20.031 -1.485 1 88.81 126 GLY B CA 1
ATOM 3308 C C . GLY B 1 126 ? 16.062 19 -2.594 1 88.81 126 GLY B C 1
ATOM 3309 O O . GLY B 1 126 ? 15.203 18.125 -2.592 1 88.81 126 GLY B O 1
ATOM 3310 N N . ALA B 1 127 ? 16.984 19.109 -3.502 1 88.56 127 ALA B N 1
ATOM 3311 C CA . ALA B 1 127 ? 17.078 18.141 -4.598 1 88.56 127 ALA B CA 1
ATOM 3312 C C 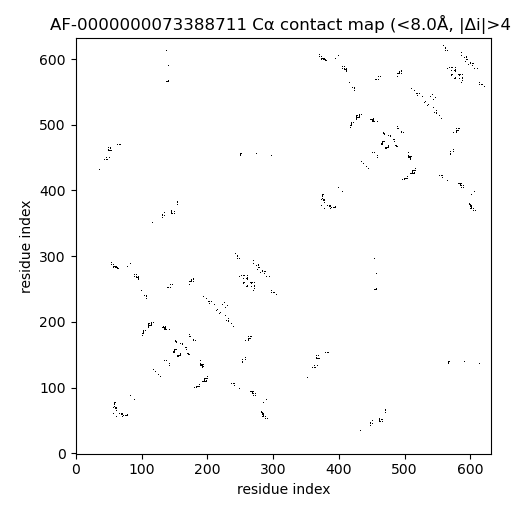. ALA B 1 127 ? 17.391 16.75 -4.082 1 88.56 127 ALA B C 1
ATOM 3314 O O . ALA B 1 127 ? 16.844 15.75 -4.559 1 88.56 127 ALA B O 1
ATOM 3315 N N . VAL B 1 128 ? 18.234 16.703 -3.121 1 91.38 128 VAL B N 1
ATOM 3316 C CA . VAL B 1 128 ? 18.625 15.43 -2.543 1 91.38 128 VAL B CA 1
ATOM 3317 C C . VAL B 1 128 ? 17.438 14.805 -1.814 1 91.38 128 VAL B C 1
ATOM 3319 O O . VAL B 1 128 ? 17.203 13.602 -1.924 1 91.38 128 VAL B O 1
ATOM 3322 N N . ARG B 1 129 ? 16.641 15.586 -1.113 1 91.81 129 ARG B N 1
ATOM 3323 C CA . ARG B 1 129 ? 15.438 15.086 -0.46 1 91.81 129 ARG B CA 1
ATOM 3324 C C . ARG B 1 129 ? 14.477 14.484 -1.477 1 91.81 129 ARG B C 1
ATOM 3326 O O . ARG B 1 129 ? 13.891 13.43 -1.233 1 91.81 129 ARG B O 1
ATOM 3333 N N . GLY B 1 130 ? 14.352 15.164 -2.584 1 89.44 130 GLY B N 1
ATOM 3334 C CA . GLY B 1 130 ? 13.5 14.656 -3.648 1 89.44 130 GLY B CA 1
ATOM 3335 C C . GLY B 1 130 ? 13.961 13.312 -4.184 1 89.44 130 GLY B C 1
ATOM 3336 O O . GLY B 1 130 ? 13.141 12.438 -4.453 1 89.44 130 GLY B O 1
ATOM 3337 N N . ALA B 1 131 ? 15.242 13.164 -4.309 1 91.62 131 ALA B N 1
ATOM 3338 C CA . ALA B 1 131 ? 15.797 11.914 -4.805 1 91.62 131 ALA B CA 1
ATOM 3339 C C . ALA B 1 131 ? 15.539 10.773 -3.826 1 91.62 131 ALA B C 1
ATOM 3341 O O . ALA B 1 131 ? 15.25 9.648 -4.238 1 91.62 131 ALA B O 1
ATOM 3342 N N . PHE B 1 132 ? 15.609 11.078 -2.566 1 94.38 132 PHE B N 1
ATOM 3343 C CA . PHE B 1 132 ? 15.43 10.055 -1.544 1 94.38 132 PHE B CA 1
ATOM 3344 C C . PHE B 1 132 ? 13.977 9.594 -1.49 1 94.38 132 PHE B C 1
ATOM 3346 O O . PHE B 1 132 ? 13.664 8.562 -0.896 1 94.38 132 PHE B O 1
ATOM 3353 N N . LEU B 1 133 ? 13.078 10.305 -2.174 1 90.81 133 LEU B N 1
ATOM 3354 C CA . LEU B 1 133 ? 11.664 9.945 -2.156 1 90.81 133 LEU B CA 1
ATOM 3355 C C . LEU B 1 133 ? 11.344 8.938 -3.25 1 90.81 133 LEU B C 1
ATOM 3357 O O . LEU B 1 133 ? 10.281 8.312 -3.234 1 90.81 133 LEU B O 1
ATOM 3361 N N . ILE B 1 134 ? 12.227 8.594 -4.109 1 90.75 134 ILE B N 1
ATOM 3362 C CA . ILE B 1 134 ? 12 7.797 -5.309 1 90.75 134 ILE B CA 1
ATOM 3363 C C . ILE B 1 134 ? 11.523 6.398 -4.914 1 90.75 134 ILE B C 1
ATOM 3365 O O . ILE B 1 134 ? 10.547 5.891 -5.473 1 90.75 134 ILE B O 1
ATOM 3369 N N . PRO B 1 135 ? 12.117 5.715 -3.949 1 94.44 135 PRO B N 1
ATOM 3370 C CA . PRO B 1 135 ? 11.703 4.344 -3.631 1 94.44 135 PRO B CA 1
ATOM 3371 C C . PRO B 1 135 ? 10.242 4.246 -3.223 1 94.44 135 PRO B C 1
ATOM 3373 O O . PRO B 1 135 ? 9.547 3.297 -3.607 1 94.44 135 PRO B O 1
ATOM 3376 N N . MET B 1 136 ? 9.797 5.227 -2.523 1 91.81 136 MET B N 1
ATOM 3377 C CA . MET B 1 136 ? 8.461 5.09 -1.944 1 91.81 136 MET B CA 1
ATOM 3378 C C . MET B 1 136 ? 7.383 5.332 -2.996 1 91.81 136 MET B C 1
ATOM 3380 O O . MET B 1 136 ? 6.215 5.012 -2.777 1 91.81 136 MET B O 1
ATOM 3384 N N . VAL B 1 137 ? 7.75 5.855 -4.152 1 87.69 137 VAL B N 1
ATOM 3385 C CA . VAL B 1 137 ? 6.785 6.141 -5.207 1 87.69 137 VAL B CA 1
ATOM 3386 C C . VAL B 1 137 ? 6.625 4.914 -6.105 1 87.69 137 VAL B C 1
ATOM 3388 O O . VAL B 1 137 ? 5.656 4.816 -6.863 1 87.69 137 VAL B O 1
ATOM 3391 N N . LEU B 1 138 ? 7.48 3.986 -5.965 1 91.25 138 LEU B N 1
ATOM 3392 C CA . LEU B 1 138 ? 7.461 2.793 -6.805 1 91.25 138 LEU B CA 1
ATOM 3393 C C . LEU B 1 138 ? 6.391 1.814 -6.336 1 91.25 138 LEU B C 1
ATOM 3395 O O . LEU B 1 138 ? 6.188 1.637 -5.133 1 91.25 138 LEU B O 1
ATOM 3399 N N . PRO B 1 139 ? 5.738 1.199 -7.363 1 91.62 139 PRO B N 1
ATOM 3400 C CA . PRO B 1 139 ? 4.867 0.09 -6.965 1 91.62 139 PRO B CA 1
ATOM 3401 C C . PRO B 1 139 ? 5.633 -1.051 -6.297 1 91.62 139 PRO B C 1
ATOM 3403 O O . PRO B 1 139 ? 6.758 -1.366 -6.703 1 91.62 139 PRO B O 1
ATOM 3406 N N . PRO B 1 140 ? 4.996 -1.659 -5.324 1 93.19 140 PRO B N 1
ATOM 3407 C CA . PRO B 1 140 ? 5.684 -2.73 -4.602 1 93.19 140 PRO B CA 1
ATOM 3408 C C . PRO B 1 140 ? 6.156 -3.855 -5.52 1 93.19 140 PRO B C 1
ATOM 3410 O O . PRO B 1 140 ? 7.215 -4.445 -5.285 1 93.19 140 PRO B O 1
ATOM 3413 N N . ILE B 1 141 ? 5.438 -4.141 -6.566 1 92.94 141 ILE B N 1
ATOM 3414 C CA . ILE B 1 141 ? 5.836 -5.211 -7.477 1 92.94 141 ILE B CA 1
ATOM 3415 C C . ILE B 1 141 ? 7.098 -4.797 -8.234 1 92.94 141 ILE B C 1
ATOM 3417 O O . ILE B 1 141 ? 7.953 -5.637 -8.523 1 92.94 141 ILE B O 1
ATOM 3421 N N . VAL B 1 142 ? 7.191 -3.514 -8.547 1 93.44 142 VAL B N 1
ATOM 3422 C CA . VAL B 1 142 ? 8.383 -2.994 -9.219 1 93.44 142 VAL B CA 1
ATOM 3423 C C . VAL B 1 142 ? 9.578 -3.064 -8.266 1 93.44 142 VAL B C 1
ATOM 3425 O O . VAL B 1 142 ? 10.68 -3.42 -8.68 1 93.44 142 VAL B O 1
ATOM 3428 N N . VAL B 1 143 ? 9.305 -2.766 -7.031 1 95.38 143 VAL B N 1
ATOM 3429 C CA . VAL B 1 143 ? 10.352 -2.879 -6.023 1 95.38 143 VAL B CA 1
ATOM 3430 C C . VAL B 1 143 ? 10.82 -4.328 -5.926 1 95.38 143 VAL B C 1
ATOM 3432 O O . VAL B 1 143 ? 12.023 -4.59 -5.84 1 95.38 143 VAL B O 1
ATOM 3435 N N . ALA B 1 144 ? 9.914 -5.199 -5.988 1 95.62 144 ALA B N 1
ATOM 3436 C CA . ALA B 1 144 ? 10.258 -6.617 -5.938 1 95.62 144 ALA B CA 1
ATOM 3437 C C . ALA B 1 144 ? 11.109 -7.023 -7.137 1 95.62 144 ALA B C 1
ATOM 3439 O O . ALA B 1 144 ? 12.062 -7.793 -7 1 95.62 144 ALA B O 1
ATOM 3440 N N . LEU B 1 145 ? 10.781 -6.492 -8.281 1 94.19 145 LEU B N 1
ATOM 3441 C CA . LEU B 1 145 ? 11.562 -6.777 -9.484 1 94.19 145 LEU B CA 1
ATOM 3442 C C . LEU B 1 145 ? 12.977 -6.234 -9.352 1 94.19 145 LEU B C 1
ATOM 3444 O O . LEU B 1 145 ? 13.945 -6.934 -9.656 1 94.19 145 LEU B O 1
ATOM 3448 N N . ILE B 1 146 ? 13.094 -5.059 -8.852 1 95 146 ILE B N 1
ATOM 3449 C CA . ILE B 1 146 ? 14.391 -4.414 -8.664 1 95 146 ILE B CA 1
ATOM 3450 C C . ILE B 1 146 ? 15.273 -5.285 -7.777 1 95 146 ILE B C 1
ATOM 3452 O O . ILE B 1 146 ? 16.406 -5.625 -8.156 1 95 146 ILE B O 1
ATOM 3456 N N . TRP B 1 147 ? 14.766 -5.676 -6.73 1 95.31 147 TRP B N 1
ATOM 3457 C CA . TRP B 1 147 ? 15.594 -6.387 -5.766 1 95.31 147 TRP B CA 1
ATOM 3458 C C . TRP B 1 147 ? 15.773 -7.848 -6.164 1 95.31 147 TRP B C 1
ATOM 3460 O O . TRP B 1 147 ? 16.734 -8.492 -5.758 1 95.31 147 TRP B O 1
ATOM 3470 N N . LYS B 1 148 ? 14.805 -8.383 -6.93 1 94.19 148 LYS B N 1
ATOM 3471 C CA . LYS B 1 148 ? 15.039 -9.703 -7.504 1 94.19 148 LYS B CA 1
ATOM 3472 C C . LYS B 1 148 ? 16.25 -9.688 -8.445 1 94.19 148 LYS B C 1
ATOM 3474 O O . LYS B 1 148 ? 17.094 -10.578 -8.398 1 94.19 148 LYS B O 1
ATOM 3479 N N . ILE B 1 149 ? 16.375 -8.672 -9.242 1 90.5 149 ILE B N 1
ATOM 3480 C CA . ILE B 1 149 ? 17.484 -8.5 -10.156 1 90.5 149 ILE B CA 1
ATOM 3481 C C . ILE B 1 149 ? 18.781 -8.352 -9.359 1 90.5 149 ILE B C 1
ATOM 3483 O O . ILE B 1 149 ? 19.797 -8.992 -9.68 1 90.5 149 ILE B O 1
ATOM 3487 N N . LEU B 1 150 ? 18.734 -7.645 -8.305 1 91.56 150 LEU B N 1
ATOM 3488 C CA . LEU B 1 150 ? 19.938 -7.328 -7.543 1 91.56 150 LEU B CA 1
ATOM 3489 C C . LEU B 1 150 ? 20.375 -8.516 -6.688 1 91.56 150 LEU B C 1
ATOM 3491 O O . LEU B 1 150 ? 21.562 -8.719 -6.461 1 91.56 150 LEU B O 1
ATOM 3495 N N . PHE B 1 151 ? 19.406 -9.32 -6.25 1 92 151 PHE B N 1
ATOM 3496 C CA . PHE B 1 151 ? 19.719 -10.383 -5.297 1 92 151 PHE B CA 1
ATOM 3497 C C . PHE B 1 151 ? 19.984 -11.695 -6.02 1 92 151 PHE B C 1
ATOM 3499 O O . PHE B 1 151 ? 20.484 -12.648 -5.418 1 92 151 PHE B O 1
ATOM 3506 N N . THR B 1 152 ? 19.641 -11.75 -7.262 1 88.38 152 THR B N 1
ATOM 3507 C CA . THR B 1 152 ? 19.875 -12.977 -8.023 1 88.38 152 THR B CA 1
ATOM 3508 C C . THR B 1 152 ? 21.281 -12.969 -8.617 1 88.38 152 THR B C 1
ATOM 3510 O O . THR B 1 152 ? 21.578 -12.18 -9.523 1 88.38 152 THR B O 1
ATOM 3513 N N . PRO B 1 153 ? 22.156 -13.844 -8.242 1 83.31 153 PRO B N 1
ATOM 3514 C CA . PRO B 1 153 ? 23.578 -13.789 -8.602 1 83.31 153 PRO B CA 1
ATOM 3515 C C . PRO B 1 153 ? 23.812 -13.852 -10.109 1 83.31 153 PRO B C 1
ATOM 3517 O O . PRO B 1 153 ? 24.641 -13.094 -10.641 1 83.31 153 PRO B O 1
ATOM 3520 N N . ASP B 1 154 ? 23.078 -14.656 -10.844 1 78.19 154 ASP B N 1
ATOM 3521 C CA . ASP B 1 154 ? 23.344 -14.836 -12.266 1 78.19 154 ASP B CA 1
ATOM 3522 C C . ASP B 1 154 ? 22.875 -13.633 -13.07 1 78.19 154 ASP B C 1
ATOM 3524 O O . ASP B 1 154 ? 23.312 -13.43 -14.203 1 78.19 154 ASP B O 1
ATOM 3528 N N . VAL B 1 155 ? 22.156 -12.758 -12.414 1 80.75 155 VAL B N 1
ATOM 3529 C CA . VAL B 1 155 ? 21.547 -11.648 -13.148 1 80.75 155 VAL B CA 1
ATOM 3530 C C . VAL B 1 155 ? 22.062 -10.32 -12.594 1 80.75 155 VAL B C 1
ATOM 3532 O O . VAL B 1 155 ? 22.047 -9.305 -13.289 1 80.75 155 VAL B O 1
ATOM 3535 N N . SER B 1 156 ? 22.547 -10.344 -11.438 1 82 156 SER B N 1
ATOM 3536 C CA . SER B 1 156 ? 22.844 -9.133 -10.68 1 82 156 SER B CA 1
ATOM 3537 C C . SER B 1 156 ? 24.125 -8.469 -11.172 1 82 156 SER B C 1
ATOM 3539 O O . SER B 1 156 ? 25.203 -9.078 -11.133 1 82 156 SER B O 1
ATOM 3541 N N . PRO B 1 157 ? 23.984 -7.195 -11.57 1 74.94 157 PRO B N 1
ATOM 3542 C CA . PRO B 1 157 ? 25.203 -6.477 -11.914 1 74.94 157 PRO B CA 1
ATOM 3543 C C . PRO B 1 157 ? 26.156 -6.324 -10.719 1 74.94 157 PRO B C 1
ATOM 3545 O O . PRO B 1 157 ? 27.375 -6.336 -10.898 1 74.94 157 PRO B O 1
ATOM 3548 N N . LEU B 1 158 ? 25.547 -6.301 -9.633 1 75.75 158 LEU B N 1
ATOM 3549 C CA . LEU B 1 158 ? 26.359 -6.164 -8.422 1 75.75 158 LEU B CA 1
ATOM 3550 C C . LEU B 1 158 ? 27.125 -7.453 -8.133 1 75.75 158 LEU B C 1
ATOM 3552 O O . LEU B 1 158 ? 28.297 -7.41 -7.777 1 75.75 158 LEU B O 1
ATOM 3556 N N . HIS B 1 159 ? 26.453 -8.508 -8.312 1 79.88 159 HIS B N 1
ATOM 3557 C CA . HIS B 1 159 ? 27.125 -9.781 -8.109 1 79.88 159 HIS B CA 1
ATOM 3558 C C . HIS B 1 159 ? 28.219 -9.992 -9.141 1 79.88 159 HIS B C 1
ATOM 3560 O O . HIS B 1 159 ? 29.297 -10.5 -8.82 1 79.88 159 HIS B O 1
ATOM 3566 N N . ARG B 1 160 ? 27.938 -9.562 -10.258 1 76.75 160 ARG B N 1
ATOM 3567 C CA . ARG B 1 160 ? 28.938 -9.703 -11.312 1 76.75 160 ARG B CA 1
ATOM 3568 C C . ARG B 1 160 ? 30.172 -8.859 -11.008 1 76.75 160 ARG B C 1
ATOM 3570 O O . ARG B 1 160 ? 31.297 -9.312 -11.211 1 76.75 160 ARG B O 1
ATOM 3577 N N . ALA B 1 161 ? 29.891 -7.664 -10.57 1 77.38 161 ALA B N 1
ATOM 3578 C CA . ALA B 1 161 ? 31 -6.781 -10.234 1 77.38 161 ALA B CA 1
ATOM 3579 C C . ALA B 1 161 ? 31.812 -7.344 -9.07 1 77.38 161 ALA B C 1
ATOM 3581 O O . ALA B 1 161 ? 33.062 -7.293 -9.086 1 77.38 161 ALA B O 1
ATOM 3582 N N . LEU B 1 162 ? 31.156 -7.84 -8.125 1 81.81 162 LEU B N 1
ATOM 3583 C CA . LEU B 1 162 ? 31.828 -8.414 -6.969 1 81.81 162 LEU B CA 1
ATOM 3584 C C . LEU B 1 162 ? 32.594 -9.672 -7.359 1 81.81 162 LEU B C 1
ATOM 3586 O O . LEU B 1 162 ? 33.719 -9.898 -6.871 1 81.81 162 LEU B O 1
ATOM 3590 N N . GLU B 1 163 ? 31.984 -10.484 -8.195 1 82.31 163 GLU B N 1
ATOM 3591 C CA . GLU B 1 163 ? 32.656 -11.68 -8.68 1 82.31 163 GLU B CA 1
ATOM 3592 C C . GLU B 1 163 ? 33.906 -11.328 -9.469 1 82.31 163 GLU B C 1
ATOM 3594 O O . GLU B 1 163 ? 34.938 -11.984 -9.336 1 82.31 163 GLU B O 1
ATOM 3599 N N . ALA B 1 164 ? 33.812 -10.297 -10.258 1 83.31 164 ALA B N 1
ATOM 3600 C CA . ALA B 1 164 ? 34.969 -9.844 -11.031 1 83.31 164 ALA B CA 1
ATOM 3601 C C . ALA B 1 164 ? 36.062 -9.359 -10.117 1 83.31 164 ALA B C 1
ATOM 3603 O O . ALA B 1 164 ? 37.25 -9.477 -10.453 1 83.31 164 ALA B O 1
ATOM 3604 N N . ALA B 1 165 ? 35.656 -8.922 -8.977 1 88.06 165 ALA B N 1
ATOM 3605 C CA . ALA B 1 165 ? 36.625 -8.43 -8.008 1 88.06 165 ALA B CA 1
ATOM 3606 C C . ALA B 1 165 ? 37.125 -9.555 -7.109 1 88.06 165 ALA B C 1
ATOM 3608 O O . ALA B 1 165 ? 37.969 -9.336 -6.234 1 88.06 165 ALA B O 1
ATOM 3609 N N . GLY B 1 166 ? 36.531 -10.719 -7.277 1 85 166 GLY B N 1
ATOM 3610 C CA . GLY B 1 166 ? 37 -11.883 -6.539 1 85 166 GLY B CA 1
ATOM 3611 C C . GLY B 1 166 ? 36.219 -12.141 -5.273 1 85 166 GLY B C 1
ATOM 3612 O O . GLY B 1 166 ? 36.625 -12.922 -4.418 1 85 166 GLY B O 1
ATOM 3613 N N . TRP B 1 167 ? 35.125 -11.438 -5.09 1 85.62 167 TRP B N 1
ATOM 3614 C CA . TRP B 1 167 ? 34.312 -11.594 -3.891 1 85.62 167 TRP B CA 1
ATOM 3615 C C . TRP B 1 167 ? 32.938 -12.117 -4.238 1 85.62 167 TRP B C 1
ATOM 3617 O O . TRP B 1 167 ? 31.938 -11.383 -4.16 1 85.62 167 TRP B O 1
ATOM 3627 N N . PRO B 1 168 ? 32.906 -13.453 -4.527 1 80.62 168 PRO B N 1
ATOM 3628 C CA . PRO B 1 168 ? 31.609 -13.992 -4.871 1 80.62 168 PRO B CA 1
ATOM 3629 C C . PRO B 1 168 ? 30.656 -14.055 -3.67 1 80.62 168 PRO B C 1
ATOM 3631 O O . PRO B 1 168 ? 31.078 -14.406 -2.564 1 80.62 168 PRO B O 1
ATOM 3634 N N . VAL B 1 169 ? 29.531 -13.445 -3.92 1 78.5 169 VAL B N 1
ATOM 3635 C CA . VAL B 1 169 ? 28.5 -13.453 -2.875 1 78.5 169 VAL B CA 1
ATOM 3636 C C . VAL B 1 169 ? 27.406 -14.461 -3.23 1 78.5 169 VAL B C 1
ATOM 3638 O O . VAL B 1 169 ? 27 -14.562 -4.391 1 78.5 169 VAL B O 1
ATOM 3641 N N . ARG B 1 170 ? 27.141 -15.328 -2.252 1 84.75 170 ARG B N 1
ATOM 3642 C CA . ARG B 1 170 ? 26.047 -16.281 -2.436 1 84.75 170 ARG B CA 1
ATOM 3643 C C . ARG B 1 170 ? 24.703 -15.57 -2.398 1 84.75 170 ARG B C 1
ATOM 3645 O O . ARG B 1 170 ? 24.609 -14.406 -2.006 1 84.75 170 ARG B O 1
ATOM 3652 N N . SER B 1 171 ? 23.766 -16.312 -2.949 1 88.44 171 SER B N 1
ATOM 3653 C CA . SER B 1 171 ? 22.422 -15.734 -3 1 88.44 171 SER B CA 1
ATOM 3654 C C . SER B 1 171 ? 21.906 -15.398 -1.604 1 88.44 171 SER B C 1
ATOM 3656 O O . SER B 1 171 ? 21.812 -16.281 -0.747 1 88.44 171 SER B O 1
ATOM 3658 N N . LEU B 1 172 ? 21.594 -14.148 -1.353 1 91.25 172 LEU B N 1
ATOM 3659 C CA . LEU B 1 172 ? 21.078 -13.688 -0.066 1 91.25 172 LEU B CA 1
ATOM 3660 C C . LEU B 1 172 ? 19.672 -14.227 0.19 1 91.25 172 LEU B C 1
ATOM 3662 O O . LEU B 1 172 ? 19.297 -14.477 1.338 1 91.25 172 LEU B O 1
ATOM 3666 N N . ILE B 1 173 ? 18.922 -14.461 -0.859 1 94.25 173 ILE B N 1
ATOM 3667 C CA . ILE B 1 173 ? 17.516 -14.805 -0.7 1 94.25 173 ILE B CA 1
ATOM 3668 C C . ILE B 1 173 ? 17.344 -16.328 -0.7 1 94.25 173 ILE B C 1
ATOM 3670 O O . ILE B 1 173 ? 16.297 -16.844 -0.315 1 94.25 173 ILE B O 1
ATOM 3674 N N . ALA B 1 174 ? 18.406 -17.078 -1.113 1 93.25 174 ALA B N 1
ATOM 3675 C CA . ALA B 1 174 ? 18.359 -18.547 -1.111 1 93.25 174 ALA B CA 1
ATOM 3676 C C . ALA B 1 174 ? 18.969 -19.109 0.165 1 93.25 174 ALA B C 1
ATOM 3678 O O . ALA B 1 174 ? 18.859 -20.312 0.434 1 93.25 174 ALA B O 1
ATOM 3679 N N . ASN B 1 175 ? 19.609 -18.234 0.924 1 94.25 175 ASN B N 1
ATOM 3680 C CA . ASN B 1 175 ? 20.203 -18.594 2.201 1 94.25 175 ASN B CA 1
ATOM 3681 C C . ASN B 1 175 ? 19.266 -18.328 3.365 1 94.25 175 ASN B C 1
ATOM 3683 O O . ASN B 1 175 ? 18.844 -17.188 3.586 1 94.25 175 ASN B O 1
ATOM 3687 N N . PRO B 1 176 ? 18.922 -19.406 4.16 1 95.12 176 PRO B N 1
ATOM 3688 C CA . PRO B 1 176 ? 17.969 -19.266 5.262 1 95.12 176 PRO B CA 1
ATOM 3689 C C . PRO B 1 176 ? 18.438 -18.234 6.305 1 95.12 176 PRO B C 1
ATOM 3691 O O . PRO B 1 176 ? 17.594 -17.609 6.957 1 95.12 176 PRO B O 1
ATOM 3694 N N . ASP B 1 177 ? 19.672 -18 6.375 1 94.75 177 ASP B N 1
ATOM 3695 C CA . ASP B 1 177 ? 20.203 -17.109 7.402 1 94.75 177 ASP B CA 1
ATOM 3696 C C . ASP B 1 177 ? 20.109 -15.656 6.965 1 94.75 177 ASP B C 1
ATOM 3698 O O . ASP B 1 177 ? 20.125 -14.75 7.801 1 94.75 177 ASP B O 1
ATOM 3702 N N . THR B 1 178 ? 20.016 -15.414 5.648 1 95.69 178 THR B N 1
ATOM 3703 C CA . THR B 1 178 ? 20.094 -14.039 5.188 1 95.69 178 THR B CA 1
ATOM 3704 C C . THR B 1 178 ? 18.812 -13.617 4.477 1 95.69 178 THR B C 1
ATOM 3706 O O . THR B 1 178 ? 18.594 -12.43 4.234 1 95.69 178 THR B O 1
ATOM 3709 N N . ALA B 1 179 ? 17.953 -14.57 4.188 1 97.12 179 ALA B N 1
ATOM 3710 C CA . ALA B 1 179 ? 16.781 -14.305 3.359 1 97.12 179 ALA B CA 1
ATOM 3711 C C . ALA B 1 179 ? 15.875 -13.258 4.004 1 97.12 179 ALA B C 1
ATOM 3713 O O . ALA B 1 179 ? 15.484 -12.289 3.355 1 97.12 179 ALA B O 1
ATOM 3714 N N . LEU B 1 180 ? 15.617 -13.43 5.297 1 97.38 180 LEU B N 1
ATOM 3715 C CA . LEU B 1 180 ? 14.734 -12.5 5.992 1 97.38 180 LEU B CA 1
ATOM 3716 C C . LEU B 1 180 ? 15.352 -11.109 6.055 1 97.38 180 LEU B C 1
ATOM 3718 O O . LEU B 1 180 ? 14.656 -10.109 5.895 1 97.38 180 LEU B O 1
ATOM 3722 N N . TRP B 1 181 ? 16.609 -11.055 6.211 1 96.94 181 TRP B N 1
ATOM 3723 C CA . TRP B 1 181 ? 17.312 -9.773 6.289 1 96.94 181 TRP B CA 1
ATOM 3724 C C . TRP B 1 181 ? 17.328 -9.07 4.938 1 96.94 181 TRP B C 1
ATOM 3726 O O . TRP B 1 181 ? 17.266 -7.844 4.863 1 96.94 181 TRP B O 1
ATOM 3736 N N . ALA B 1 182 ? 17.453 -9.875 3.912 1 96.44 182 ALA B N 1
ATOM 3737 C CA . ALA B 1 182 ? 17.391 -9.305 2.566 1 96.44 182 ALA B CA 1
ATOM 3738 C C . ALA B 1 182 ? 16.047 -8.641 2.312 1 96.44 182 ALA B C 1
ATOM 3740 O O . ALA B 1 182 ? 15.992 -7.543 1.751 1 96.44 182 ALA B O 1
ATOM 3741 N N . ILE B 1 183 ? 14.992 -9.305 2.768 1 97.44 183 ILE B N 1
ATOM 3742 C CA . ILE B 1 183 ? 13.648 -8.742 2.619 1 97.44 183 ILE B CA 1
ATOM 3743 C C . ILE B 1 183 ? 13.523 -7.48 3.471 1 97.44 183 ILE B C 1
ATOM 3745 O O . ILE B 1 183 ? 13 -6.465 3.008 1 97.44 183 ILE B O 1
ATOM 3749 N N . ALA B 1 184 ? 14.031 -7.52 4.688 1 97.81 184 ALA B N 1
ATOM 3750 C CA . ALA B 1 184 ? 13.984 -6.363 5.578 1 97.81 184 ALA B CA 1
ATOM 3751 C C . ALA B 1 184 ? 14.703 -5.168 4.961 1 97.81 184 ALA B C 1
ATOM 3753 O O . ALA B 1 184 ? 14.234 -4.031 5.059 1 97.81 184 ALA B O 1
ATOM 3754 N N . PHE B 1 185 ? 15.766 -5.465 4.363 1 96.81 185 PHE B N 1
ATOM 3755 C CA . PHE B 1 185 ? 16.547 -4.41 3.73 1 96.81 185 PHE B CA 1
ATOM 3756 C C . PHE B 1 185 ? 15.781 -3.785 2.574 1 96.81 185 PHE B C 1
ATOM 3758 O O . PHE B 1 185 ? 15.727 -2.559 2.451 1 96.81 185 PHE B O 1
ATOM 3765 N N . ALA B 1 186 ? 15.211 -4.617 1.723 1 96.69 186 ALA B N 1
ATOM 3766 C CA . ALA B 1 186 ? 14.438 -4.125 0.588 1 96.69 186 ALA B CA 1
ATOM 3767 C C . ALA B 1 186 ? 13.242 -3.301 1.059 1 96.69 186 ALA B C 1
ATOM 3769 O O . ALA B 1 186 ? 12.938 -2.25 0.485 1 96.69 186 ALA B O 1
ATOM 3770 N N . GLU B 1 187 ? 12.578 -3.779 2.072 1 97.38 187 GLU B N 1
ATOM 3771 C CA . GLU B 1 187 ? 11.461 -3.043 2.648 1 97.38 187 GLU B CA 1
ATOM 3772 C C . GLU B 1 187 ? 11.914 -1.695 3.205 1 97.38 187 GLU B C 1
ATOM 3774 O O . GLU B 1 187 ? 11.227 -0.687 3.037 1 97.38 187 GLU B O 1
ATOM 3779 N N . THR B 1 188 ? 12.984 -1.739 3.875 1 97.75 188 THR B N 1
ATOM 3780 C CA . THR B 1 188 ? 13.531 -0.508 4.43 1 97.75 188 THR B CA 1
ATOM 3781 C C . THR B 1 188 ? 13.875 0.482 3.32 1 97.75 188 THR B C 1
ATOM 3783 O O . THR B 1 188 ? 13.555 1.668 3.418 1 97.75 188 THR B O 1
ATOM 3786 N N . TRP B 1 189 ? 14.461 -0.064 2.318 1 97.31 189 TRP B N 1
ATOM 3787 C CA . TRP B 1 189 ? 14.812 0.768 1.174 1 97.31 189 TRP B CA 1
ATOM 3788 C C . TRP B 1 189 ? 13.586 1.465 0.605 1 97.31 189 TRP B C 1
ATOM 3790 O O . TRP B 1 189 ? 13.633 2.65 0.269 1 97.31 189 TRP B O 1
ATOM 3800 N N . GLN B 1 190 ? 12.547 0.833 0.56 1 96.25 190 GLN B N 1
ATOM 3801 C CA . GLN B 1 190 ? 11.344 1.387 -0.062 1 96.25 190 GLN B CA 1
ATOM 3802 C C . GLN B 1 190 ? 10.68 2.412 0.85 1 96.25 190 GLN B C 1
ATOM 3804 O O . GLN B 1 190 ? 10.109 3.395 0.374 1 96.25 190 GLN B O 1
ATOM 3809 N N . TRP B 1 191 ? 10.805 2.287 2.213 1 97 191 TRP B N 1
ATOM 3810 C CA . TRP B 1 191 ? 9.852 3.02 3.039 1 97 191 TRP B CA 1
ATOM 3811 C C . TRP B 1 191 ? 10.57 3.959 4 1 97 191 TRP B C 1
ATOM 3813 O O . TRP B 1 191 ? 9.93 4.742 4.707 1 97 191 TRP B O 1
ATOM 3823 N N . PHE B 1 192 ? 11.891 4.012 4.004 1 97.25 192 PHE B N 1
ATOM 3824 C CA . PHE B 1 192 ? 12.57 4.934 4.906 1 97.25 192 PHE B CA 1
ATOM 3825 C C . PHE B 1 192 ? 12.195 6.375 4.586 1 97.25 192 PHE B C 1
ATOM 3827 O O . PHE B 1 192 ? 12.211 7.234 5.473 1 97.25 192 PHE B O 1
ATOM 3834 N N . PRO B 1 193 ? 11.867 6.676 3.301 1 96.12 193 PRO B N 1
ATOM 3835 C CA . PRO B 1 193 ? 11.531 8.062 2.971 1 96.12 193 PRO B CA 1
ATOM 3836 C C . PRO B 1 193 ? 10.32 8.578 3.738 1 96.12 193 PRO B C 1
ATOM 3838 O O . PRO B 1 193 ? 10.219 9.773 4.02 1 96.12 193 PRO B O 1
ATOM 3841 N N . PHE B 1 194 ? 9.43 7.707 4.09 1 94.12 194 PHE B N 1
ATOM 3842 C CA . PHE B 1 194 ? 8.258 8.117 4.863 1 94.12 194 PHE B CA 1
ATOM 3843 C C . PHE B 1 194 ? 8.68 8.711 6.199 1 94.12 194 PHE B C 1
ATOM 3845 O O . PHE B 1 194 ? 8.25 9.812 6.555 1 94.12 194 PHE B O 1
ATOM 3852 N N . THR B 1 195 ? 9.516 8.016 6.895 1 96.44 195 THR B N 1
ATOM 3853 C CA . THR B 1 195 ? 10.016 8.5 8.172 1 96.44 195 THR B CA 1
ATOM 3854 C C . THR B 1 195 ? 10.844 9.773 7.98 1 96.44 195 THR B C 1
ATOM 3856 O O . THR B 1 195 ? 10.719 10.719 8.758 1 96.44 195 THR B O 1
ATOM 3859 N N . MET B 1 196 ? 11.633 9.758 6.984 1 96.44 196 MET B N 1
ATOM 3860 C CA . MET B 1 196 ? 12.453 10.93 6.703 1 96.44 196 MET B CA 1
ATOM 3861 C C . MET B 1 196 ? 11.586 12.172 6.523 1 96.44 196 MET B C 1
ATOM 3863 O O . MET B 1 196 ? 11.844 13.211 7.137 1 96.44 196 MET B O 1
ATOM 3867 N N . LEU B 1 197 ? 10.578 12 5.773 1 92.88 197 LEU B N 1
ATOM 3868 C CA . LEU B 1 197 ? 9.695 13.117 5.461 1 92.88 197 LEU B CA 1
ATOM 3869 C C . LEU B 1 197 ? 8.969 13.602 6.711 1 92.88 197 LEU B C 1
ATOM 3871 O O . LEU B 1 197 ? 8.891 14.805 6.961 1 92.88 197 LEU B O 1
ATOM 3875 N N . MET B 1 198 ? 8.5 12.711 7.449 1 93.25 198 MET B N 1
ATOM 3876 C CA . MET B 1 198 ? 7.734 13.062 8.641 1 93.25 198 MET B CA 1
ATOM 3877 C C . MET B 1 198 ? 8.625 13.742 9.672 1 93.25 198 MET B C 1
ATOM 3879 O O . MET B 1 198 ? 8.234 14.75 10.273 1 93.25 198 MET B O 1
ATOM 3883 N N . VAL B 1 199 ? 9.789 13.273 9.812 1 95.62 199 VAL B N 1
ATOM 3884 C CA . VAL B 1 199 ? 10.719 13.836 10.781 1 95.62 199 VAL B CA 1
ATOM 3885 C C . VAL B 1 199 ? 11.203 15.203 10.297 1 95.62 199 VAL B C 1
ATOM 3887 O O . VAL B 1 199 ? 11.336 16.141 11.094 1 95.62 199 VAL B O 1
ATOM 3890 N N . LEU B 1 200 ? 11.477 15.336 9.039 1 94 200 LEU B N 1
ATOM 3891 C CA . LEU B 1 200 ? 11.883 16.625 8.477 1 94 200 LEU B CA 1
ATOM 3892 C C . LEU B 1 200 ? 10.812 17.672 8.711 1 94 200 LEU B C 1
ATOM 3894 O O . LEU B 1 200 ? 11.125 18.812 9.094 1 94 200 LEU B O 1
ATOM 3898 N N . ALA B 1 201 ? 9.625 17.266 8.508 1 89 201 ALA B N 1
ATOM 3899 C CA . ALA B 1 201 ? 8.516 18.203 8.742 1 89 201 ALA B CA 1
ATOM 3900 C C . ALA B 1 201 ? 8.469 18.641 10.203 1 89 201 ALA B C 1
ATOM 3902 O O . ALA B 1 201 ? 8.258 19.812 10.5 1 89 201 ALA B O 1
ATOM 3903 N N . ALA B 1 202 ? 8.672 17.734 11.062 1 91.06 202 ALA B N 1
ATOM 3904 C CA . ALA B 1 202 ? 8.672 18.031 12.492 1 91.06 202 ALA B CA 1
ATOM 3905 C C . ALA B 1 202 ? 9.844 18.938 12.859 1 91.06 202 ALA B C 1
ATOM 3907 O O . ALA B 1 202 ? 9.703 19.844 13.68 1 91.06 202 ALA B O 1
ATOM 3908 N N . LEU B 1 203 ? 10.961 18.719 12.281 1 92.75 203 LEU B N 1
ATOM 3909 C CA . LEU B 1 203 ? 12.148 19.516 12.555 1 92.75 203 LEU B CA 1
ATOM 3910 C C . LEU B 1 203 ? 11.969 20.938 12.062 1 92.75 203 LEU B C 1
ATOM 3912 O O . LEU B 1 203 ? 12.43 21.891 12.703 1 92.75 203 LEU B O 1
ATOM 3916 N N . GLN B 1 204 ? 11.281 21.016 11 1 88.38 204 GLN B N 1
ATOM 3917 C CA . GLN B 1 204 ? 11.062 22.344 10.422 1 88.38 204 GLN B CA 1
ATOM 3918 C C . GLN B 1 204 ? 10.102 23.172 11.273 1 88.38 204 GLN B C 1
ATOM 3920 O O . GLN B 1 204 ? 10.086 24.391 11.188 1 88.38 204 GLN B O 1
ATOM 3925 N N . MET B 1 205 ? 9.398 22.469 12.031 1 87.31 205 MET B N 1
ATOM 3926 C CA . MET B 1 205 ? 8.438 23.156 12.891 1 87.31 205 MET B CA 1
ATOM 3927 C C . MET B 1 205 ? 9.07 23.5 14.242 1 87.31 205 MET B C 1
ATOM 3929 O O . MET B 1 205 ? 8.453 24.172 15.062 1 87.31 205 MET B O 1
ATOM 3933 N N . MET B 1 206 ? 10.289 23.125 14.422 1 88.19 206 MET B N 1
ATOM 3934 C CA . MET B 1 206 ? 10.961 23.375 15.695 1 88.19 206 MET B CA 1
ATOM 3935 C C . MET B 1 206 ? 11.461 24.812 15.789 1 88.19 206 MET B C 1
ATOM 3937 O O . MET B 1 206 ? 12.125 25.297 14.875 1 88.19 206 MET B O 1
ATOM 3941 N N . PRO B 1 207 ? 11.078 25.438 16.922 1 87.81 207 PRO B N 1
ATOM 3942 C CA . PRO B 1 207 ? 11.641 26.766 17.109 1 87.81 207 PRO B CA 1
ATOM 3943 C C . PRO B 1 207 ? 13.164 26.766 17.234 1 87.81 207 PRO B C 1
ATOM 3945 O O . PRO B 1 207 ? 13.734 25.828 17.797 1 87.81 207 PRO B O 1
ATOM 3948 N N . ALA B 1 208 ? 13.758 27.766 16.672 1 83.25 208 ALA B N 1
ATOM 3949 C CA . ALA B 1 208 ? 15.219 27.844 16.672 1 83.25 208 ALA B CA 1
ATOM 3950 C C . ALA B 1 208 ? 15.742 28.328 18.016 1 83.25 208 ALA B C 1
ATOM 3952 O O . ALA B 1 208 ? 16.906 28.094 18.359 1 83.25 208 ALA B O 1
ATOM 3953 N N . ASP B 1 209 ? 14.891 28.891 18.797 1 84.56 209 ASP B N 1
ATOM 3954 C CA . ASP B 1 209 ? 15.289 29.625 20 1 84.56 209 ASP B CA 1
ATOM 3955 C C . ASP B 1 209 ? 15.961 28.688 21 1 84.56 209 ASP B C 1
ATOM 3957 O O . ASP B 1 209 ? 17.062 28.953 21.469 1 84.56 209 ASP B O 1
ATOM 3961 N N . PRO B 1 210 ? 15.359 27.578 21.281 1 85 210 PRO B N 1
ATOM 3962 C CA . PRO B 1 210 ? 15.977 26.688 22.266 1 85 210 PRO B CA 1
ATOM 3963 C C . PRO B 1 210 ? 17.328 26.125 21.797 1 85 210 PRO B C 1
ATOM 3965 O O . PRO B 1 210 ? 18.219 25.922 22.625 1 85 210 PRO B O 1
ATOM 3968 N N . LEU B 1 211 ? 17.469 25.938 20.656 1 85.25 211 LEU B N 1
ATOM 3969 C CA . LEU B 1 211 ? 18.703 25.391 20.094 1 85.25 211 LEU B CA 1
ATOM 3970 C C . LEU B 1 211 ? 19.828 26.422 20.172 1 85.25 211 LEU B C 1
ATOM 3972 O O . LEU B 1 211 ? 20.953 26.094 20.531 1 85.25 211 LEU B O 1
ATOM 3976 N N . GLU B 1 212 ? 19.453 27.594 19.844 1 85.38 212 GLU B N 1
ATOM 3977 C CA . GLU B 1 212 ? 20.422 28.688 19.891 1 85.38 212 GLU B CA 1
ATOM 3978 C C . GLU B 1 212 ? 20.875 28.969 21.312 1 85.38 212 GLU B C 1
ATOM 3980 O O . GLU B 1 212 ? 22.062 29.141 21.578 1 85.38 212 GLU B O 1
ATOM 3985 N N . ALA B 1 213 ? 19.938 29.016 22.156 1 88.62 213 ALA B N 1
ATOM 3986 C CA . ALA B 1 213 ? 20.234 29.281 23.562 1 88.62 213 ALA B CA 1
ATOM 3987 C C . ALA B 1 213 ? 21.141 28.188 24.141 1 88.62 213 ALA B C 1
ATOM 3989 O O . ALA B 1 213 ? 22.109 28.5 24.844 1 88.62 213 ALA B O 1
ATOM 3990 N N . ALA B 1 214 ? 20.875 27.016 23.781 1 88.62 214 ALA B N 1
ATOM 3991 C CA . ALA B 1 214 ? 21.672 25.891 24.312 1 88.62 214 ALA B CA 1
ATOM 3992 C C . ALA B 1 214 ? 23.078 25.891 23.703 1 88.62 214 ALA B C 1
ATOM 3994 O O . ALA B 1 214 ? 24.047 25.547 24.391 1 88.62 214 ALA B O 1
ATOM 3995 N N . SER B 1 215 ? 23.109 26.266 22.547 1 86.19 215 SER B N 1
ATOM 3996 C CA . SER B 1 215 ? 24.422 26.344 21.906 1 86.19 215 SER B CA 1
ATOM 3997 C C . SER B 1 215 ? 25.281 27.453 22.531 1 86.19 215 SER B C 1
ATOM 3999 O O . SER B 1 215 ? 26.484 27.281 22.688 1 86.19 215 SER B O 1
ATOM 4001 N N . LEU B 1 216 ? 24.609 28.453 22.859 1 89.12 216 LEU B N 1
ATOM 4002 C CA . LEU B 1 216 ? 25.297 29.562 23.531 1 89.12 216 LEU B CA 1
ATOM 4003 C C . LEU B 1 216 ? 25.797 29.125 24.906 1 89.12 216 LEU B C 1
ATOM 4005 O O . LEU B 1 216 ? 26.844 29.594 25.359 1 89.12 216 LEU B O 1
ATOM 4009 N N . ASP B 1 217 ? 25.125 28.219 25.484 1 91.94 217 ASP B N 1
ATOM 4010 C CA . ASP B 1 217 ? 25.484 27.688 26.781 1 91.94 217 ASP B CA 1
ATOM 4011 C C . ASP B 1 217 ? 26.562 26.594 26.656 1 91.94 217 ASP B C 1
ATOM 4013 O O . ASP B 1 217 ? 27.016 26.047 27.656 1 91.94 217 ASP B O 1
ATOM 4017 N N . GLY B 1 218 ? 26.922 26.281 25.484 1 90.5 218 GLY B N 1
ATOM 4018 C CA . GLY B 1 218 ? 28.047 25.375 25.25 1 90.5 218 GLY B CA 1
ATOM 4019 C C . GLY B 1 218 ? 27.609 23.953 25 1 90.5 218 GLY B C 1
ATOM 4020 O O . GLY B 1 218 ? 28.438 23.031 25.047 1 90.5 218 GLY B O 1
ATOM 4021 N N . ALA B 1 219 ? 26.359 23.719 24.781 1 89.88 219 ALA B N 1
ATOM 4022 C CA . ALA B 1 219 ? 25.875 22.375 24.531 1 89.88 219 ALA B CA 1
ATOM 4023 C C . ALA B 1 219 ? 26.438 21.828 23.219 1 89.88 219 ALA B C 1
ATOM 4025 O O . ALA B 1 219 ? 26.547 22.547 22.234 1 89.88 219 ALA B O 1
ATOM 4026 N N . ASN B 1 220 ? 26.906 20.562 23.328 1 90.88 220 ASN B N 1
ATOM 4027 C CA . ASN B 1 220 ? 27.406 19.938 22.109 1 90.88 220 ASN B CA 1
ATOM 4028 C C . ASN B 1 220 ? 26.281 19.328 21.297 1 90.88 220 ASN B C 1
ATOM 4030 O O . ASN B 1 220 ? 25.109 19.359 21.703 1 90.88 220 ASN B O 1
ATOM 4034 N N . ARG B 1 221 ? 26.625 18.797 20.125 1 87.06 221 ARG B N 1
ATOM 4035 C CA . ARG B 1 221 ? 25.625 18.312 19.172 1 87.06 221 ARG B CA 1
ATOM 4036 C C . ARG B 1 221 ? 24.844 17.125 19.75 1 87.06 221 ARG B C 1
ATOM 4038 O O . ARG B 1 221 ? 23.641 17 19.516 1 87.06 221 ARG B O 1
ATOM 4045 N N . TRP B 1 222 ? 25.547 16.312 20.438 1 91.62 222 TRP B N 1
ATOM 4046 C CA . TRP B 1 222 ? 24.875 15.156 21.031 1 91.62 222 TRP B CA 1
ATOM 4047 C C . TRP B 1 222 ? 23.922 15.578 22.141 1 91.62 222 TRP B C 1
ATOM 4049 O O . TRP B 1 222 ? 22.844 15.016 22.281 1 91.62 222 TRP B O 1
ATOM 4059 N N . GLN B 1 223 ? 24.312 16.594 22.906 1 91.94 223 GLN B N 1
ATOM 4060 C CA . GLN B 1 223 ? 23.453 17.141 23.953 1 91.94 223 GLN B CA 1
ATOM 4061 C C . GLN B 1 223 ? 22.219 17.812 23.375 1 91.94 223 GLN B C 1
ATOM 4063 O O . GLN B 1 223 ? 21.109 17.641 23.875 1 91.94 223 GLN B O 1
ATOM 4068 N N . LEU B 1 224 ? 22.484 18.547 22.297 1 92 224 LEU B N 1
ATOM 4069 C CA . LEU B 1 224 ? 21.375 19.203 21.625 1 92 224 LEU B CA 1
ATOM 4070 C C . LEU B 1 224 ? 20.375 18.188 21.094 1 92 224 LEU B C 1
ATOM 4072 O O . LEU B 1 224 ? 19.156 18.359 21.25 1 92 224 LEU B O 1
ATOM 4076 N N . PHE B 1 225 ? 20.938 17.078 20.484 1 92.38 225 PHE B N 1
ATOM 4077 C CA . PHE B 1 225 ? 20.078 16.047 19.938 1 92.38 225 PHE B CA 1
ATOM 4078 C C . PHE B 1 225 ? 19.297 15.352 21.062 1 92.38 225 PHE B C 1
ATOM 4080 O O . PHE B 1 225 ? 18.078 15.234 20.984 1 92.38 225 PHE B O 1
ATOM 4087 N N . ARG B 1 226 ? 19.906 14.961 22.094 1 93.88 226 ARG B N 1
ATOM 4088 C CA . ARG B 1 226 ? 19.328 14.125 23.141 1 93.88 226 ARG B CA 1
ATOM 4089 C C . ARG B 1 226 ? 18.328 14.914 23.969 1 93.88 226 ARG B C 1
ATOM 4091 O O . ARG B 1 226 ? 17.281 14.375 24.375 1 93.88 226 ARG B O 1
ATOM 4098 N N . TYR B 1 227 ? 18.531 16.234 24.188 1 93.31 227 TYR B N 1
ATOM 4099 C CA . TYR B 1 227 ? 17.75 16.953 25.188 1 93.31 227 TYR B CA 1
ATOM 4100 C C . TYR B 1 227 ? 16.766 17.906 24.516 1 93.31 227 TYR B C 1
ATOM 4102 O O . TYR B 1 227 ? 15.805 18.359 25.141 1 93.31 227 TYR B O 1
ATOM 4110 N N . ILE B 1 228 ? 16.938 18.203 23.234 1 92.56 228 ILE B N 1
ATOM 4111 C CA . ILE B 1 228 ? 16.062 19.188 22.594 1 92.56 228 ILE B CA 1
ATOM 4112 C C . ILE B 1 228 ? 15.422 18.578 21.359 1 92.56 228 ILE B C 1
ATOM 4114 O O . ILE B 1 228 ? 14.203 18.422 21.297 1 92.56 228 ILE B O 1
ATOM 4118 N N . VAL B 1 229 ? 16.266 18.125 20.469 1 93.38 229 VAL B N 1
ATOM 4119 C CA . VAL B 1 229 ? 15.766 17.688 19.172 1 93.38 229 VAL B CA 1
ATOM 4120 C C . VAL B 1 229 ? 14.953 16.406 19.328 1 93.38 229 VAL B C 1
ATOM 4122 O O . VAL B 1 229 ? 13.797 16.328 18.906 1 93.38 229 VAL B O 1
ATOM 4125 N N . PHE B 1 230 ? 15.508 15.422 20 1 94.44 230 PHE B N 1
ATOM 4126 C CA . PHE B 1 230 ? 14.883 14.109 20.094 1 94.44 230 PHE B CA 1
ATOM 4127 C C . PHE B 1 230 ? 13.547 14.195 20.828 1 94.44 230 PHE B C 1
ATOM 4129 O O . PHE B 1 230 ? 12.539 13.664 20.359 1 94.44 230 PHE B O 1
ATOM 4136 N N . PRO B 1 231 ? 13.508 14.883 21.953 1 93.5 231 PRO B N 1
ATOM 4137 C CA . PRO B 1 231 ? 12.211 15.023 22.625 1 93.5 231 PRO B CA 1
ATOM 4138 C C . PRO B 1 231 ? 11.164 15.711 21.734 1 93.5 231 PRO B C 1
ATOM 4140 O O . PRO B 1 231 ? 9.977 15.398 21.844 1 93.5 231 PRO B O 1
ATOM 4143 N N . HIS B 1 232 ? 11.625 16.625 20.938 1 92.75 232 HIS B N 1
ATOM 4144 C CA . HIS B 1 232 ? 10.711 17.328 20.062 1 92.75 232 HIS B CA 1
ATOM 4145 C C . HIS B 1 232 ? 10.156 16.422 18.969 1 92.75 232 HIS B C 1
ATOM 4147 O O . HIS B 1 232 ? 8.969 16.5 18.641 1 92.75 232 HIS B O 1
ATOM 4153 N N . ILE B 1 233 ? 10.93 15.461 18.453 1 95.06 233 ILE B N 1
ATOM 4154 C CA . ILE B 1 233 ? 10.492 14.664 17.312 1 95.06 233 ILE B CA 1
ATOM 4155 C C . ILE B 1 233 ? 10 13.305 17.797 1 95.06 233 ILE B C 1
ATOM 4157 O O . ILE B 1 233 ? 9.438 12.531 17.016 1 95.06 233 ILE B O 1
ATOM 4161 N N . ARG B 1 234 ? 10.18 12.969 19.047 1 94.31 234 ARG B N 1
ATOM 4162 C CA . ARG B 1 234 ? 9.852 11.656 19.594 1 94.31 234 ARG B CA 1
ATOM 4163 C C . ARG B 1 234 ? 8.398 11.289 19.297 1 94.31 234 ARG B C 1
ATOM 4165 O O . ARG B 1 234 ? 8.117 10.18 18.844 1 94.31 234 ARG B O 1
ATOM 4172 N N . PRO B 1 235 ? 7.457 12.188 19.5 1 90.75 235 PRO B N 1
ATOM 4173 C CA . PRO B 1 235 ? 6.074 11.82 19.188 1 90.75 235 PRO B CA 1
ATOM 4174 C C . PRO B 1 235 ? 5.871 11.453 17.719 1 90.75 235 PRO B C 1
ATOM 4176 O O . PRO B 1 235 ? 5.113 10.531 17.406 1 90.75 235 PRO B O 1
ATOM 4179 N N . VAL B 1 236 ? 6.516 12.195 16.875 1 91.56 236 VAL B N 1
ATOM 4180 C CA . VAL B 1 236 ? 6.414 11.93 15.438 1 91.56 236 VAL B CA 1
ATOM 4181 C C . VAL B 1 236 ? 7.039 10.578 15.117 1 91.56 236 VAL B C 1
ATOM 4183 O O . VAL B 1 236 ? 6.508 9.82 14.297 1 91.56 236 VAL B O 1
ATOM 4186 N N . LEU B 1 237 ? 8.109 10.227 15.75 1 95 237 LEU B N 1
ATOM 4187 C CA . LEU B 1 237 ? 8.773 8.953 15.531 1 95 237 LEU B CA 1
ATOM 4188 C C . LEU B 1 237 ? 7.891 7.793 15.984 1 95 237 LEU B C 1
ATOM 4190 O O . LEU B 1 237 ? 7.832 6.754 15.32 1 95 237 LEU B O 1
ATOM 4194 N N . VAL B 1 238 ? 7.246 7.996 17.094 1 92.12 238 VAL B N 1
ATOM 4195 C CA . VAL B 1 238 ? 6.355 6.9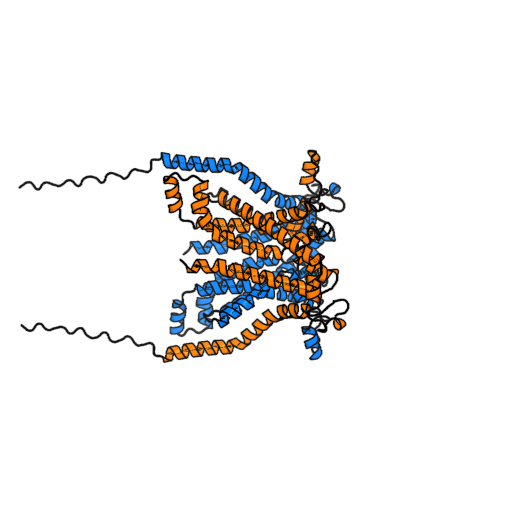61 17.609 1 92.12 238 VAL B CA 1
ATOM 4196 C C . VAL B 1 238 ? 5.207 6.727 16.625 1 92.12 238 VAL B C 1
ATOM 4198 O O . VAL B 1 238 ? 4.875 5.582 16.312 1 92.12 238 VAL B O 1
ATOM 4201 N N . VAL B 1 239 ? 4.684 7.793 16.109 1 88.62 239 VAL B N 1
ATOM 4202 C CA . VAL B 1 239 ? 3.59 7.699 15.156 1 88.62 239 VAL B CA 1
ATOM 4203 C C . VAL B 1 239 ? 4.078 7.02 13.875 1 88.62 239 VAL B C 1
ATOM 4205 O O . VAL B 1 239 ? 3.412 6.129 13.344 1 88.62 239 VAL B O 1
ATOM 4208 N N . CYS B 1 240 ? 5.207 7.391 13.414 1 93.69 240 CYS B N 1
ATOM 4209 C CA . CYS B 1 240 ? 5.805 6.766 12.242 1 93.69 240 CYS B CA 1
ATOM 4210 C C . CYS B 1 240 ? 6.016 5.273 12.469 1 93.69 240 CYS B C 1
ATOM 4212 O O . CYS B 1 240 ? 5.695 4.457 11.602 1 93.69 240 CYS B O 1
ATOM 4214 N N . GLY B 1 241 ? 6.555 4.996 13.617 1 95.25 241 GLY B N 1
ATOM 4215 C CA . GLY B 1 241 ? 6.812 3.604 13.953 1 95.25 241 GLY B CA 1
ATOM 4216 C C . GLY B 1 241 ? 5.562 2.748 13.961 1 95.25 241 GLY B C 1
ATOM 4217 O O . GLY B 1 241 ? 5.566 1.628 13.445 1 95.25 241 GLY B O 1
ATOM 4218 N N . LEU B 1 242 ? 4.523 3.287 14.492 1 91.12 242 LEU B N 1
ATOM 4219 C CA . LEU B 1 242 ? 3.268 2.549 14.562 1 91.12 242 LEU B CA 1
ATOM 4220 C C . LEU B 1 242 ? 2.662 2.369 13.172 1 91.12 242 LEU B C 1
ATOM 4222 O O . LEU B 1 242 ? 2.168 1.29 12.844 1 91.12 242 LEU B O 1
ATOM 4226 N N . PHE B 1 243 ? 2.711 3.406 12.352 1 89.44 243 PHE B N 1
ATOM 4227 C CA . PHE B 1 243 ? 2.199 3.311 10.992 1 89.44 243 PHE B CA 1
ATOM 4228 C C . PHE B 1 243 ? 2.982 2.277 10.195 1 89.44 243 PHE B C 1
ATOM 4230 O O . PHE B 1 243 ? 2.395 1.459 9.484 1 89.44 243 PHE B O 1
ATOM 4237 N N . ARG B 1 244 ? 4.262 2.363 10.367 1 95 244 ARG B N 1
ATOM 4238 C CA . ARG B 1 244 ? 5.113 1.427 9.641 1 95 244 ARG B CA 1
ATOM 4239 C C . ARG B 1 244 ? 4.902 -0.001 10.133 1 95 244 ARG B C 1
ATOM 4241 O O . ARG B 1 244 ? 4.992 -0.952 9.352 1 95 244 ARG B O 1
ATOM 4248 N N . LEU B 1 245 ? 4.66 -0.119 11.406 1 94.12 245 LEU B N 1
ATOM 4249 C CA . LEU B 1 245 ? 4.383 -1.438 11.961 1 94.12 245 LEU B CA 1
ATOM 4250 C C . LEU B 1 245 ? 3.098 -2.016 11.375 1 94.12 245 LEU B C 1
ATOM 4252 O O . LEU B 1 245 ? 3.07 -3.172 10.953 1 94.12 245 LEU B O 1
ATOM 4256 N N . ILE B 1 246 ? 2.105 -1.267 11.312 1 89.94 246 ILE B N 1
ATOM 4257 C CA . ILE B 1 246 ? 0.84 -1.707 10.734 1 89.94 246 ILE B CA 1
ATOM 4258 C C . ILE B 1 246 ? 1.049 -2.105 9.273 1 89.94 246 ILE B C 1
ATOM 4260 O O . ILE B 1 246 ? 0.593 -3.168 8.844 1 89.94 246 ILE B O 1
ATOM 4264 N N . ASP B 1 247 ? 1.75 -1.28 8.562 1 91.5 247 ASP B N 1
ATOM 4265 C CA . ASP B 1 247 ? 1.96 -1.524 7.137 1 91.5 247 ASP B CA 1
ATOM 4266 C C . ASP B 1 247 ? 2.82 -2.766 6.914 1 91.5 247 ASP B C 1
ATOM 4268 O O . ASP B 1 247 ? 2.68 -3.451 5.898 1 91.5 247 ASP B O 1
ATOM 4272 N N . SER B 1 248 ? 3.719 -2.984 7.805 1 93.19 248 SER B N 1
ATOM 4273 C CA . SER B 1 248 ? 4.582 -4.152 7.676 1 93.19 248 SER B CA 1
ATOM 4274 C C . SER B 1 248 ? 3.768 -5.445 7.688 1 93.19 248 SER B C 1
ATOM 4276 O O . SER B 1 248 ? 4.172 -6.445 7.09 1 93.19 248 SER B O 1
ATOM 4278 N N . PHE B 1 249 ? 2.65 -5.441 8.297 1 90.94 249 PHE B N 1
ATOM 4279 C CA . PHE B 1 249 ? 1.789 -6.617 8.352 1 90.94 249 PHE B CA 1
ATOM 4280 C C . PHE B 1 249 ? 1.075 -6.828 7.02 1 90.94 249 PHE B C 1
ATOM 4282 O O . PHE B 1 249 ? 0.499 -7.891 6.781 1 90.94 249 PHE B O 1
ATOM 4289 N N . LYS B 1 250 ? 1.149 -5.844 6.156 1 88.88 250 LYS B N 1
ATOM 4290 C CA . LYS B 1 250 ? 0.447 -5.914 4.879 1 88.88 250 LYS B CA 1
ATOM 4291 C C . LYS B 1 250 ? 1.393 -6.328 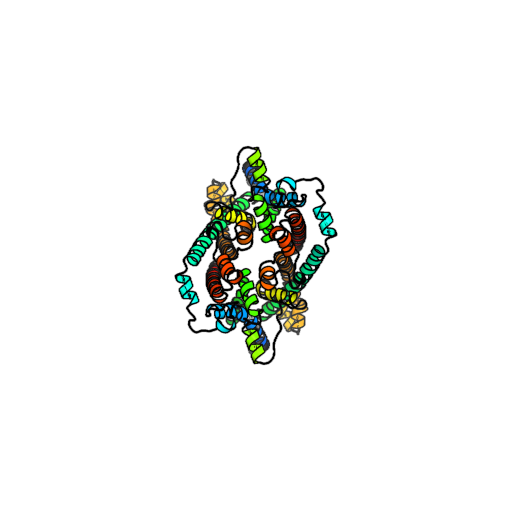3.756 1 88.88 250 LYS B C 1
ATOM 4293 O O . LYS B 1 250 ? 0.966 -6.508 2.613 1 88.88 250 LYS B O 1
ATOM 4298 N N . ALA B 1 251 ? 2.648 -6.492 4.109 1 87.19 251 ALA B N 1
ATOM 4299 C CA . ALA B 1 251 ? 3.66 -6.777 3.096 1 87.19 251 ALA B CA 1
ATOM 4300 C C . ALA B 1 251 ? 3.377 -8.102 2.395 1 87.19 251 ALA B C 1
ATOM 4302 O O . ALA B 1 251 ? 3.191 -9.133 3.051 1 87.19 251 ALA B O 1
ATOM 4303 N N . PHE B 1 252 ? 3.49 -8.102 0.997 1 91.5 252 PHE B N 1
ATOM 4304 C CA . PHE B 1 252 ? 3.172 -9.32 0.262 1 91.5 252 PHE B CA 1
ATOM 4305 C C . PHE B 1 252 ? 4.039 -9.445 -0.984 1 91.5 252 PHE B C 1
ATOM 4307 O O . PHE B 1 252 ? 4.793 -10.406 -1.131 1 91.5 252 PHE B O 1
ATOM 4314 N N . PRO B 1 253 ? 4.074 -8.414 -1.892 1 91.31 253 PRO B N 1
ATOM 4315 C CA . PRO B 1 253 ? 4.77 -8.625 -3.166 1 91.31 253 PRO B CA 1
ATOM 4316 C C . PRO B 1 253 ? 6.246 -8.961 -2.984 1 91.31 253 PRO B C 1
ATOM 4318 O O . PRO B 1 253 ? 6.785 -9.805 -3.707 1 91.31 253 PRO B O 1
ATOM 4321 N N . LEU B 1 254 ? 6.855 -8.367 -2.004 1 94.31 254 LEU B N 1
ATOM 4322 C CA . LEU B 1 254 ? 8.281 -8.594 -1.782 1 94.31 254 LEU B CA 1
ATOM 4323 C C . LEU B 1 254 ? 8.539 -10.039 -1.369 1 94.31 254 LEU B C 1
ATOM 4325 O O . LEU B 1 254 ? 9.438 -10.688 -1.91 1 94.31 254 LEU B O 1
ATOM 4329 N N . ILE B 1 255 ? 7.738 -10.523 -0.469 1 96.56 255 ILE B N 1
ATOM 4330 C CA . ILE B 1 255 ? 7.902 -11.891 0.007 1 96.56 255 ILE B CA 1
ATOM 4331 C C . ILE B 1 255 ? 7.562 -12.867 -1.113 1 96.56 255 ILE B C 1
ATOM 4333 O O . ILE B 1 255 ? 8.305 -13.82 -1.364 1 96.56 255 ILE B O 1
ATOM 4337 N N . PHE B 1 256 ? 6.559 -12.633 -1.818 1 95.69 256 PHE B N 1
ATOM 4338 C CA . PHE B 1 256 ? 6.062 -13.484 -2.889 1 95.69 256 PHE B CA 1
ATOM 4339 C C . PHE B 1 256 ? 7.09 -13.609 -4.004 1 95.69 256 PHE B C 1
ATOM 4341 O O . PHE B 1 256 ? 7.406 -14.719 -4.445 1 95.69 256 PHE B O 1
ATOM 4348 N N . VAL B 1 257 ? 7.699 -12.523 -4.355 1 94.5 257 VAL B N 1
ATOM 4349 C CA . VAL B 1 257 ? 8.562 -12.477 -5.531 1 94.5 257 VAL B CA 1
ATOM 4350 C C . VAL B 1 257 ? 9.984 -12.891 -5.145 1 94.5 257 VAL B C 1
ATOM 4352 O O . VAL B 1 257 ? 10.633 -13.641 -5.871 1 94.5 257 VAL B O 1
ATOM 4355 N N . LEU B 1 258 ? 10.453 -12.516 -3.994 1 95.44 258 LEU B N 1
ATOM 4356 C CA . LEU B 1 258 ? 11.867 -12.695 -3.67 1 95.44 258 LEU B CA 1
ATOM 4357 C C . LEU B 1 258 ? 12.125 -14.102 -3.137 1 95.44 258 LEU B C 1
ATOM 4359 O O . LEU B 1 258 ? 13.125 -14.727 -3.482 1 95.44 258 LEU B O 1
ATOM 4363 N N . THR B 1 259 ? 11.125 -14.57 -2.285 1 96.19 259 THR B N 1
ATOM 4364 C CA . THR B 1 259 ? 11.5 -15.805 -1.599 1 96.19 259 THR B CA 1
ATOM 4365 C C . THR B 1 259 ? 10.359 -16.812 -1.654 1 96.19 259 THR B C 1
ATOM 4367 O O . THR B 1 259 ? 10.555 -18 -1.36 1 96.19 259 THR B O 1
ATOM 4370 N N . ASP B 1 260 ? 9.203 -16.359 -2 1 95.62 260 ASP B N 1
ATOM 4371 C CA . ASP B 1 260 ? 8.031 -17.219 -1.979 1 95.62 260 ASP B CA 1
ATOM 4372 C C . ASP B 1 260 ? 7.879 -17.922 -0.625 1 95.62 260 ASP B C 1
ATOM 4374 O O . ASP B 1 260 ? 7.559 -19.109 -0.562 1 95.62 260 ASP B O 1
ATOM 4378 N N . GLY B 1 261 ? 8.234 -17.234 0.416 1 95.19 261 GLY B N 1
ATOM 4379 C CA . GLY B 1 261 ? 8.133 -17.75 1.774 1 95.19 261 GLY B CA 1
ATOM 4380 C C . GLY B 1 261 ? 9.344 -18.562 2.203 1 95.19 261 GLY B C 1
ATOM 4381 O O . GLY B 1 261 ? 9.461 -18.938 3.369 1 95.19 261 GLY B O 1
ATOM 4382 N N . GLY B 1 262 ? 10.289 -18.781 1.303 1 95.44 262 GLY B N 1
ATOM 4383 C CA . GLY B 1 262 ? 11.438 -19.625 1.585 1 95.44 262 GLY B CA 1
ATOM 4384 C C . GLY B 1 262 ? 12.695 -18.828 1.888 1 95.44 262 GLY B C 1
ATOM 4385 O O . GLY B 1 262 ? 12.641 -17.609 2.043 1 95.44 262 GLY B O 1
ATOM 4386 N N . PRO B 1 263 ? 13.797 -19.625 1.938 1 94.81 263 PRO B N 1
ATOM 4387 C CA . PRO B 1 263 ? 13.93 -21.078 2.016 1 94.81 263 PRO B CA 1
ATOM 4388 C C . PRO B 1 263 ? 13.18 -21.688 3.197 1 94.81 263 PRO B C 1
ATOM 4390 O O . PRO B 1 263 ? 13.094 -21.062 4.262 1 94.81 263 PRO B O 1
ATOM 4393 N N . GLY B 1 264 ? 12.617 -22.891 2.896 1 95.06 264 GLY B N 1
ATOM 4394 C CA . GLY B 1 264 ? 11.742 -23.391 3.951 1 95.06 264 GLY B CA 1
ATOM 4395 C C . GLY B 1 264 ? 10.586 -22.453 4.262 1 95.06 264 GLY B C 1
ATOM 4396 O O . GLY B 1 264 ? 9.836 -22.078 3.363 1 95.06 264 GLY B O 1
ATOM 4397 N N . THR B 1 265 ? 10.586 -21.969 5.578 1 96.12 265 THR B N 1
ATOM 4398 C CA . THR B 1 265 ? 9.523 -21.062 5.977 1 96.12 265 THR B CA 1
ATOM 4399 C C . THR B 1 265 ? 10.094 -19.844 6.695 1 96.12 265 THR B C 1
ATOM 4401 O O . THR B 1 265 ? 9.398 -19.188 7.465 1 96.12 265 THR B O 1
ATOM 4404 N N . VAL B 1 266 ? 11.32 -19.5 6.371 1 96.69 266 VAL B N 1
ATOM 4405 C CA . VAL B 1 266 ? 12.039 -18.531 7.188 1 96.69 266 VAL B CA 1
ATOM 4406 C C . VAL B 1 266 ? 11.555 -17.125 6.863 1 96.69 266 VAL B C 1
ATOM 4408 O O . VAL B 1 266 ? 11.805 -16.188 7.621 1 96.69 266 VAL B O 1
ATOM 4411 N N . THR B 1 267 ? 10.906 -17.016 5.688 1 97.62 267 THR B N 1
ATOM 4412 C CA . THR B 1 267 ? 10.383 -15.695 5.34 1 97.62 267 THR B CA 1
ATOM 4413 C C . THR B 1 267 ? 8.867 -15.734 5.211 1 97.62 267 THR B C 1
ATOM 4415 O O . THR B 1 267 ? 8.258 -14.789 4.699 1 97.62 267 THR B O 1
ATOM 4418 N N . GLU B 1 268 ? 8.273 -16.844 5.66 1 97.69 268 GLU B N 1
ATOM 4419 C CA . GLU B 1 268 ? 6.828 -17 5.59 1 97.69 268 GLU B CA 1
ATOM 4420 C C . GLU B 1 268 ? 6.133 -16.219 6.707 1 97.69 268 GLU B C 1
ATOM 4422 O O . GLU B 1 268 ? 5.852 -16.781 7.773 1 97.69 268 GLU B O 1
ATOM 4427 N N . VAL B 1 269 ? 5.812 -14.984 6.398 1 97.44 269 VAL B N 1
ATOM 4428 C CA . VAL B 1 269 ? 5.086 -14.164 7.363 1 97.44 269 VAL B CA 1
ATOM 4429 C C . VAL B 1 269 ? 3.615 -14.57 7.387 1 97.44 269 VAL B C 1
ATOM 4431 O O . VAL B 1 269 ? 3.16 -15.328 6.523 1 97.44 269 VAL B O 1
ATOM 4434 N N . THR B 1 270 ? 2.871 -14.094 8.398 1 96.44 270 THR B N 1
ATOM 4435 C CA . THR B 1 270 ? 1.521 -14.57 8.68 1 96.44 270 THR B CA 1
ATOM 4436 C C . THR B 1 270 ? 0.588 -14.273 7.508 1 96.44 270 THR B C 1
ATOM 4438 O O . THR B 1 270 ? -0.205 -15.125 7.105 1 96.44 270 THR B O 1
ATOM 4441 N N . ASN B 1 271 ? 0.688 -13.07 7.004 1 95.19 271 ASN B N 1
ATOM 4442 C CA . ASN B 1 271 ? -0.125 -12.68 5.855 1 95.19 271 ASN B CA 1
ATOM 4443 C C . ASN B 1 271 ? 0.135 -13.586 4.652 1 95.19 271 ASN B C 1
ATOM 4445 O O . ASN B 1 271 ? -0.797 -13.961 3.941 1 95.19 271 ASN B O 1
ATOM 4449 N N . TYR B 1 272 ? 1.33 -13.961 4.434 1 96.44 272 TYR B N 1
ATOM 4450 C CA . TYR B 1 272 ? 1.697 -14.836 3.324 1 96.44 272 TYR B CA 1
ATOM 4451 C C . TYR B 1 272 ? 1.231 -16.266 3.58 1 96.44 272 TYR B C 1
ATOM 4453 O O . TYR B 1 272 ? 0.8 -16.953 2.656 1 96.44 272 TYR B O 1
ATOM 4461 N N . TYR B 1 273 ? 1.395 -16.719 4.828 1 97.5 273 TYR B N 1
ATOM 4462 C CA . TYR B 1 273 ? 0.86 -18.031 5.176 1 97.5 273 TYR B CA 1
ATOM 4463 C C . TYR B 1 273 ? -0.637 -18.109 4.898 1 97.5 273 TYR B C 1
ATOM 4465 O O . TYR B 1 273 ? -1.129 -19.094 4.359 1 97.5 273 TYR B O 1
ATOM 4473 N N . GLY B 1 274 ? -1.379 -17.062 5.266 1 96.69 274 GLY B N 1
ATOM 4474 C CA . GLY B 1 274 ? -2.791 -16.984 4.93 1 96.69 274 GLY B CA 1
ATOM 4475 C C . GLY B 1 274 ? -3.055 -17.078 3.439 1 96.69 274 GLY B C 1
ATOM 4476 O O . GLY B 1 274 ? -3.99 -17.766 3.014 1 96.69 274 GLY B O 1
ATOM 4477 N N . PHE B 1 275 ? -2.229 -16.469 2.67 1 95.88 275 PHE B N 1
ATOM 4478 C CA . PHE B 1 275 ? -2.334 -16.516 1.216 1 95.88 275 PHE B CA 1
ATOM 4479 C C . PHE B 1 275 ? -2.168 -17.938 0.706 1 95.88 275 PHE B C 1
ATOM 4481 O O . PHE B 1 275 ? -2.941 -18.406 -0.138 1 95.88 275 PHE B O 1
ATOM 4488 N N . ILE B 1 276 ? -1.17 -18.641 1.224 1 96.81 276 ILE B N 1
ATOM 4489 C CA . ILE B 1 276 ? -0.904 -20.016 0.817 1 96.81 276 ILE B CA 1
ATOM 4490 C C . ILE B 1 276 ? -2.111 -20.891 1.142 1 96.81 276 ILE B C 1
ATOM 4492 O O . ILE B 1 276 ? -2.562 -21.672 0.302 1 96.81 276 ILE B O 1
ATOM 4496 N N . GLN B 1 277 ? -2.643 -20.719 2.332 1 97 277 GLN B N 1
ATOM 4497 C CA . GLN B 1 277 ? -3.781 -21.516 2.754 1 97 277 GLN B CA 1
ATOM 4498 C C . GLN B 1 277 ? -5.004 -21.25 1.882 1 97 277 GLN B C 1
ATOM 4500 O O . GLN B 1 277 ? -5.734 -22.172 1.517 1 97 277 GLN B O 1
ATOM 4505 N N . ALA B 1 278 ? -5.211 -20.047 1.513 1 95.38 278 ALA B N 1
ATOM 4506 C CA . ALA B 1 278 ? -6.402 -19.656 0.762 1 95.38 278 ALA B CA 1
ATOM 4507 C C . ALA B 1 278 ? -6.266 -20.016 -0.713 1 95.38 278 ALA B C 1
ATOM 4509 O O . ALA B 1 278 ? -7.172 -20.609 -1.298 1 95.38 278 ALA B O 1
ATOM 4510 N N . PHE B 1 279 ? -5.102 -19.781 -1.29 1 93.38 279 PHE B N 1
ATOM 4511 C CA . PHE B 1 279 ? -5.074 -19.75 -2.748 1 93.38 279 PHE B CA 1
ATOM 4512 C C . PHE B 1 279 ? -4.223 -20.891 -3.297 1 93.38 279 PHE B C 1
ATOM 4514 O O . PHE B 1 279 ? -4.359 -21.266 -4.461 1 93.38 279 PHE B O 1
ATOM 4521 N N . ASN B 1 280 ? -3.328 -21.438 -2.467 1 92.81 280 ASN B N 1
ATOM 4522 C CA . ASN B 1 280 ? -2.611 -22.641 -2.893 1 92.81 280 ASN B CA 1
ATOM 4523 C C . ASN B 1 280 ? -3.352 -23.906 -2.48 1 92.81 280 ASN B C 1
ATOM 4525 O O . ASN B 1 280 ? -3.439 -24.859 -3.258 1 92.81 280 ASN B O 1
ATOM 4529 N N . PHE B 1 281 ? -3.975 -23.891 -1.28 1 94.25 281 PHE B N 1
ATOM 4530 C CA . PHE B 1 281 ? -4.586 -25.109 -0.749 1 94.25 281 PHE B CA 1
ATOM 4531 C C . PHE B 1 281 ? -6.105 -25 -0.768 1 94.25 281 PHE B C 1
ATOM 4533 O O . PHE B 1 281 ? -6.805 -25.984 -0.509 1 94.25 281 PHE B O 1
ATOM 4540 N N . SER B 1 282 ? -6.668 -23.828 -0.938 1 94 282 SER B N 1
ATOM 4541 C CA . SER B 1 282 ? -8.102 -23.578 -1.079 1 94 282 SER B CA 1
ATOM 4542 C C . SER B 1 282 ? -8.828 -23.781 0.244 1 94 282 SER B C 1
ATOM 4544 O O . SER B 1 282 ? -9.992 -24.188 0.26 1 94 282 SER B O 1
ATOM 4546 N N . TYR B 1 283 ? -8.102 -23.656 1.362 1 95.12 283 TYR B N 1
ATOM 4547 C CA . TYR B 1 283 ? -8.711 -23.672 2.686 1 95.12 283 TYR B CA 1
ATOM 4548 C C . TYR B 1 283 ? -9.188 -22.281 3.088 1 95.12 283 TYR B C 1
ATOM 4550 O O . TYR B 1 283 ? -8.594 -21.641 3.961 1 95.12 283 TYR B O 1
ATOM 4558 N N . TRP B 1 284 ? -10.305 -21.938 2.555 1 94.69 284 TRP B N 1
ATOM 4559 C CA . TRP B 1 284 ? -10.773 -20.562 2.691 1 94.69 284 TRP B CA 1
ATOM 4560 C C . TRP B 1 284 ? -11.273 -20.297 4.105 1 94.69 284 TRP B C 1
ATOM 4562 O O . TRP B 1 284 ? -11.133 -19.188 4.625 1 94.69 284 TRP B O 1
ATOM 4572 N N . GLY B 1 285 ? -11.859 -21.281 4.73 1 95.94 285 GLY B N 1
ATOM 4573 C CA . GLY B 1 285 ? -12.258 -21.109 6.117 1 95.94 285 GLY B CA 1
ATOM 4574 C C . GLY B 1 285 ? -11.094 -20.859 7.051 1 95.94 285 GLY B C 1
ATOM 4575 O O . GLY B 1 285 ? -11.109 -19.891 7.82 1 95.94 285 GLY B O 1
ATOM 4576 N N . TYR B 1 286 ? -10.102 -21.719 6.906 1 96.88 286 TYR B N 1
ATOM 4577 C CA . TYR B 1 286 ? -8.914 -21.594 7.742 1 96.88 286 TYR B CA 1
ATOM 4578 C C . TYR B 1 286 ? -8.172 -20.297 7.434 1 96.88 286 TYR B C 1
ATOM 4580 O O . TYR B 1 286 ? -7.75 -19.578 8.352 1 96.88 286 TYR B O 1
ATOM 4588 N N . ALA B 1 287 ? -8.047 -19.969 6.156 1 97.5 287 ALA B N 1
ATOM 4589 C CA . ALA B 1 287 ? -7.406 -18.719 5.758 1 97.5 287 ALA B CA 1
ATOM 4590 C C . ALA B 1 287 ? -8.164 -17.516 6.309 1 97.5 287 ALA B C 1
ATOM 4592 O O . ALA B 1 287 ? -7.559 -16.516 6.699 1 97.5 287 ALA B O 1
ATOM 4593 N N . SER B 1 288 ? -9.492 -17.609 6.336 1 96.81 288 SER B N 1
ATOM 4594 C CA . SER B 1 288 ? -10.312 -16.531 6.891 1 96.81 288 SER B CA 1
ATOM 4595 C C . SER B 1 288 ? -10.086 -16.391 8.391 1 96.81 288 SER B C 1
ATOM 4597 O O . SER B 1 288 ? -10.125 -15.273 8.922 1 96.81 288 SER B O 1
ATOM 4599 N N . ALA B 1 289 ? -9.867 -17.484 9.039 1 97.88 289 ALA B N 1
ATOM 4600 C CA . ALA B 1 289 ? -9.539 -17.406 10.461 1 97.88 289 ALA B CA 1
ATOM 4601 C C . ALA B 1 289 ? -8.211 -16.703 10.688 1 97.88 289 ALA B C 1
ATOM 4603 O O . ALA B 1 289 ? -8.094 -15.852 11.57 1 97.88 289 ALA B O 1
ATOM 4604 N N . ILE B 1 290 ? -7.207 -17.016 9.898 1 97.5 290 ILE B N 1
ATOM 4605 C CA . ILE B 1 290 ? -5.914 -16.344 9.961 1 97.5 290 ILE B CA 1
ATOM 4606 C C . ILE B 1 290 ? -6.086 -14.852 9.719 1 97.5 290 ILE B C 1
ATOM 4608 O O . ILE B 1 290 ? -5.57 -14.031 10.477 1 97.5 290 ILE B O 1
ATOM 4612 N N . ALA B 1 291 ? -6.859 -14.531 8.703 1 96.25 291 ALA B N 1
ATOM 4613 C CA . ALA B 1 291 ? -7.102 -13.133 8.336 1 96.25 291 ALA B CA 1
ATOM 4614 C C . ALA B 1 291 ? -7.82 -12.391 9.461 1 96.25 291 ALA B C 1
ATOM 4616 O O . ALA B 1 291 ? -7.539 -11.219 9.711 1 96.25 291 ALA B O 1
ATOM 4617 N N . THR B 1 292 ? -8.711 -13.062 10.078 1 95.81 292 THR B N 1
ATOM 4618 C CA . THR B 1 292 ? -9.445 -12.453 11.18 1 95.81 292 THR B CA 1
ATOM 4619 C C . THR B 1 292 ? -8.516 -12.133 12.344 1 95.81 292 THR B C 1
ATOM 4621 O O . THR B 1 292 ? -8.633 -11.07 12.969 1 95.81 292 THR B O 1
ATOM 4624 N N . VAL B 1 293 ? -7.645 -12.984 12.594 1 95.06 293 VAL B N 1
ATOM 4625 C CA . VAL B 1 293 ? -6.672 -12.758 13.664 1 95.06 293 VAL B CA 1
ATOM 4626 C C . VAL B 1 293 ? -5.773 -11.578 13.305 1 95.06 293 VAL B C 1
ATOM 4628 O O . VAL B 1 293 ? -5.492 -10.727 14.148 1 95.06 293 VAL B O 1
ATOM 4631 N N . ILE B 1 294 ? -5.332 -11.547 12.078 1 91.56 294 ILE B N 1
ATOM 4632 C CA . ILE B 1 294 ? -4.516 -10.43 11.609 1 91.56 294 ILE B CA 1
ATOM 4633 C C . ILE B 1 294 ? -5.297 -9.125 11.742 1 91.56 294 ILE B C 1
ATOM 4635 O O . ILE B 1 294 ? -4.762 -8.109 12.195 1 91.56 294 ILE B O 1
ATOM 4639 N N . LEU B 1 295 ? -6.527 -9.172 11.328 1 89.31 295 LEU B N 1
ATOM 4640 C CA . LEU B 1 295 ? -7.402 -8.016 11.422 1 89.31 295 LEU B CA 1
ATOM 4641 C C . LEU B 1 295 ? -7.496 -7.523 12.867 1 89.31 295 LEU B C 1
ATOM 4643 O O . LEU B 1 295 ? -7.375 -6.324 13.125 1 89.31 295 LEU B O 1
ATOM 4647 N N . ALA B 1 296 ? -7.676 -8.398 13.758 1 91.06 296 ALA B N 1
ATOM 4648 C CA . ALA B 1 296 ? -7.762 -8.055 15.172 1 91.06 296 ALA B CA 1
ATOM 4649 C C . ALA B 1 296 ? -6.465 -7.418 15.664 1 91.06 296 ALA B C 1
ATOM 4651 O O . ALA B 1 296 ? -6.488 -6.438 16.406 1 91.06 296 ALA B O 1
ATOM 4652 N N . GLY B 1 297 ? -5.363 -7.984 15.203 1 89.06 297 GLY B N 1
ATOM 4653 C CA . GLY B 1 297 ? -4.07 -7.438 15.578 1 89.06 297 GLY B CA 1
ATOM 4654 C C . GLY B 1 297 ? -3.832 -6.043 15.023 1 89.06 297 GLY B C 1
ATOM 4655 O O . GLY B 1 297 ? -3.408 -5.145 15.75 1 89.06 297 GLY B O 1
ATOM 4656 N N . VAL B 1 298 ? -4.156 -5.887 13.797 1 86.25 298 VAL B N 1
ATOM 4657 C CA . VAL B 1 298 ? -3.955 -4.598 13.141 1 86.25 298 VAL B CA 1
ATOM 4658 C C . VAL B 1 298 ? -4.887 -3.557 13.75 1 86.25 298 VAL B C 1
ATOM 4660 O O . VAL B 1 298 ? -4.496 -2.402 13.945 1 86.25 298 VAL B O 1
ATOM 4663 N N . PHE B 1 299 ? -6.078 -3.928 14.07 1 84.38 299 PHE B N 1
ATOM 4664 C CA . PHE B 1 299 ? -7.023 -3.031 14.734 1 84.38 299 PHE B CA 1
ATOM 4665 C C . PHE B 1 299 ? -6.504 -2.613 16.109 1 84.38 299 PHE B C 1
ATOM 4667 O O . PHE B 1 299 ? -6.621 -1.448 16.484 1 84.38 299 PHE B O 1
ATOM 4674 N N . GLY B 1 300 ? -6.027 -3.561 16.828 1 87.06 300 GLY B N 1
ATOM 4675 C CA . GLY B 1 300 ? -5.434 -3.242 18.125 1 87.06 300 GLY B CA 1
ATOM 4676 C C . GLY B 1 300 ? -4.289 -2.254 18.016 1 87.06 300 GLY B C 1
ATOM 4677 O O . GLY B 1 300 ? -4.227 -1.288 18.781 1 87.06 300 GLY B O 1
ATOM 4678 N N . LEU B 1 301 ? -3.439 -2.449 17.016 1 84.81 301 LEU B N 1
ATOM 4679 C CA . LEU B 1 301 ? -2.312 -1.55 16.797 1 84.81 301 LEU B CA 1
ATOM 4680 C C . LEU B 1 301 ? -2.797 -0.171 16.359 1 84.81 301 LEU B C 1
ATOM 4682 O O . LEU B 1 301 ? -2.262 0.848 16.797 1 84.81 301 LEU B O 1
ATOM 4686 N N . SER B 1 302 ? -3.781 -0.191 15.508 1 80.88 302 SER B N 1
ATOM 4687 C CA . SER B 1 302 ? -4.336 1.07 15.031 1 80.88 302 SER B CA 1
ATOM 4688 C C . SER B 1 302 ? -4.969 1.862 16.172 1 80.88 302 SER B C 1
ATOM 4690 O O . SER B 1 302 ? -4.867 3.09 16.219 1 80.88 302 SER B O 1
ATOM 4692 N N . TRP B 1 303 ? -5.629 1.153 17.016 1 80.69 303 TRP B N 1
ATOM 4693 C CA . TRP B 1 303 ? -6.223 1.776 18.188 1 80.69 303 TRP B CA 1
ATOM 4694 C C . TRP B 1 303 ? -5.148 2.406 19.078 1 80.69 303 TRP B C 1
ATOM 4696 O O . TRP B 1 303 ? -5.32 3.523 19.562 1 80.69 303 TRP B O 1
ATOM 4706 N N . LEU B 1 304 ? -4.07 1.786 19.125 1 81.19 304 LEU B N 1
ATOM 4707 C CA . LEU B 1 304 ? -2.947 2.301 19.906 1 81.19 304 LEU B CA 1
ATOM 4708 C C . LEU B 1 304 ? -2.381 3.564 19.266 1 81.19 304 LEU B C 1
ATOM 4710 O O . LEU B 1 304 ? -2.088 4.539 19.969 1 81.19 304 LEU B O 1
ATOM 4714 N N . VAL B 1 305 ? -2.301 3.602 18.016 1 76.69 305 VAL B N 1
ATOM 4715 C CA . VAL B 1 305 ? -1.812 4.766 17.297 1 76.69 305 VAL B CA 1
ATOM 4716 C C . VAL B 1 305 ? -2.754 5.949 17.516 1 76.69 305 VAL B C 1
ATOM 4718 O O . VAL B 1 305 ? -2.303 7.074 17.734 1 76.69 305 VAL B O 1
ATOM 4721 N N . GLY B 1 306 ? -4.039 5.727 17.438 1 71 306 GLY B N 1
ATOM 4722 C CA . GLY B 1 306 ? -5.023 6.773 17.672 1 71 306 GLY B CA 1
ATOM 4723 C C . GLY B 1 306 ? -4.938 7.367 19.062 1 71 306 GLY B C 1
ATOM 4724 O O . GLY B 1 306 ? -5.066 8.586 19.234 1 71 306 GLY B O 1
ATOM 4725 N N . ARG B 1 307 ? -4.66 6.531 20 1 74.06 307 ARG B N 1
ATOM 4726 C CA . ARG B 1 307 ? -4.586 6.988 21.375 1 74.06 307 ARG B CA 1
ATOM 4727 C C . ARG B 1 307 ? -3.311 7.789 21.625 1 74.06 307 ARG B C 1
ATOM 4729 O O . ARG B 1 307 ? -3.309 8.734 22.406 1 74.06 307 ARG B O 1
ATOM 4736 N N . LEU B 1 308 ? -2.289 7.355 20.922 1 65.75 308 LEU B N 1
ATOM 4737 C CA . LEU B 1 308 ? -1.008 8.023 21.125 1 65.75 308 LEU B CA 1
ATOM 4738 C C . LEU B 1 308 ? -0.926 9.297 20.281 1 65.75 308 LEU B C 1
ATOM 4740 O O . LEU B 1 308 ? -0.295 10.273 20.688 1 65.75 308 LEU B O 1
ATOM 4744 N N . GLY B 1 309 ? -1.292 9.281 19.016 1 57.28 309 GLY B N 1
ATOM 4745 C CA . GLY B 1 309 ? -1.219 10.43 18.125 1 57.28 309 GLY B CA 1
ATOM 4746 C C . GLY B 1 309 ? -2.189 11.531 18.5 1 57.28 309 GLY B C 1
ATOM 4747 O O . GLY B 1 309 ? -1.874 12.719 18.359 1 57.28 309 GLY B O 1
ATOM 4748 N N . TRP B 1 310 ? -3.594 11.266 18.75 1 49.62 310 TRP B N 1
ATOM 4749 C CA . TRP B 1 310 ? -4.613 12.266 19.062 1 49.62 310 TRP B CA 1
ATOM 4750 C C . TRP B 1 310 ? -4.367 12.891 20.422 1 49.62 310 TRP B C 1
ATOM 4752 O O . TRP B 1 310 ? -4.762 14.031 20.672 1 49.62 310 TRP B O 1
ATOM 4762 N N . ASN B 1 311 ? -3.842 12.281 21.266 1 44.22 311 ASN B N 1
ATOM 4763 C CA . ASN B 1 311 ? -3.766 12.906 22.578 1 44.22 311 ASN B CA 1
ATOM 4764 C C . ASN B 1 311 ? -2.848 14.125 22.578 1 44.22 311 ASN B C 1
ATOM 4766 O O . ASN B 1 311 ? -3.002 15.031 23.391 1 44.22 311 ASN B O 1
ATOM 4770 N N . ASP B 1 312 ? -1.834 14.125 21.797 1 43.47 312 ASP B N 1
ATOM 4771 C CA . ASP B 1 312 ? -0.954 15.258 22.062 1 43.47 312 ASP B CA 1
ATOM 4772 C C . ASP B 1 312 ? -1.502 16.531 21.438 1 43.47 312 ASP B C 1
ATOM 4774 O O . ASP B 1 312 ? -0.925 17.609 21.609 1 43.47 312 ASP B O 1
ATOM 4778 N N . HIS B 1 313 ? -2.359 16.547 20.453 1 40.94 313 HIS B N 1
ATOM 4779 C CA . HIS B 1 313 ? -2.828 17.859 20.047 1 40.94 313 HIS B CA 1
ATOM 4780 C C . HIS B 1 313 ? -3.723 18.484 21.109 1 40.94 313 HIS B C 1
ATOM 4782 O O . HIS B 1 313 ? -4.16 19.625 20.969 1 40.94 313 HIS B O 1
ATOM 4788 N N . GLY B 1 314 ? -4.301 17.734 21.953 1 36.75 314 GLY B N 1
ATOM 4789 C CA . GLY B 1 314 ? -5.129 18.375 22.969 1 36.75 314 GLY B CA 1
ATOM 4790 C C . GLY B 1 314 ? -4.32 19.125 24.016 1 36.75 314 GLY B C 1
ATOM 4791 O O . GLY B 1 314 ? -4.883 19.844 24.844 1 36.75 314 GLY B O 1
ATOM 4792 N N . LYS B 1 315 ? -3.162 18.703 24.406 1 36.91 315 LYS B N 1
ATOM 4793 C CA . LYS B 1 315 ? -2.609 19.375 25.578 1 36.91 315 LYS B CA 1
ATOM 4794 C C . LYS B 1 315 ? -1.964 20.703 25.203 1 36.91 315 LYS B C 1
ATOM 4796 O O . LYS B 1 315 ? -1.479 21.422 26.078 1 36.91 315 LYS B O 1
ATOM 4801 N N . HIS B 1 316 ? -1.662 21.062 23.906 1 33 316 HIS B N 1
ATOM 4802 C CA . HIS B 1 316 ? -1.266 22.453 23.922 1 33 316 HIS B CA 1
ATOM 4803 C C . HIS B 1 316 ? -2.432 23.359 23.531 1 33 316 HI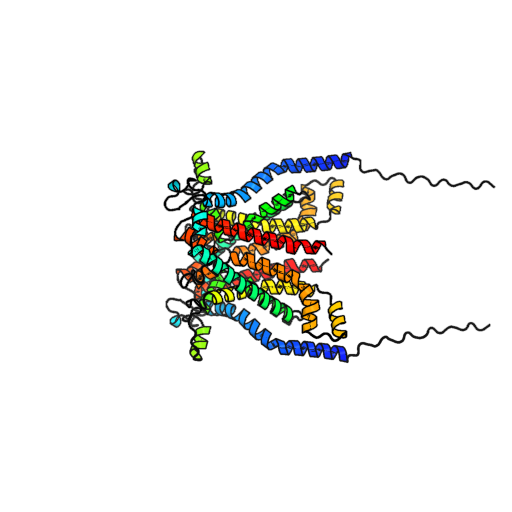S B C 1
ATOM 4805 O O . HIS B 1 316 ? -3.262 23 22.703 1 33 316 HIS B O 1
#

Radius of gyration: 30.11 Å; Cα contacts (8 Å, |Δi|>4): 757; chains: 2; bounding box: 75×111×72 Å

Solvent-accessible surface area (backbone atoms only — not comparable to full-atom values): 32824 Å² total; per-residue (Å²): 140,82,80,78,76,80,75,78,78,79,80,74,77,70,86,68,81,54,74,60,60,58,49,50,51,50,48,50,51,46,47,51,48,59,66,42,39,61,58,49,51,51,52,47,44,67,60,46,46,54,58,47,49,33,53,55,37,13,26,16,66,25,22,74,90,43,30,74,80,21,64,47,69,88,54,43,58,49,41,60,54,46,51,78,68,32,62,68,57,52,48,8,47,52,36,33,51,50,44,36,52,52,22,37,52,47,15,48,51,51,6,48,53,50,20,64,72,50,62,63,91,45,69,68,40,50,53,49,53,56,58,55,40,51,49,59,69,47,34,55,61,53,51,25,50,38,48,42,41,56,44,33,50,80,62,6,69,62,36,47,53,32,40,75,72,69,50,74,64,72,47,40,39,71,30,65,88,34,18,45,56,48,51,24,48,54,51,22,60,31,48,16,37,59,38,18,52,54,47,36,54,49,56,70,66,50,72,62,60,66,57,51,54,38,45,72,73,63,50,48,70,67,53,43,38,65,72,48,50,43,64,68,40,42,65,58,50,52,48,46,45,46,54,44,44,53,50,49,62,42,60,45,50,48,42,56,67,56,35,63,23,18,41,82,62,58,39,23,24,46,57,49,48,27,46,43,35,33,73,73,68,30,31,41,2,47,19,24,33,51,45,47,51,49,47,52,50,44,48,53,51,50,51,49,43,52,59,61,59,58,51,60,67,68,74,108,139,81,80,75,75,80,74,76,77,78,81,74,79,68,84,68,82,56,74,61,60,58,48,49,50,49,48,50,50,46,46,51,47,60,67,43,37,63,56,50,51,51,50,47,43,65,60,45,47,54,59,47,49,32,54,55,37,16,26,18,67,24,21,73,90,42,31,76,81,20,63,45,70,88,56,42,60,49,41,59,53,46,50,78,69,31,62,68,56,52,47,7,47,52,37,35,52,51,43,35,52,53,22,37,52,46,16,47,51,51,6,46,52,48,21,64,71,50,62,63,93,46,69,67,42,50,54,50,53,55,59,56,42,52,47,59,69,48,35,55,61,52,51,24,50,37,50,41,42,55,47,33,50,79,62,6,67,61,36,47,52,31,39,74,72,68,51,73,64,74,46,40,39,71,31,64,87,36,18,46,55,49,51,25,49,53,52,22,60,30,48,16,40,58,37,18,52,55,49,36,56,50,54,69,66,49,72,63,62,67,58,52,55,39,47,73,73,62,50,49,71,66,52,42,37,65,70,48,50,42,66,69,40,42,64,57,50,53,48,46,47,48,54,45,44,53,51,49,62,45,58,48,50,47,43,56,67,56,35,61,22,18,40,83,62,57,39,23,23,46,58,50,48,28,46,43,33,33,72,73,68,28,31,41,2,48,20,25,33,49,44,47,52,51,47,53,51,42,48,54,51,49,51,50,43,52,59,60,59,57,51,61,66,66,74,108

Sequence (632 aa):
MGAANALAAPATPGPQASPASRGWQAARRRAFAFGLAPALVVLLAITLVPAAALVVASLTPLSLTDPAGTFHFRDPLGNYRHLLEDARFLGSIATQLKLSAASVVLQLAVGLGLALLLNGPSRVLGAVRGAFLIPMVLPPIVVALIWKILFTPDVSPLHRALEAAGWPVRSLIANPDTALWAIAFAETWQWFPFTMLMVLAALQMMPADPLEAASLDGANRWQLFRYIVFPHIRPVLVVCGLFRLIDSFKAFPLIFVLTDGGPGTVTEVTNYYGFIQAFNFSYWGYASAIATVILAGVFGLSWLVGRLGWNDHGKHMGAANALAAPATPGPQASPASRGWQAARRRAFAFGLAPALVVLLAITLVPAAALVVASLTPLSLTDPAGTFHFRDPLGNYRHLLEDARFLGSIATQLKLSAASVVLQLAVGLGLALLLNGPSRVLGAVRGAFLIPMVLPPIVVALIWKILFTPDVSPLHRALEAAGWPVRSLIANPDTALWAIAFAETWQWFPFTMLMVLAALQMMPADPLEAASLDGANRWQLFRYIVFPHIRPVLVVCGLFRLIDSFKAFPLIFVLTDGGPGTVTEVTNYYGFIQAFNFSYWGYASAIATVILAGVFGLSWLVGRLGWNDHGKH

Organism: Paracidovorax avenae (strain ATCC 19860 / DSM 7227 / CCUG 15838 / JCM 20985 / LMG 2117 / NCPPB 1011) (NCBI:txid643561)

InterPro domains:
  IPR000515 ABC transporter type 1, transmembrane domain MetI-like [PF00528] (110-303)
  IPR000515 ABC transporter type 1, transmembrane domain MetI-like [PS50928] (93-305)
  IPR000515 ABC transporter type 1, transmembrane domain MetI-like [cd06261] (127-299)
  IPR035906 MetI-like superfamily [G3DSA:1.10.3720.10] (76-310)
  IPR035906 MetI-like superfamily [SSF161098] (77-303)
  IPR052730 Sugar-specific ABC transporter permease [PTHR43759] (32-306)

Secondary structure (DSSP, 8-state):
------------------HHHHHHHHHHHHHHHHHHHHHHHHHHHHHHHHHHHHHHHHTTT--TTSHHHH---SSTTHHHHHHHH-HHHHHHHHHHHHHHHHHHHHHHHHHHHHHHHS-S--HHHHHHHHHHTHHHHS-HHHHHHHHHHHH-TTT-HHHHHHHHTT-PPPPTTTSTTTHHHHHHHHHHHHHHHHHHHHHHHHHHTS-SHHHHHHHHTT--HHHHIIIIIHHHHHHHHHHHHHHHHHHHTT--HHHHHHTTT-STTTT--HHHHHHIIIIIS--HHHHHHHHHHHHHHHHHHHHHHHHHHSHHHH--/------------------HHHHHHHHHHHHHHHHHHHHHHHHHHHHHHHHHHHHHHHHTTT--TTSHHHH---SSTTHHHHHHHH-HHHHHHHHHHHHHHHHHHHHHHHHHHHHHHHH-SS-HHHHHHHHHHTHHHHS-HHHHHHHHHHHH-TTT-HHHHHHHHTT-PPPPTTTSTTTHHHHHHHHHHHHHHHHHHHHHHHHHHTS-SHHHHHHHHTT--HHHHIIIIIHHHHHHHHHHHHHHHHHHHTT--HHHHHHTTT-STTTT--HHHHHHIIIIIS--HHHHHHHHHHHHHHHHHHHHHHHHHHSHHHH--

pLDDT: mean 85.39, std 16.27, range [28.52, 97.94]